Protein 1NG0 (pdb70)

InterPro domains:
  IPR000937 Icosahedral viral capsid protein, S domain [PF00729] (79-248)
  IPR029053 Viral coat protein subunit [G3DSA:2.60.120.20] (36-253)

Organism: NCBI:txid40979

Solvent-accessible surface area: 26127 Å² total; per-residue (Å²): 117,124,113,69,34,27,60,14,54,7,109,34,15,10,1,84,8,65,68,36,82,90,61,33,38,65,42,60,1,26,0,37,99,10,127,138,1,3,100,66,0,54,41,50,2,0,4,20,0,65,51,6,9,0,0,0,21,37,139,41,61,99,154,31,94,21,23,0,4,0,0,0,3,4,3,49,21,2,45,42,3,60,62,64,202,16,0,48,33,6,7,39,58,28,66,33,55,0,101,10,0,43,74,0,60,54,6,46,156,35,78,122,175,47,133,68,78,16,2,19,2,36,5,48,11,72,20,5,45,62,87,28,11,37,2,17,59,67,120,28,118,178,103,27,53,36,26,9,2,17,36,24,5,2,3,20,2,0,0,11,16,61,86,69,24,146,100,70,52,51,3,0,48,0,58,0,6,2,80,0,8,2,6,13,50,8,8,62,92,6,0,82,114,119,113,71,35,25,62,15,52,6,104,34,18,8,0,75,8,72,48,57,86,45,14,63,40,64,41,60,1,27,0,31,98,9,125,139,0,3,99,67,0,56,42,51,1,0,4,18,0,66,58,6,8,0,0,0,27,34,137,39,64,63,133,35,116,25,27,0,3,0,0,1,6,7,2,50,20,2,48,45,5,112,73,54,212,20,0,28,18,2,10,25,15,2,26,4,29,0,59,10,5,46,88,0,62,48,4,40,159,35,84,87,184,29,125,54,96,0,0,6,2,33,6,48,12,90,20,5,47,63,79,26,8,32,2,17,64,67,114,25,114,179,103,24,51,35,26,7,1,19,28,24,4,2,3,18,2,1,0,7,2,50,144,53,28,141,101,59,59,51,2,0,48,0,57,0,4,1,81,0,8,3,9,15,50,4,8,63,83,11,0,83,210,104,199,111,152,131,113,93,82,33,118,49,73,44,93,80,36,44,199,29,95,6,73,56,69,26,34,130,71,41,25,25,67,42,39,28,98,26,10,5,0,100,8,59,71,36,75,92,64,38,33,66,42,57,1,22,3,61,36,3,133,202,26,6,107,85,0,58,23,4,1,0,5,27,0,67,55,4,10,0,0,0,18,27,180,47,68,93,159,30,92,19,24,0,4,0,0,1,4,4,3,51,20,3,46,44,3,66,67,64,210,17,0,46,35,4,7,38,58,29,66,25,55,0,106,10,1,39,68,0,70,65,1,36,170,53,81,90,177,55,120,59,85,17,7,24,3,38,6,38,14,75,22,6,47,61,80,35,11,32,2,20,63,76,111,20,113,168,103,23,57,37,28,10,2,16,27,24,6,3,3,18,0,0,0,6,15,54,83,61,15,153,107,70,59,83,6,0,37,0,70,1,6,0,73,1,14,0,32,6,13,7,8,61,87,9,1,85

Foldseek 3Di:
DWDKPPKAKFFPWFQKAAQDQQDKDKAFPAQQPTPPSNVVQLFFFKKAFPKKKKWKAFDDDPVDFWKKKKAKFQALPDDDDRADVVSCPHHQIWMDTLHDQVVCPVVNVDVDDDDDSITMGMDPRVVGPPHIATHANDDDDPPDDSNVVSRRTRIMMMMHINDRDPDMDTGITMMIITMMMGHHGDRSVGRD/DWDKPAKAKFFPWFAKAAFPAKDKDKAFPAQCPTPPSNVVQLQFFWKAWPKKKKWKAFDDDPVDFFKKKKAKFQALPDDGDRADVRSVPGAQIWMDGLHWANVCVVVNVDVDDDDDRITMGIDPRVVGPPPIATHDNDDDDPPDDSNVVSRRTRIMMMMIINDGDRHMDGGITMMIITMMIGHHGDDSVVRD/DDDDDDDDPDDDDDDDDPPQDDPPGGQKDKPPKAKDFQWFQKAAFDLQDKDKDFPALCSPDVSNLVLLQFWWKAWPKKKKWKAFDDDPVDFWKKKKAKDQALPDDDDRADVVSCPHHQIWMDTRRWQNVQVVVHPHVDDDDDRITMGMDPRPVCPVPIATHDDDDDDPPDDSNVVSRRTRIMMMMGINDHDPDMDTRIGMMITTMMMGHGGDDSVVRD

Radius of gyration: 28.54 Å; Cα contacts (8 Å, |Δi|>4): 1494; chains: 3; bounding box: 87×43×96 Å

Secondary structure (DSSP, 8-state):
--EE---EEEEEEEEEE-S-SS-EEEEES-STT-TTHHHHHTTEEEEEEEEEEEEEEE-S-TT---EEEEEEES-TTSPPP-SHHHHTTSEEEEEEETT--GGGGGGGT------TT-EEEEE-GGGGTT--EEP--SPPPSSS-HHHHHTT---EEEEEESS--SS-EEEEEEEEEEEEEEEEE--TTT--/--EE---EEEEEEEEEE-BTS--EEEEES-STT-HHHHHHHTTEEEEEEEEEEEEEEE-S-TT---EEEEEEES-TTSPPP-SHHHHTTSEEEEEEETT--GGGGGGGT--PPP-TT-EEEEE-GGGGTT--EEP--SPPPSSS-HHHHTTT---EEEEEESS-BSS-EEEEEEEEEEEEEEEEE--GGG--/--------S----EEE--SSEETTEESEEE--SEEEEEEEEEE-S-SS-EEEEE-SGGG-HHHHHHHTTEEEEEEEEEEEEEEE-S-TT---EEEEEEES-TTSPPP-SHHHHTTSEEEEEEETT--GGGGGGTTS-----TT-EEEE--GGGGTT--EEP--SPP-SSS-HHHHTTT---EEEEEESS--SS-EEEEEEEEEEEEEEEEE--GGG--

Nearest PDB structures (foldseek):
  1ng0-assembly1_A  TM=1.005E+00  e=1.928E-41  Cocksfoot mottle virus
  1ng0-assembly1_C  TM=9.884E-01  e=7.523E-37  Cocksfoot mottle virus
  1f2n-assembly1_A  TM=9.625E-01  e=7.236E-22  Rice yellow mottle virus
  1f2n-assembly1_C  TM=9.599E-01  e=3.357E-21  Rice yellow mottle virus
  4y5z-assembly1_1  TM=8.921E-01  e=5.733E-14  Staphylococcus aureus subsp. aureus NCTC 8325

CATH classification: 2.60.120.20

B-factor: mean 30.49, std 14.04, range [2.25, 88.95]

Sequence (602 aa):
DWFDTGMITSYLGGFQRTAGTTDSQVFIVSPAALDRVGTIAKAYALWRPKHWEIVYLPRCSTQTDGSIEMGFLLDYADSVPTNTRTMASSTSFTTSNVWGGGDGSSLLHTSMKSMGNAVTSALPCDEFSNKWFKLSWSTPEESENAHLTDTYVPARFVVRSDFPVVTADQPGHLWLRSRILLKGSVSPSTNLDWFDTGMITSYLGGFQRTAGTTDSQVFIVSPAALDRVGTIAKAYALWRPKHWEIVYLPRCSTQTDGSIEMGFLLDYADSVPTNTRTMASSTSFTTSNVWGGGDGSSLLHTSMKSMGNAVTSALPCDEFSNKWFKLSWSTPEESENAHLTDTYVPARFVVRSDFPVVTADQPGHLWLRSRILLKGSVSPSTNLVSRPLNPPAAVGSTLKAGRGRTAGVSDWFDTGMITSYLGGFQRTAGTTDSQVFIVSPAALDRVGTIAKAYALWRPKHWEIVYLPRCSTQTDGSIEMGFLLDYADSVPTNTRTMASSTSFTTSNVWGGGDGSSLLHTSMKSMGNAVTSALPCDEFSNKWFKLSWSTPEESENAHLTDTYVPARFVVRSDFPVVTADQPGHLWLRSRILLKGSVSPSTNL

Structure (mmCIF, N/CA/C/O backbone):
data_1NG0
#
_entry.id   1NG0
#
_cell.length_a   291.069
_cell.length_b   537.250
_cell.length_c   555.158
_cell.angle_alpha   90.00
_cell.angle_beta   90.00
_cell.angle_gamma   90.00
#
_symmetry.space_group_name_H-M   'P 21 21 21'
#
loop_
_entity.id
_entity.type
_entity.pdbx_description
1 polymer 'coat protein'
2 non-polymer 'CALCIUM ION'
3 water water
#
loop_
_atom_site.group_PDB
_atom_site.id
_atom_site.type_symbol
_atom_site.label_atom_id
_atom_site.label_alt_id
_atom_site.label_comp_id
_atom_site.label_asym_id
_atom_site.label_entity_id
_atom_site.label_seq_id
_atom_site.pdbx_PDB_ins_code
_atom_site.Cartn_x
_atom_site.Cartn_y
_atom_site.Cartn_z
_atom_site.occupancy
_atom_site.B_iso_or_equiv
_atom_site.auth_seq_id
_atom_site.auth_comp_id
_atom_site.auth_asym_id
_atom_site.auth_atom_id
_atom_site.pdbx_PDB_model_num
ATOM 1 N N . ASP A 1 62 ? 33.527 246.933 192.746 1.00 68.68 62 ASP A N 1
ATOM 2 C CA . ASP A 1 62 ? 34.229 248.217 192.436 1.00 69.40 62 ASP A CA 1
ATOM 3 C C . ASP A 1 62 ? 33.315 249.433 192.599 1.00 67.45 62 ASP A C 1
ATOM 4 O O . ASP A 1 62 ? 33.691 250.437 193.217 1.00 68.28 62 ASP A O 1
ATOM 9 N N . TRP A 1 63 ? 32.125 249.343 192.015 1.00 63.20 63 TRP A N 1
ATOM 10 C CA . TRP A 1 63 ? 31.142 250.411 192.098 1.00 57.58 63 TRP A CA 1
ATOM 11 C C . TRP A 1 63 ? 29.940 249.876 192.860 1.00 53.01 63 TRP A C 1
ATOM 12 O O . TRP A 1 63 ? 29.872 248.682 193.140 1.00 52.71 63 TRP A O 1
ATOM 23 N N . PHE A 1 64 ? 28.981 250.740 193.176 1.00 47.89 64 PHE A N 1
ATOM 24 C CA . PHE A 1 64 ? 27.818 250.297 193.931 1.00 42.27 64 PHE A CA 1
ATOM 25 C C . PHE A 1 64 ? 26.477 250.642 193.314 1.00 37.53 64 PHE A C 1
ATOM 26 O O . PHE A 1 64 ? 26.242 251.759 192.868 1.00 37.44 64 PHE A O 1
ATOM 34 N N . ASP A 1 65 ? 25.609 249.641 193.286 1.00 32.43 65 ASP A N 1
ATOM 35 C CA . ASP A 1 65 ? 24.293 249.740 192.683 1.00 28.61 65 ASP A CA 1
ATOM 36 C C . ASP A 1 65 ? 23.193 249.945 193.714 1.00 26.12 65 ASP A C 1
ATOM 37 O O . ASP A 1 65 ? 23.032 249.131 194.623 1.00 26.25 65 ASP A O 1
ATOM 42 N N . THR A 1 66 ? 22.417 251.013 193.545 1.00 22.88 66 THR A N 1
ATOM 43 C CA . THR A 1 66 ? 21.331 251.347 194.466 1.00 21.24 66 THR A CA 1
ATOM 44 C C . THR A 1 66 ? 20.092 250.485 194.304 1.00 21.18 66 THR A C 1
ATOM 45 O O . THR A 1 66 ? 19.293 250.353 195.234 1.00 22.35 66 THR A O 1
ATOM 49 N N . GLY A 1 67 ? 19.924 249.913 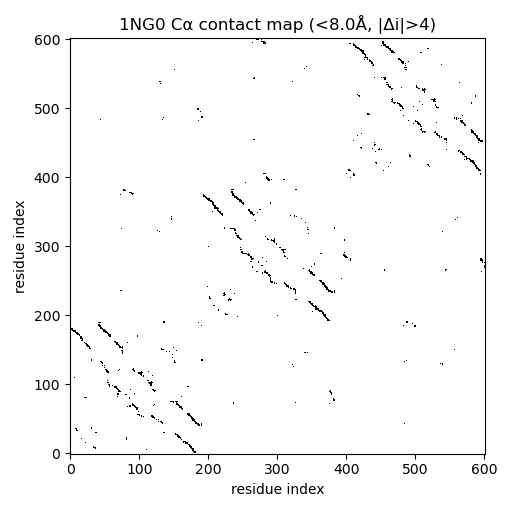193.120 1.00 21.05 67 GLY A N 1
ATOM 50 C CA . GLY A 1 67 ? 18.744 249.117 192.854 1.00 21.50 67 GLY A CA 1
ATOM 51 C C . GLY A 1 67 ? 17.664 250.125 192.526 1.00 23.35 67 GLY A C 1
ATOM 52 O O . GLY A 1 67 ? 17.955 251.323 192.444 1.00 23.14 67 GLY A O 1
ATOM 53 N N . MET A 1 68 ? 16.430 249.672 192.328 1.00 24.17 68 MET A N 1
ATOM 54 C CA . MET A 1 68 ? 15.345 250.598 192.023 1.00 24.64 68 MET A CA 1
ATOM 55 C C . MET A 1 68 ? 14.923 251.319 193.280 1.00 24.07 68 MET A C 1
ATOM 56 O O . MET A 1 68 ? 14.878 250.730 194.356 1.00 25.31 68 MET A O 1
ATOM 61 N N . ILE A 1 69 ? 14.627 252.603 193.141 1.00 23.13 69 ILE A N 1
ATOM 62 C CA . ILE A 1 69 ? 14.183 253.410 194.264 1.00 21.82 69 ILE A CA 1
ATOM 63 C C . ILE A 1 69 ? 13.113 254.378 193.790 1.00 22.33 69 ILE A C 1
ATOM 64 O O . ILE A 1 69 ? 13.222 254.968 192.711 1.00 21.55 69 ILE A O 1
ATOM 69 N N . THR A 1 70 ? 12.073 254.525 194.599 1.00 22.86 70 THR A N 1
ATOM 70 C CA . THR A 1 70 ? 10.980 255.425 194.276 1.00 23.54 70 THR A CA 1
ATOM 71 C C . THR A 1 70 ? 11.204 256.749 194.979 1.00 23.70 70 THR A C 1
ATOM 72 O O . THR A 1 70 ? 11.535 256.780 196.163 1.00 24.22 70 THR A O 1
ATOM 76 N N . SER A 1 71 ? 11.024 257.842 194.250 1.00 23.56 71 SER A N 1
ATOM 77 C CA . SER A 1 71 ? 11.209 259.166 194.819 1.00 23.72 71 SER A CA 1
ATOM 78 C C . SER A 1 71 ? 10.095 260.084 194.358 1.00 24.83 71 SER A C 1
ATOM 79 O O . SER A 1 71 ? 9.609 259.965 193.232 1.00 25.52 71 SER A O 1
ATOM 82 N N . TYR A 1 72 ? 9.683 260.996 195.231 1.00 25.84 72 TYR A N 1
ATOM 83 C CA . TYR A 1 72 ? 8.648 261.948 194.874 1.00 25.97 72 TYR A CA 1
ATOM 84 C C . TYR A 1 72 ? 9.350 263.058 194.126 1.00 26.23 72 TYR A C 1
ATOM 85 O O . TYR A 1 72 ? 10.208 263.752 194.679 1.00 27.30 72 TYR A O 1
ATOM 94 N N . LEU A 1 73 ? 8.988 263.224 192.865 1.00 26.12 73 LEU A N 1
ATOM 95 C CA . LEU A 1 73 ? 9.604 264.242 192.039 1.00 26.10 73 LEU A CA 1
ATOM 96 C C . LEU A 1 73 ? 8.942 265.602 192.242 1.00 26.53 73 LEU A C 1
ATOM 97 O O . LEU A 1 73 ? 9.600 266.641 192.188 1.00 27.50 73 LEU A O 1
ATOM 102 N N . GLY A 1 74 ? 7.639 265.586 192.491 1.00 25.95 74 GLY A N 1
ATOM 103 C CA . GLY A 1 74 ? 6.903 266.819 192.692 1.00 26.20 74 GLY A CA 1
ATOM 104 C C . GLY A 1 74 ? 5.519 266.690 192.087 1.00 26.95 74 GLY A C 1
ATOM 105 O O . GLY A 1 74 ? 5.171 265.637 191.549 1.00 28.94 74 GLY A O 1
ATOM 106 N N . GLY A 1 75 ? 4.719 267.744 192.164 1.00 26.06 75 GLY A N 1
ATOM 107 C CA . GLY A 1 75 ? 3.389 267.660 191.602 1.00 24.45 75 GLY A CA 1
ATOM 108 C C . GLY A 1 75 ? 3.343 268.192 190.187 1.00 24.78 75 GLY A C 1
ATOM 109 O O . GLY A 1 75 ? 4.272 268.859 189.730 1.00 24.32 75 GLY A O 1
ATOM 110 N N . PHE A 1 76 ? 2.268 267.874 189.480 1.00 24.89 76 PHE A N 1
ATOM 111 C CA . PHE A 1 76 ? 2.080 268.361 188.126 1.00 25.33 76 PHE A CA 1
ATOM 112 C C . PHE A 1 76 ? 1.313 269.662 188.319 1.00 28.00 76 PHE A C 1
ATOM 113 O O . PHE A 1 76 ? 0.133 269.646 188.673 1.00 28.41 76 PHE A O 1
ATOM 121 N N . GLN A 1 77 ? 1.987 270.787 188.104 1.00 30.26 77 GLN A N 1
ATOM 122 C CA . GLN A 1 77 ? 1.372 272.094 188.302 1.00 32.61 77 GLN A CA 1
ATOM 123 C C . GLN A 1 77 ? 0.860 272.757 187.043 1.00 33.77 77 GLN A C 1
ATOM 124 O O . GLN A 1 77 ? 1.631 273.034 186.126 1.00 33.95 77 GLN A O 1
ATOM 130 N N . ARG A 1 78 ? -0.438 273.028 187.000 1.00 35.29 78 ARG A N 1
ATOM 131 C CA . ARG A 1 78 ? -1.002 273.714 185.851 1.00 37.48 78 ARG A CA 1
ATOM 132 C C . ARG A 1 78 ? -1.192 275.179 186.221 1.00 41.57 78 ARG A C 1
ATOM 133 O O . ARG A 1 78 ? -1.614 275.499 187.334 1.00 40.16 78 ARG A O 1
ATOM 141 N N . THR A 1 79 ? -0.855 276.068 185.292 1.00 48.06 79 THR A N 1
ATOM 142 C CA . THR A 1 79 ? -0.991 277.497 185.528 1.00 54.26 79 THR A CA 1
ATOM 143 C C . THR A 1 79 ? -1.683 278.194 184.362 1.00 58.39 79 THR A C 1
ATOM 144 O O . THR A 1 79 ? -2.204 277.545 183.450 1.00 60.04 79 THR A O 1
ATOM 148 N N . ALA A 1 80 ? -1.663 279.521 184.390 1.00 62.81 80 ALA A N 1
ATOM 149 C CA . ALA A 1 80 ? -2.315 280.340 183.378 1.00 66.31 80 ALA A CA 1
ATOM 150 C C . ALA A 1 80 ? -1.509 280.644 182.108 1.00 69.22 80 ALA A C 1
ATOM 151 O O . ALA A 1 80 ? -2.084 280.762 181.023 1.00 68.98 80 ALA A O 1
ATOM 153 N N . GLY A 1 81 ? -0.190 280.780 182.238 1.00 72.23 81 GLY A N 1
ATOM 154 C CA . GLY A 1 81 ? 0.636 281.043 181.071 1.00 75.38 81 GLY A CA 1
ATOM 155 C C . GLY A 1 81 ? 0.636 279.828 180.156 1.00 78.62 81 GLY A C 1
ATOM 156 O O . GLY A 1 81 ? 0.353 278.711 180.607 1.00 78.28 81 GLY A O 1
ATOM 157 N N . THR A 1 82 ? 0.946 280.031 178.876 1.00 81.99 82 THR A N 1
ATOM 158 C CA . THR A 1 82 ? 0.970 278.929 177.900 1.00 85.37 82 THR A CA 1
ATOM 159 C C . THR A 1 82 ? 2.321 278.217 177.865 1.00 86.09 82 THR A C 1
ATOM 160 O O . THR A 1 82 ? 2.395 276.979 177.933 1.00 86.69 82 THR A O 1
ATOM 164 N N . THR A 1 83 ? 3.380 279.015 177.736 1.00 85.52 83 THR A N 1
ATOM 165 C CA . THR A 1 83 ? 4.749 278.510 177.698 1.00 83.93 83 THR A CA 1
ATOM 166 C C . THR A 1 83 ? 5.164 278.151 179.128 1.00 80.74 83 THR A C 1
ATOM 167 O O . THR A 1 83 ? 6.282 278.430 179.572 1.00 81.04 83 THR A O 1
ATOM 171 N N . ASP A 1 84 ? 4.232 277.539 179.847 1.00 75.97 84 ASP A N 1
ATOM 172 C CA . ASP A 1 84 ? 4.469 277.130 181.215 1.00 70.08 84 ASP A CA 1
ATOM 173 C C . ASP A 1 84 ? 4.723 275.635 181.228 1.00 63.67 84 ASP A C 1
ATOM 174 O O . ASP A 1 84 ? 3.830 274.827 180.952 1.00 62.84 84 ASP A O 1
ATOM 179 N N . SER A 1 85 ? 5.965 275.283 181.532 1.00 55.22 85 SER A N 1
ATOM 180 C CA . SER A 1 85 ? 6.382 273.899 181.597 1.00 47.66 85 SER A CA 1
ATOM 181 C C . SER A 1 85 ? 7.368 273.751 182.735 1.00 42.15 85 SER A C 1
ATOM 182 O O . SER A 1 85 ? 8.196 274.625 182.959 1.00 42.40 85 SER A O 1
ATOM 185 N N . GLN A 1 86 ? 7.264 272.650 183.464 1.00 36.01 86 GLN A N 1
ATOM 186 C CA . GLN A 1 86 ? 8.155 272.388 184.581 1.00 30.05 86 GLN A CA 1
ATOM 187 C C . GLN A 1 86 ? 9.356 271.626 184.061 1.00 28.21 86 GLN A C 1
ATOM 188 O O . GLN A 1 86 ? 9.218 270.719 183.244 1.00 27.77 86 GLN A O 1
ATOM 194 N N . VAL A 1 87 ? 10.538 271.995 184.533 1.00 26.11 87 VAL A N 1
ATOM 195 C CA . VAL A 1 87 ? 11.760 271.341 184.096 1.00 24.52 87 VAL A CA 1
ATOM 196 C C . VAL A 1 87 ? 12.529 270.782 185.273 1.00 24.66 87 VAL A C 1
ATOM 197 O O . VAL A 1 87 ? 12.776 271.489 186.244 1.00 26.14 87 VAL A O 1
ATOM 201 N N . PHE A 1 88 ? 12.905 269.511 185.189 1.00 24.68 88 PHE A N 1
ATOM 202 C CA . PHE A 1 88 ? 13.664 268.875 186.256 1.00 24.46 88 PHE A CA 1
ATOM 203 C C . PHE A 1 88 ? 14.992 268.404 185.709 1.00 25.38 88 PHE A C 1
ATOM 204 O O . PHE A 1 88 ? 15.053 267.813 184.635 1.00 26.77 88 PHE A O 1
ATOM 212 N N . ILE A 1 89 ? 16.059 268.664 186.447 1.00 25.66 89 ILE A N 1
ATOM 213 C CA . ILE A 1 89 ? 17.374 268.234 186.019 1.00 24.91 89 ILE A CA 1
ATOM 214 C C . ILE A 1 89 ? 17.566 266.799 186.483 1.00 25.55 89 ILE A C 1
ATOM 215 O O . ILE A 1 89 ? 17.241 266.463 187.621 1.00 26.65 89 ILE A O 1
ATOM 220 N N . VAL A 1 90 ? 18.072 265.946 185.600 1.00 24.72 90 VAL A N 1
ATOM 221 C CA . VAL A 1 90 ? 18.294 264.557 185.961 1.00 23.70 90 VAL A CA 1
ATOM 222 C C . VAL A 1 90 ? 19.507 264.472 186.876 1.00 24.26 90 VAL A C 1
ATOM 223 O O . VAL A 1 90 ? 20.647 264.536 186.422 1.00 24.50 90 VAL A O 1
ATOM 227 N N . SER A 1 91 ? 19.248 264.334 188.170 1.00 24.28 91 SER A N 1
ATOM 228 C CA . SER A 1 91 ? 20.301 264.253 189.168 1.00 24.80 91 SER A CA 1
ATOM 229 C C . SER A 1 91 ? 19.704 263.726 190.462 1.00 25.24 91 SER A C 1
ATOM 230 O O . SER A 1 91 ? 18.523 263.913 190.724 1.00 26.20 91 SER A O 1
ATOM 233 N N . PRO A 1 92 ? 20.515 263.059 191.291 1.00 25.50 92 PRO A N 1
ATOM 234 C CA . PRO A 1 92 ? 20.072 262.494 192.567 1.00 25.61 92 PRO A CA 1
ATOM 235 C C . PRO A 1 92 ? 19.928 263.556 193.640 1.00 26.34 92 PRO A C 1
ATOM 236 O O . PRO A 1 92 ? 19.206 263.371 194.620 1.00 27.04 92 PRO A O 1
ATOM 240 N N . ALA A 1 93 ? 20.642 264.658 193.446 1.00 26.73 93 ALA A N 1
ATOM 241 C CA . ALA A 1 93 ? 20.671 265.780 194.378 1.00 27.14 93 ALA A CA 1
ATOM 242 C C . ALA A 1 93 ? 19.428 266.017 195.239 1.00 28.01 93 ALA A C 1
ATOM 243 O O . ALA A 1 93 ? 19.486 265.931 196.470 1.00 28.41 93 ALA A O 1
ATOM 245 N N . ALA A 1 94 ? 18.304 266.311 194.597 1.00 27.67 94 ALA A N 1
ATOM 246 C CA . ALA A 1 94 ? 17.071 266.600 195.321 1.00 27.53 94 ALA A CA 1
ATOM 247 C C . ALA A 1 94 ? 16.296 265.414 195.879 1.00 27.98 94 ALA A C 1
ATOM 248 O O . ALA A 1 94 ? 15.425 265.596 196.727 1.00 29.79 94 ALA A O 1
ATOM 250 N N . LEU A 1 95 ? 16.591 264.208 195.412 1.00 26.90 95 LEU A N 1
ATOM 251 C CA . LEU A 1 95 ? 15.860 263.036 195.875 1.00 25.44 95 LEU A CA 1
ATOM 252 C C . LEU A 1 95 ? 16.062 262.759 197.363 1.00 25.06 95 LEU A C 1
ATOM 253 O O . LEU A 1 95 ? 17.184 262.795 197.874 1.00 24.92 95 LEU A O 1
ATOM 258 N N . ASP A 1 96 ? 14.954 262.490 198.050 1.00 24.09 96 ASP A N 1
ATOM 259 C CA . ASP A 1 96 ? 14.967 262.255 199.487 1.00 23.64 96 ASP A CA 1
ATOM 260 C C . ASP A 1 96 ? 15.979 261.226 199.972 1.00 23.69 96 ASP A C 1
ATOM 261 O O . ASP A 1 96 ? 16.781 261.516 200.861 1.00 24.47 96 ASP A O 1
ATOM 266 N N . ARG A 1 97 ? 15.940 260.027 199.397 1.00 22.72 97 ARG A N 1
ATOM 267 C CA . ARG A 1 97 ? 16.862 258.963 199.785 1.00 20.95 97 ARG A CA 1
ATOM 268 C C . ARG A 1 97 ? 18.087 258.901 198.886 1.00 20.63 97 ARG A C 1
ATOM 269 O O . ARG A 1 97 ? 19.224 258.953 199.359 1.00 22.13 97 ARG A O 1
ATOM 277 N N . VAL A 1 98 ? 17.856 258.782 197.586 1.00 19.54 98 VAL A N 1
ATOM 278 C CA . VAL A 1 98 ? 18.957 258.699 196.644 1.00 19.07 98 VAL A CA 1
ATOM 279 C C . VAL A 1 98 ? 19.935 259.838 196.875 1.00 19.87 98 VAL A C 1
ATOM 280 O O . VAL A 1 98 ? 21.148 259.643 196.837 1.00 19.58 98 VAL A O 1
ATOM 284 N N . GLY A 1 99 ? 19.402 261.029 197.122 1.00 20.67 99 GLY A N 1
ATOM 285 C CA . GLY A 1 99 ? 20.255 262.176 197.364 1.00 19.97 99 GLY A CA 1
ATOM 286 C C . GLY A 1 99 ? 21.177 261.943 198.546 1.00 20.73 99 GLY A C 1
ATOM 287 O O . GLY A 1 99 ? 22.372 262.207 198.470 1.00 21.29 99 GLY A O 1
ATOM 288 N N . THR A 1 100 ? 20.637 261.437 199.647 1.00 20.51 100 THR A N 1
ATOM 289 C CA . THR A 1 100 ? 21.460 261.192 200.824 1.00 20.83 100 THR A CA 1
ATOM 290 C C . THR A 1 100 ? 22.537 260.159 200.549 1.00 20.57 100 THR A C 1
ATOM 291 O O . THR A 1 100 ? 23.706 260.364 200.868 1.00 21.49 100 THR A O 1
ATOM 295 N N . ILE A 1 101 ? 22.140 259.042 199.960 1.00 19.17 101 ILE A N 1
ATOM 296 C CA . ILE A 1 101 ? 23.088 257.990 199.647 1.00 18.48 101 ILE A CA 1
ATOM 297 C C . ILE A 1 101 ? 24.198 258.487 198.725 1.00 19.27 101 ILE A C 1
ATOM 298 O O . ILE A 1 101 ? 25.380 258.296 199.001 1.00 20.08 101 ILE A O 1
ATOM 303 N N . ALA A 1 102 ? 23.813 259.126 197.627 1.00 18.86 102 ALA A N 1
ATOM 304 C CA . ALA A 1 102 ? 24.778 259.627 196.660 1.00 18.85 102 ALA A CA 1
ATOM 305 C C . ALA A 1 102 ? 25.824 260.566 197.250 1.00 19.58 102 ALA A C 1
ATOM 306 O O . ALA A 1 102 ? 26.959 260.601 196.783 1.00 20.19 102 ALA A O 1
ATOM 308 N N . LYS A 1 103 ? 25.450 261.324 198.272 1.00 19.77 103 LYS A N 1
ATOM 309 C CA . LYS A 1 103 ? 26.376 262.266 198.893 1.00 21.07 103 LYS A CA 1
ATOM 310 C C . LYS A 1 103 ? 27.721 261.658 199.268 1.00 21.41 103 LYS A C 1
ATOM 311 O O . LYS A 1 103 ? 28.736 262.348 199.256 1.00 22.59 103 LYS A O 1
ATOM 317 N N . ALA A 1 104 ? 27.731 260.370 199.597 1.00 20.57 104 ALA A N 1
ATOM 318 C CA . ALA A 1 104 ? 28.960 259.693 199.998 1.00 19.74 104 ALA A CA 1
ATOM 319 C C . ALA A 1 104 ? 29.837 259.203 198.843 1.00 19.89 104 ALA A C 1
ATOM 320 O O . ALA A 1 104 ? 30.893 258.610 199.075 1.00 19.74 104 ALA A O 1
ATOM 322 N N . TYR A 1 105 ? 29.407 259.448 197.608 1.00 18.73 105 TYR A N 1
ATOM 323 C CA . TYR A 1 105 ? 30.160 259.019 196.435 1.00 18.27 105 TYR A CA 1
ATOM 324 C C . TYR A 1 105 ? 30.497 260.192 195.540 1.00 19.47 105 TYR A C 1
ATOM 325 O O . TYR A 1 105 ? 29.818 261.212 195.566 1.00 20.64 105 TYR A O 1
ATOM 334 N N . ALA A 1 106 ? 31.537 260.041 194.731 1.00 19.34 106 ALA A N 1
ATOM 335 C CA . ALA A 1 106 ? 31.968 261.118 193.857 1.00 20.02 106 ALA A CA 1
ATOM 336 C C . ALA A 1 106 ? 31.395 261.060 192.453 1.00 20.41 106 ALA A C 1
ATOM 337 O O . ALA A 1 106 ? 31.168 262.100 191.838 1.00 22.00 106 ALA A O 1
ATOM 339 N N . LEU A 1 107 ? 31.159 259.853 191.948 1.00 19.77 107 LEU A N 1
ATOM 340 C CA . LEU A 1 107 ? 30.646 259.679 190.593 1.00 18.36 107 LEU A CA 1
ATOM 341 C C . LEU A 1 107 ? 29.358 258.888 190.557 1.00 18.66 107 LEU A C 1
ATOM 342 O O . LEU A 1 107 ? 29.037 258.159 191.491 1.00 19.71 107 LEU A O 1
ATOM 347 N N . TRP A 1 108 ? 28.629 259.006 189.457 1.00 17.74 108 TRP A N 1
ATOM 348 C CA . TRP A 1 108 ? 27.396 258.254 189.324 1.00 17.28 108 TRP A CA 1
ATOM 349 C C . TRP A 1 108 ? 27.070 258.026 187.865 1.00 17.46 108 TRP A C 1
ATOM 350 O O . TRP A 1 108 ? 27.610 258.698 186.984 1.00 17.31 108 TRP A O 1
ATOM 361 N N . ARG A 1 109 ? 26.194 257.061 187.619 1.00 17.99 109 ARG A N 1
ATOM 362 C CA . ARG A 1 109 ? 25.757 256.737 186.272 1.00 18.56 109 ARG A CA 1
ATOM 363 C C . ARG A 1 109 ? 24.313 256.272 186.345 1.00 18.91 109 ARG A C 1
ATOM 364 O O . ARG A 1 109 ? 23.967 255.422 187.161 1.00 19.56 109 ARG A O 1
ATOM 372 N N . PRO A 1 110 ? 23.446 256.833 185.496 1.00 19.23 110 PRO A N 1
ATOM 373 C CA . PRO A 1 110 ? 22.034 256.453 185.489 1.00 19.66 110 PRO A CA 1
ATOM 374 C C . PRO A 1 110 ? 21.856 255.125 184.773 1.00 20.82 110 PRO A C 1
ATOM 375 O O . PRO A 1 110 ? 22.283 254.983 183.630 1.00 21.09 110 PRO A O 1
ATOM 379 N N . LYS A 1 111 ? 21.239 254.154 185.435 1.00 22.11 111 LYS A N 1
ATOM 380 C CA . LYS A 1 111 ? 20.994 252.864 184.803 1.00 23.44 111 LYS A CA 1
ATOM 381 C C . LYS A 1 111 ? 19.529 252.813 184.394 1.00 23.39 111 LYS A C 1
ATOM 382 O O . LYS A 1 111 ? 19.167 252.195 183.397 1.00 24.93 111 LYS A O 1
ATOM 388 N N . HIS A 1 112 ? 18.683 253.468 185.177 1.00 23.13 112 HIS A N 1
ATOM 389 C CA . HIS A 1 112 ? 17.263 253.515 184.882 1.00 22.78 112 HIS A CA 1
ATOM 390 C C . HIS A 1 112 ? 16.727 254.781 185.523 1.00 22.35 112 HIS A C 1
ATOM 391 O O . HIS A 1 112 ? 16.960 255.034 186.703 1.00 22.88 112 HIS A O 1
ATOM 398 N N . TRP A 1 113 ? 16.021 255.581 184.737 1.00 21.02 113 TRP A N 1
ATOM 399 C CA . TRP A 1 113 ? 15.467 256.835 185.222 1.00 20.98 113 TRP A CA 1
ATOM 400 C C . TRP A 1 113 ? 14.142 257.030 184.517 1.00 21.66 113 TRP A C 1
ATOM 401 O O . TRP A 1 113 ? 14.086 257.553 183.403 1.00 22.03 113 TRP A O 1
ATOM 412 N N . GLU A 1 114 ? 13.073 256.605 185.171 1.00 21.59 114 GLU A N 1
ATOM 413 C CA . GLU A 1 114 ? 11.753 256.688 184.578 1.00 22.09 114 GLU A CA 1
ATOM 414 C C . GLU A 1 114 ? 10.761 257.401 185.474 1.00 21.95 114 GLU A C 1
ATOM 415 O O . GLU A 1 114 ? 10.696 257.135 186.678 1.00 22.35 114 GLU A O 1
ATOM 421 N N . ILE A 1 115 ? 9.997 258.316 184.883 1.00 20.46 115 ILE A N 1
ATOM 422 C CA . ILE A 1 115 ? 8.993 259.065 185.622 1.00 19.20 115 ILE A CA 1
ATOM 423 C C . ILE A 1 115 ? 7.609 258.512 185.334 1.00 19.23 115 ILE A C 1
ATOM 424 O O . ILE A 1 115 ? 7.248 258.279 184.179 1.00 19.89 115 ILE A O 1
ATOM 429 N N . VAL A 1 116 ? 6.836 258.313 186.393 1.00 18.72 116 VAL A N 1
ATOM 430 C CA . VAL A 1 116 ? 5.479 257.798 186.286 1.00 18.51 116 VAL A CA 1
ATOM 431 C C . VAL A 1 116 ? 4.522 258.880 186.768 1.00 19.82 116 VAL A C 1
ATOM 432 O O . VAL A 1 116 ? 4.726 259.462 187.834 1.00 20.85 116 VAL A O 1
ATOM 436 N N . TYR A 1 117 ? 3.482 259.153 185.990 1.00 19.95 117 TYR A N 1
ATOM 437 C CA . TYR A 1 117 ? 2.499 260.156 186.370 1.00 19.94 117 TYR A CA 1
ATOM 438 C C . TYR A 1 117 ? 1.298 259.465 186.991 1.00 20.08 117 TYR A C 1
ATOM 439 O O . TYR A 1 117 ? 0.797 258.487 186.445 1.00 20.78 117 TYR A O 1
ATOM 448 N N . LEU A 1 118 ? 0.837 259.966 188.131 1.00 20.09 118 LEU A N 1
ATOM 449 C CA . LEU A 1 118 ? -0.330 259.389 188.787 1.00 20.36 118 LEU A CA 1
ATOM 450 C C . LEU A 1 118 ? -1.330 260.492 189.111 1.00 21.78 118 LEU A C 1
ATOM 451 O O . LEU A 1 118 ? -0.971 261.513 189.695 1.00 22.15 118 LEU A O 1
ATOM 456 N N . PRO A 1 119 ? -2.603 260.289 188.741 1.00 22.68 119 PRO A N 1
ATOM 457 C CA . PRO A 1 119 ? -3.711 261.221 188.947 1.00 23.65 119 PRO A CA 1
ATOM 458 C C . PRO A 1 119 ? -4.114 261.377 190.396 1.00 25.23 119 PRO A C 1
ATOM 459 O O . PRO A 1 119 ? -3.774 260.552 191.247 1.00 25.44 119 PRO A O 1
ATOM 463 N N . ARG A 1 120 ? -4.865 262.442 190.656 1.00 26.25 120 ARG A N 1
ATOM 464 C CA . ARG A 1 120 ? -5.394 262.726 191.979 1.00 26.60 120 ARG A CA 1
ATOM 465 C C . ARG A 1 120 ? -6.614 263.608 191.780 1.00 26.01 120 ARG A C 1
ATOM 466 O O . ARG A 1 120 ? -7.084 264.246 192.716 1.00 26.90 120 ARG A O 1
ATOM 474 N N . CYS A 1 121 ? -7.138 263.621 190.559 1.00 24.34 121 CYS A N 1
ATOM 475 C CA . CYS A 1 121 ? -8.281 264.459 190.245 1.00 23.95 121 CYS A CA 1
ATOM 476 C C . CYS A 1 121 ? -9.525 263.748 189.736 1.00 24.46 121 CYS A C 1
ATOM 477 O O . CYS A 1 121 ? -9.523 262.543 189.485 1.00 26.17 121 CYS A O 1
ATOM 480 N N . SER A 1 122 ? -10.583 264.535 189.580 1.00 24.18 122 SER A N 1
ATOM 481 C CA . SER A 1 122 ? -11.875 264.066 189.114 1.00 24.04 122 SER A CA 1
ATOM 482 C C . SER A 1 122 ? -11.862 263.753 187.634 1.00 24.05 122 SER A C 1
ATOM 483 O O . SER A 1 122 ? -11.174 264.410 186.857 1.00 24.71 122 SER A O 1
ATOM 486 N N . THR A 1 123 ? -12.650 262.757 187.248 1.00 23.13 123 THR A N 1
ATOM 487 C CA . THR A 1 123 ? -12.741 262.349 185.856 1.00 23.40 123 THR A CA 1
ATOM 488 C C . THR A 1 123 ? -13.411 263.411 185.001 1.00 24.90 123 THR A C 1
ATOM 489 O O . THR A 1 123 ? -13.688 263.182 183.825 1.00 25.25 123 THR A O 1
ATOM 493 N N . GLN A 1 124 ? -13.695 264.565 185.588 1.00 26.17 124 GLN A N 1
ATOM 494 C CA . GLN A 1 124 ? -14.316 265.636 184.826 1.00 27.10 124 GLN A CA 1
ATOM 495 C C . GLN A 1 124 ? -13.247 266.610 184.384 1.00 26.34 124 GLN A C 1
ATOM 496 O O . GLN A 1 124 ? -13.500 267.493 183.567 1.00 27.35 124 GLN A O 1
ATOM 502 N N . THR A 1 125 ? -12.048 266.448 184.927 1.00 24.79 125 THR A N 1
ATOM 503 C CA . THR A 1 125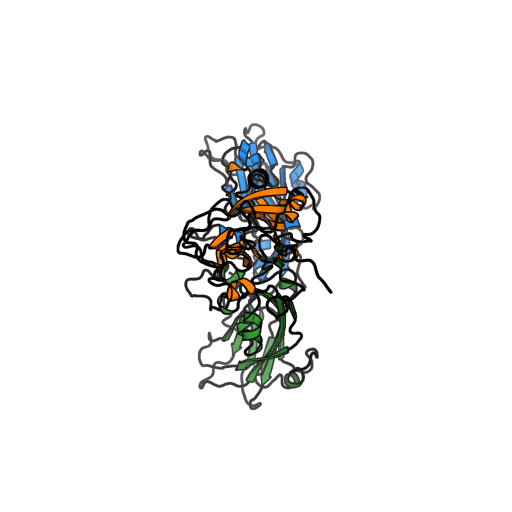 ? -10.950 267.336 184.593 1.00 24.59 125 THR A CA 1
ATOM 504 C C . THR A 1 125 ? -10.558 267.224 183.132 1.00 26.61 125 THR A C 1
ATOM 505 O O . THR A 1 125 ? -10.318 266.130 182.639 1.00 28.15 125 THR A O 1
ATOM 509 N N . ASP A 1 126 ? -10.494 268.356 182.439 1.00 28.28 126 ASP A N 1
ATOM 510 C CA . ASP A 1 126 ? -10.110 268.359 181.032 1.00 29.47 126 ASP A CA 1
ATOM 511 C C . ASP A 1 126 ? -8.627 268.636 180.901 1.00 29.20 126 ASP A C 1
ATOM 512 O O . ASP A 1 126 ? -7.979 269.075 181.852 1.00 29.55 126 ASP A O 1
ATOM 517 N N . GLY A 1 127 ? -8.097 268.385 179.710 1.00 28.87 127 GLY A N 1
ATOM 518 C CA . GLY A 1 127 ? -6.692 268.635 179.454 1.00 28.95 127 GLY A CA 1
ATOM 519 C C . GLY A 1 127 ? -5.855 267.378 179.473 1.00 29.13 127 GLY A C 1
ATOM 520 O O . GLY A 1 127 ? -6.333 266.306 179.844 1.00 30.05 127 GLY A O 1
ATOM 521 N N . SER A 1 128 ? -4.602 267.503 179.060 1.00 28.09 128 SER A N 1
ATOM 522 C CA . SER A 1 128 ? -3.702 266.365 179.058 1.00 27.03 128 SER A CA 1
ATOM 523 C C . SER A 1 128 ? -2.326 266.783 179.542 1.00 25.33 128 SER A C 1
ATOM 524 O O . SER A 1 128 ? -2.037 267.972 179.679 1.00 25.49 128 SER A O 1
ATOM 527 N N . ILE A 1 129 ? -1.489 265.795 179.829 1.00 23.63 129 ILE A N 1
ATOM 528 C CA . ILE A 1 129 ? -0.137 266.046 180.297 1.00 21.20 129 ILE A CA 1
ATOM 529 C C . ILE A 1 129 ? 0.835 265.542 179.238 1.00 21.43 129 ILE A C 1
ATOM 530 O O . ILE A 1 129 ? 0.535 264.584 178.519 1.00 21.40 129 ILE A O 1
ATOM 535 N N . GLU A 1 130 ? 1.989 266.190 179.135 1.00 20.58 130 GLU A N 1
ATOM 536 C CA . GLU A 1 130 ? 2.996 265.794 178.162 1.00 20.75 130 GLU A CA 1
ATOM 537 C C . GLU A 1 130 ? 4.337 265.765 178.872 1.00 21.29 130 GLU A C 1
ATOM 538 O O . GLU A 1 130 ? 4.660 266.689 179.616 1.00 22.63 130 GLU A O 1
ATOM 544 N N . MET A 1 131 ? 5.104 264.695 178.670 1.00 21.45 131 MET A N 1
ATOM 545 C CA . MET A 1 131 ? 6.407 264.562 179.316 1.00 21.24 131 MET A CA 1
ATOM 546 C C . MET A 1 131 ? 7.440 264.078 178.317 1.00 21.06 131 MET A C 1
ATOM 547 O O . MET A 1 131 ? 7.105 263.386 177.353 1.00 21.74 131 MET A O 1
ATOM 552 N N . GLY A 1 132 ? 8.699 264.418 178.562 1.00 19.30 132 GLY A N 1
ATOM 553 C CA . GLY A 1 132 ? 9.753 264.000 177.663 1.00 18.77 132 GLY A CA 1
ATOM 554 C C . GLY A 1 132 ? 11.093 264.452 178.186 1.00 18.64 132 GLY A C 1
ATOM 555 O O . GLY A 1 132 ? 11.150 265.159 179.188 1.00 19.52 132 GLY A O 1
ATOM 556 N N . PHE A 1 133 ? 12.169 264.058 177.513 1.00 18.05 133 PHE A N 1
ATOM 557 C CA . PHE A 1 133 ? 13.509 264.432 177.940 1.00 17.37 133 PHE A CA 1
ATOM 558 C C . PHE A 1 133 ? 14.241 265.262 176.897 1.00 18.89 133 PHE A C 1
ATOM 559 O O . PHE A 1 133 ? 13.991 265.143 175.690 1.00 19.69 133 PHE A O 1
ATOM 567 N N . LEU A 1 134 ? 15.153 266.100 177.379 1.00 19.07 134 LEU A N 1
ATOM 568 C CA . LEU A 1 134 ? 15.986 266.927 176.522 1.00 20.20 134 LEU A CA 1
ATOM 569 C C . LEU A 1 134 ? 17.406 266.475 176.840 1.00 21.44 134 LEU A C 1
ATOM 570 O O . LEU A 1 134 ? 17.872 266.623 177.974 1.00 22.30 134 LEU A O 1
ATOM 575 N N . LEU A 1 135 ? 18.084 265.921 175.839 1.00 21.91 135 LEU A N 1
ATOM 576 C CA . LEU A 1 135 ? 19.429 265.385 176.005 1.00 22.09 135 LEU A CA 1
ATOM 577 C C . LEU A 1 135 ? 20.583 266.363 175.836 1.00 23.18 135 LEU A C 1
ATOM 578 O O . LEU A 1 135 ? 21.735 266.013 176.124 1.00 24.57 135 LEU A O 1
ATOM 583 N N . ASP A 1 136 ? 20.286 267.570 175.361 1.00 22.91 136 ASP A N 1
ATOM 584 C CA . ASP A 1 136 ? 21.307 268.602 175.170 1.00 23.16 136 ASP A CA 1
ATOM 585 C C . ASP A 1 136 ? 20.861 269.827 175.957 1.00 22.98 136 ASP A C 1
ATOM 586 O O . ASP A 1 136 ? 19.798 270.384 175.696 1.00 23.67 136 ASP A O 1
ATOM 591 N N . TYR A 1 137 ? 21.665 270.248 176.924 1.00 22.68 137 TYR A N 1
ATOM 592 C CA . TYR A 1 137 ? 21.297 271.398 177.736 1.00 23.27 137 TYR A CA 1
ATOM 593 C C . TYR A 1 137 ? 21.092 272.663 176.911 1.00 23.66 137 TYR A C 1
ATOM 594 O O . TYR A 1 137 ? 20.405 273.585 177.343 1.00 24.48 137 TYR A O 1
ATOM 603 N N . ALA A 1 138 ? 21.689 272.708 175.726 1.00 23.20 138 ALA A N 1
ATOM 604 C CA . ALA A 1 138 ? 21.567 273.870 174.858 1.00 23.29 138 ALA A CA 1
ATOM 605 C C . ALA A 1 138 ? 20.265 273.886 174.057 1.00 25.02 138 ALA A C 1
ATOM 606 O O . ALA A 1 138 ? 19.852 274.934 173.564 1.00 26.57 138 ALA A O 1
ATOM 608 N N . ASP A 1 139 ? 19.623 272.732 173.907 1.00 26.08 139 ASP A N 1
ATOM 609 C CA . ASP A 1 139 ? 18.374 272.683 173.157 1.00 26.76 139 ASP A CA 1
ATOM 610 C C . ASP A 1 139 ? 17.339 273.479 173.940 1.00 26.20 139 ASP A C 1
ATOM 611 O O . ASP A 1 139 ? 17.392 273.532 175.168 1.00 26.60 139 ASP A O 1
ATOM 616 N N . SER A 1 140 ? 16.406 274.108 173.238 1.00 25.16 140 SER A N 1
ATOM 617 C CA . SER A 1 140 ? 15.384 274.897 173.909 1.00 24.68 140 SER A CA 1
ATOM 618 C C . SER A 1 140 ? 14.218 274.029 174.349 1.00 24.18 140 SER A C 1
ATOM 619 O O . SER A 1 140 ? 13.984 272.953 173.798 1.00 25.69 140 SER A O 1
ATOM 622 N N . VAL A 1 141 ? 13.488 274.504 175.348 1.00 23.43 1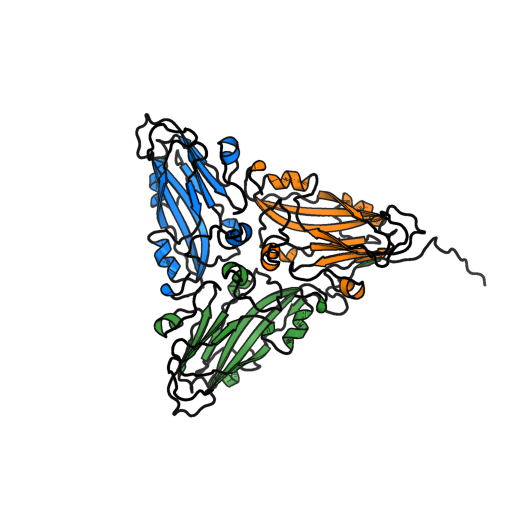41 VAL A N 1
ATOM 623 C CA . VAL A 1 141 ? 12.344 273.777 175.881 1.00 22.92 141 VAL A CA 1
ATOM 624 C C . VAL A 1 141 ? 11.116 273.951 174.993 1.00 24.67 141 VAL A C 1
ATOM 625 O O . VAL A 1 141 ? 10.743 275.075 174.665 1.00 26.46 141 VAL A O 1
ATOM 629 N N . PRO A 1 142 ? 10.470 272.842 174.597 1.00 25.46 142 PRO A N 1
ATOM 630 C CA . PRO A 1 142 ? 9.280 272.887 173.743 1.00 26.44 142 PRO A CA 1
ATOM 631 C C . PRO A 1 142 ? 8.209 273.790 174.338 1.00 27.33 142 PRO A C 1
ATOM 632 O O . PRO A 1 142 ? 8.017 273.827 175.556 1.00 28.18 142 PRO A O 1
ATOM 636 N N . THR A 1 143 ? 7.504 274.510 173.473 1.00 28.18 143 THR A N 1
ATOM 637 C CA . THR A 1 143 ? 6.471 275.430 173.927 1.00 28.99 143 THR A CA 1
ATOM 638 C C . THR A 1 143 ? 5.089 275.060 173.421 1.00 29.06 143 THR A C 1
ATOM 639 O O . THR A 1 143 ? 4.105 275.714 173.763 1.00 31.53 143 THR A O 1
ATOM 643 N N . ASN A 1 144 ? 5.012 274.025 172.596 1.00 27.56 144 ASN A N 1
ATOM 644 C CA . ASN A 1 144 ? 3.728 273.590 172.079 1.00 27.09 144 ASN A CA 1
ATOM 645 C C . ASN A 1 144 ? 3.735 272.080 171.914 1.00 26.47 144 ASN A C 1
ATOM 646 O O . ASN A 1 144 ? 4.791 271.450 171.922 1.00 25.74 144 ASN A O 1
ATOM 651 N N . THR A 1 145 ? 2.551 271.502 171.761 1.00 25.82 145 THR A N 1
ATOM 652 C CA . THR A 1 145 ? 2.420 270.060 171.619 1.00 24.95 145 THR A CA 1
ATOM 653 C C . THR A 1 145 ? 3.211 269.477 170.449 1.00 25.50 145 THR A C 1
ATOM 654 O O . THR A 1 145 ? 3.922 268.488 170.607 1.00 25.82 145 THR A O 1
ATOM 658 N N . ARG A 1 146 ? 3.088 270.086 169.278 1.00 25.18 146 ARG A N 1
ATOM 659 C CA . ARG A 1 146 ? 3.794 269.601 168.101 1.00 24.61 146 ARG A CA 1
ATOM 660 C C . ARG A 1 146 ? 5.283 269.359 168.335 1.00 24.42 146 ARG A C 1
ATOM 661 O O . ARG A 1 146 ? 5.822 268.346 167.896 1.00 25.00 146 ARG A O 1
ATOM 669 N N . THR A 1 147 ? 5.957 270.280 169.016 1.00 23.03 147 THR A N 1
ATOM 670 C CA . THR A 1 147 ? 7.385 270.102 169.256 1.00 21.95 147 THR A CA 1
ATOM 671 C C . THR A 1 147 ? 7.692 269.283 170.515 1.00 22.23 147 THR A C 1
ATOM 672 O O . THR A 1 147 ? 8.775 268.712 170.622 1.00 23.45 147 THR A O 1
ATOM 676 N N . MET A 1 148 ? 6.761 269.223 171.466 1.00 22.42 148 MET A N 1
ATOM 677 C CA . MET A 1 148 ? 6.975 268.424 172.677 1.00 23.23 148 MET A CA 1
ATOM 678 C C . MET A 1 148 ? 6.997 266.964 172.252 1.00 23.06 148 MET A C 1
ATOM 679 O O . MET A 1 148 ? 7.756 266.154 172.780 1.00 22.93 148 MET A O 1
ATOM 684 N N . ALA A 1 149 ? 6.137 266.640 171.294 1.00 22.12 149 ALA A N 1
ATOM 685 C CA . ALA A 1 149 ? 6.012 265.285 170.788 1.00 21.36 149 ALA A CA 1
ATOM 686 C C . ALA A 1 149 ? 7.324 264.743 170.243 1.00 21.75 149 ALA A C 1
ATOM 687 O O . ALA A 1 149 ? 7.495 263.535 170.112 1.00 23.28 149 ALA A O 1
ATOM 689 N N . SER A 1 150 ? 8.261 265.626 169.931 1.00 20.95 150 SER A N 1
ATOM 690 C CA . SER A 1 150 ? 9.531 265.175 169.390 1.00 20.46 150 SER A CA 1
ATOM 691 C C . SER A 1 150 ? 10.610 264.974 170.442 1.00 21.16 150 SER A C 1
ATOM 692 O O . SER A 1 150 ? 11.733 264.602 170.111 1.00 22.29 150 SER A O 1
ATOM 695 N N . SER A 1 151 ? 10.288 265.215 171.707 1.00 20.92 151 SER A N 1
ATOM 696 C CA . SER A 1 151 ? 11.289 265.039 172.750 1.00 21.18 151 SER A CA 1
ATOM 697 C C . SER A 1 151 ? 11.564 263.550 172.938 1.00 21.75 151 SER A C 1
ATOM 698 O O . SER A 1 151 ? 10.840 262.706 172.410 1.00 22.24 151 SER A O 1
ATOM 701 N N . THR A 1 152 ? 12.614 263.226 173.683 1.00 21.14 152 THR A N 1
ATOM 702 C CA . THR A 1 152 ? 12.973 261.834 173.910 1.00 19.61 152 THR A CA 1
ATOM 703 C C . THR A 1 152 ? 12.042 261.150 174.901 1.00 19.53 152 THR A C 1
ATOM 704 O O . THR A 1 152 ? 11.734 261.699 175.956 1.00 20.14 152 THR A O 1
ATOM 708 N N . SER A 1 153 ? 11.608 259.943 174.559 1.00 19.60 153 SER A N 1
ATOM 709 C CA . SER A 1 153 ? 10.704 259.172 175.408 1.00 20.05 153 SER A CA 1
ATOM 710 C C . SER A 1 153 ? 9.426 259.930 175.692 1.00 20.36 153 SER A C 1
ATOM 711 O O . SER A 1 153 ? 8.846 259.819 176.774 1.00 19.69 153 SER A O 1
ATOM 714 N N . PHE A 1 154 ? 8.992 260.705 174.706 1.00 20.51 154 PHE A N 1
ATOM 715 C CA . PHE A 1 154 ? 7.775 261.482 174.836 1.00 20.49 154 PHE A CA 1
ATOM 716 C C . PHE A 1 154 ? 6.589 260.593 175.137 1.00 21.43 154 PHE A C 1
ATOM 717 O O . PHE A 1 154 ? 6.481 259.486 174.614 1.00 23.19 154 PHE A O 1
ATOM 725 N N . THR A 1 155 ? 5.702 261.083 175.991 1.00 22.28 155 THR A N 1
ATOM 726 C CA . THR A 1 155 ? 4.486 260.364 176.331 1.00 23.87 155 THR A CA 1
ATOM 727 C C . THR A 1 155 ? 3.453 261.410 176.719 1.00 24.45 155 THR A C 1
ATOM 728 O O . THR A 1 155 ? 3.805 262.517 177.136 1.00 23.30 155 THR A O 1
ATOM 732 N N . THR A 1 156 ? 2.183 261.061 176.577 1.00 24.74 156 THR A N 1
ATOM 733 C CA . THR A 1 156 ? 1.111 261.981 176.898 1.00 25.17 156 THR A CA 1
ATOM 734 C C . THR A 1 156 ? -0.138 261.198 177.250 1.00 26.63 156 THR A C 1
ATOM 735 O O . THR A 1 156 ? -0.246 260.016 176.930 1.00 27.32 156 THR A O 1
ATOM 739 N N . SER A 1 157 ? -1.082 261.855 177.911 1.00 28.99 157 SER A N 1
ATOM 740 C CA . SER A 1 157 ? -2.331 261.204 178.293 1.00 30.84 157 SER A CA 1
ATOM 741 C C . SER A 1 157 ? -3.242 262.201 178.978 1.00 29.95 157 SER A C 1
ATOM 742 O O . SER A 1 157 ? -2.789 263.254 179.422 1.00 29.32 157 SER A O 1
ATOM 745 N N . ASN A 1 158 ? -4.528 261.880 179.067 1.00 29.62 158 ASN A N 1
ATOM 746 C CA . ASN A 1 158 ? -5.437 262.788 179.738 1.00 28.99 158 ASN A CA 1
ATOM 747 C C . ASN A 1 158 ? -4.963 262.916 181.181 1.00 28.42 158 ASN A C 1
ATOM 748 O O . ASN A 1 158 ? -4.222 262.075 181.689 1.00 29.04 158 ASN A O 1
ATOM 753 N N . VAL A 1 159 ? -5.400 263.977 181.833 1.00 27.49 159 VAL A N 1
ATOM 754 C CA . VAL A 1 159 ? -4.991 264.287 183.188 1.00 24.98 159 VAL A CA 1
ATOM 755 C C . VAL A 1 159 ? -5.509 263.436 184.358 1.00 24.29 159 VAL A C 1
ATOM 756 O O . VAL A 1 159 ? -4.875 263.385 185.413 1.00 22.65 159 VAL A O 1
ATOM 760 N N . TRP A 1 160 ? -6.641 262.761 184.190 1.00 24.36 160 TRP A N 1
ATOM 761 C CA . TRP A 1 160 ? -7.182 261.958 185.285 1.00 25.17 160 TRP A CA 1
ATOM 762 C C . TRP A 1 160 ? -6.913 260.465 185.200 1.00 27.02 160 TRP A C 1
ATOM 763 O O . TRP A 1 160 ? -7.292 259.718 186.105 1.00 28.14 160 TRP A O 1
ATOM 774 N N . GLY A 1 161 ? -6.270 260.023 184.124 1.00 27.23 161 GLY A N 1
ATOM 775 C CA . GLY A 1 161 ? -5.988 258.605 183.986 1.00 28.10 161 GLY A CA 1
ATOM 776 C C . GLY A 1 161 ? -4.543 258.250 184.279 1.00 28.69 161 GLY A C 1
ATOM 777 O O . GLY A 1 161 ? -3.726 259.131 184.550 1.00 28.78 161 GLY A O 1
ATOM 778 N N . GLY A 1 162 ? -4.226 256.958 184.226 1.00 28.23 162 GLY A N 1
ATOM 779 C CA . GLY A 1 162 ? -2.865 256.517 184.477 1.00 26.54 162 GLY A CA 1
ATOM 780 C C . GLY A 1 162 ? -2.771 255.641 185.704 1.00 26.09 162 GLY A C 1
ATOM 781 O O . GLY A 1 162 ? -1.681 255.360 186.195 1.00 26.25 162 GLY A O 1
ATOM 782 N N . GLY A 1 163 ? -3.923 255.200 186.192 1.00 25.78 163 GLY A N 1
ATOM 783 C CA . GLY A 1 163 ? -3.960 254.369 187.377 1.00 25.69 163 GLY A CA 1
ATOM 784 C C . GLY A 1 163 ? -3.181 253.075 187.284 1.00 26.96 163 GLY A C 1
ATOM 785 O O . GLY A 1 163 ? -2.643 252.607 188.289 1.00 26.82 163 GLY A O 1
ATOM 786 N N . ASP A 1 164 ? -3.115 252.487 186.093 1.00 27.70 164 ASP A N 1
ATOM 787 C CA . ASP A 1 164 ? -2.390 251.236 185.932 1.00 29.35 164 ASP A CA 1
ATOM 788 C C . ASP A 1 164 ? -0.919 251.397 186.274 1.00 29.60 164 ASP A C 1
ATOM 789 O O . ASP A 1 164 ? -0.188 250.416 186.360 1.00 31.39 164 ASP A O 1
ATOM 794 N N . GLY A 1 165 ? -0.480 252.630 186.478 1.00 28.47 165 GLY A N 1
ATOM 795 C CA . GLY A 1 165 ? 0.915 252.845 186.789 1.00 27.53 165 GLY A CA 1
ATOM 796 C C . GLY A 1 165 ? 1.285 252.756 188.255 1.00 28.48 165 GLY A C 1
ATOM 797 O O . GLY A 1 165 ? 2.460 252.668 188.576 1.00 28.74 165 GLY A O 1
ATOM 798 N N . SER A 1 166 ? 0.308 252.756 189.152 1.00 30.24 166 SER A N 1
ATOM 799 C CA . SER A 1 166 ? 0.619 252.722 190.581 1.00 33.46 166 SER A CA 1
ATOM 800 C C . SER A 1 166 ? 1.461 251.537 191.020 1.00 34.04 166 SER A C 1
ATOM 801 O O . SER A 1 166 ? 2.302 251.666 191.913 1.00 34.98 166 SER A O 1
ATOM 804 N N . SER A 1 167 ? 1.237 250.378 190.413 1.00 34.35 167 SER A N 1
ATOM 805 C CA . SER A 1 167 ? 2.008 249.205 190.796 1.00 34.24 167 SER A CA 1
ATOM 806 C C . SER A 1 167 ? 3.484 249.342 190.420 1.00 33.29 167 SER A C 1
ATOM 807 O O . SER A 1 167 ? 4.337 248.706 191.030 1.00 33.97 167 SER A O 1
ATOM 810 N N . LEU A 1 168 ? 3.795 250.189 189.443 1.00 31.21 168 LEU A N 1
ATOM 811 C CA . LEU A 1 168 ? 5.184 250.384 189.034 1.00 29.30 168 LEU A CA 1
ATOM 812 C C . LEU A 1 168 ? 6.037 250.988 190.138 1.00 30.46 168 LEU A C 1
ATOM 813 O O . LEU A 1 168 ? 7.256 251.050 190.023 1.00 31.04 168 LEU A O 1
ATOM 818 N N . LEU A 1 169 ? 5.405 251.435 191.211 1.00 33.03 169 LEU A N 1
ATOM 819 C CA . LEU A 1 169 ? 6.148 252.066 192.287 1.00 36.17 169 LEU A CA 1
ATOM 820 C C . LEU A 1 169 ? 6.814 251.115 193.258 1.00 39.38 169 LEU A C 1
ATOM 821 O O . LEU A 1 169 ? 7.664 251.524 194.044 1.00 39.53 169 LEU A O 1
ATOM 826 N N . HIS A 1 170 ? 6.417 249.853 193.235 1.00 43.23 170 HIS A N 1
ATOM 827 C CA . HIS A 1 170 ? 7.034 248.892 194.131 1.00 48.26 170 HIS A CA 1
ATOM 828 C C . HIS A 1 170 ? 7.446 247.687 193.311 1.00 49.88 170 HIS A C 1
ATOM 829 O O . HIS A 1 170 ? 8.071 246.761 193.814 1.00 51.60 170 HIS A O 1
ATOM 836 N N . THR A 1 171 ? 7.084 247.703 192.037 1.00 51.40 171 THR A N 1
ATOM 837 C CA . THR A 1 171 ? 7.452 246.621 191.149 1.00 53.31 171 THR A CA 1
ATOM 838 C C . THR A 1 171 ? 8.669 247.106 190.389 1.00 54.92 171 THR A C 1
ATOM 839 O O . THR A 1 171 ? 9.248 248.150 190.703 1.00 55.72 171 THR A O 1
ATOM 843 N N . SER A 1 172 ? 9.052 246.343 189.380 1.00 57.05 172 SER A N 1
ATOM 844 C CA . SER A 1 172 ? 10.191 246.693 188.559 1.00 58.73 172 SER A CA 1
ATOM 845 C C . SER A 1 172 ? 9.818 246.268 187.149 1.00 59.79 172 SER A C 1
ATOM 846 O O . SER A 1 172 ? 10.657 246.234 186.249 1.00 59.26 172 SER A O 1
ATOM 849 N N . MET A 1 173 ? 8.536 245.949 186.980 1.00 60.98 173 MET A N 1
ATOM 850 C CA . MET A 1 173 ? 7.995 245.528 185.699 1.00 62.63 173 MET A CA 1
ATOM 851 C C . MET A 1 173 ? 7.989 246.677 184.722 1.00 62.15 173 MET A C 1
ATOM 852 O O . MET A 1 173 ? 8.512 247.744 185.011 1.00 62.67 173 MET A O 1
ATOM 857 N N . LYS A 1 174 ? 7.381 246.468 183.565 1.00 61.99 174 LYS A N 1
ATOM 858 C CA . LYS A 1 174 ? 7.338 247.523 182.574 1.00 62.32 174 LYS A CA 1
ATOM 859 C C . LYS A 1 174 ? 5.975 248.175 182.423 1.00 61.58 174 LYS A C 1
ATOM 860 O O . LYS A 1 174 ? 4.932 247.556 182.652 1.00 61.33 174 LYS A O 1
ATOM 866 N N . SER A 1 175 ? 6.015 249.449 182.049 1.00 60.58 175 SER A N 1
ATOM 867 C CA . SER A 1 175 ? 4.828 250.255 181.831 1.00 58.74 175 SER A CA 1
ATOM 868 C C . SER A 1 175 ? 3.832 249.559 180.913 1.00 57.15 175 SER A C 1
ATOM 869 O O . SER A 1 175 ? 4.150 249.243 179.769 1.00 57.47 175 SER A O 1
ATOM 872 N N . MET A 1 176 ? 2.632 249.304 181.417 1.00 55.28 176 MET A N 1
ATOM 873 C CA . MET A 1 176 ? 1.602 248.690 180.596 1.00 53.58 176 MET A CA 1
ATOM 874 C C . MET A 1 176 ? 0.223 249.141 181.043 1.00 49.84 176 MET A C 1
ATOM 875 O O . MET A 1 176 ? 0.051 249.636 182.152 1.00 49.34 176 MET A O 1
ATOM 880 N N . GLY A 1 177 ? -0.759 248.982 180.167 1.00 46.52 177 GLY A N 1
ATOM 881 C CA . GLY A 1 177 ? -2.098 249.424 180.490 1.00 41.33 177 GLY A CA 1
ATOM 882 C C . GLY A 1 177 ? -2.151 250.900 180.161 1.00 39.07 177 GLY A C 1
ATOM 883 O O . GLY A 1 177 ? -1.510 251.359 179.204 1.00 39.46 177 GLY A O 1
ATOM 884 N N . ASN A 1 178 ? -2.894 251.661 180.954 1.00 35.70 178 ASN A N 1
ATOM 885 C CA . ASN A 1 178 ? -2.998 253.089 180.712 1.00 32.52 178 ASN A CA 1
ATOM 886 C C . ASN A 1 178 ? -1.894 253.854 181.432 1.00 30.11 178 ASN A C 1
ATOM 887 O O . ASN A 1 178 ? -1.934 255.080 181.500 1.00 30.54 178 ASN A O 1
ATOM 892 N N . ALA A 1 179 ? -0.915 253.137 181.975 1.00 26.77 179 ALA A N 1
ATOM 893 C CA . ALA A 1 179 ? 0.175 253.784 182.693 1.00 24.25 179 ALA A CA 1
ATOM 894 C C . ALA A 1 179 ? 0.821 254.855 181.831 1.00 23.99 179 ALA A C 1
ATOM 895 O O . ALA A 1 179 ? 1.056 254.653 180.637 1.00 24.80 179 ALA A O 1
ATOM 897 N N . VAL A 1 180 ? 1.100 255.996 182.451 1.00 22.89 180 VAL A N 1
ATOM 898 C CA . VAL A 1 180 ? 1.712 257.134 181.778 1.00 21.68 180 VAL A CA 1
ATOM 899 C C . VAL A 1 180 ? 3.135 257.276 182.297 1.00 22.05 180 VAL A C 1
ATOM 900 O O . VAL A 1 180 ? 3.346 257.753 183.415 1.00 22.18 180 VAL A O 1
ATOM 904 N N . THR A 1 181 ? 4.109 256.872 181.487 1.00 21.81 181 THR A N 1
ATOM 905 C CA . THR A 1 181 ? 5.503 256.930 181.905 1.00 21.62 181 THR A CA 1
ATOM 906 C C . THR A 1 181 ? 6.442 257.404 180.816 1.00 20.88 181 THR A C 1
ATOM 907 O O . THR A 1 181 ? 6.131 257.337 179.627 1.00 21.53 181 THR A O 1
ATOM 911 N N . SER A 1 182 ? 7.610 257.861 181.242 1.00 19.52 182 SER A N 1
ATOM 912 C CA . SER A 1 182 ? 8.630 258.336 180.328 1.00 19.81 182 SER A CA 1
ATOM 913 C C . SER A 1 182 ? 9.964 257.893 180.909 1.00 20.65 182 SER A C 1
ATOM 914 O O . SER A 1 182 ? 10.366 258.353 181.978 1.00 20.90 182 SER A O 1
ATOM 917 N N . ALA A 1 183 ? 10.646 256.993 180.206 1.00 21.02 183 ALA A N 1
ATOM 918 C CA . ALA A 1 183 ? 11.914 256.468 180.686 1.00 20.59 183 ALA A CA 1
ATOM 919 C C . ALA A 1 183 ? 13.114 256.943 179.888 1.00 20.53 183 ALA A C 1
ATOM 920 O O . ALA A 1 183 ? 13.183 256.759 178.677 1.00 22.15 183 ALA A O 1
ATOM 922 N N . LEU A 1 184 ? 14.070 257.546 180.576 1.00 19.99 184 LEU A N 1
ATOM 923 C CA . LEU A 1 184 ? 15.267 258.034 179.912 1.00 20.19 184 LEU A CA 1
ATOM 924 C C . LEU A 1 184 ? 16.083 256.856 179.395 1.00 21.40 184 LEU A C 1
ATOM 925 O O . LEU A 1 184 ? 16.387 255.931 180.150 1.00 22.34 184 LEU A O 1
ATOM 930 N N . PRO A 1 185 ? 16.441 256.865 178.098 1.00 21.95 185 PRO A N 1
ATOM 931 C CA . PRO A 1 185 ? 17.234 255.790 177.480 1.00 22.04 185 PRO A CA 1
ATOM 932 C C . PRO A 1 185 ? 18.648 255.869 178.046 1.00 23.07 185 PRO A C 1
ATOM 933 O O . PRO A 1 185 ? 19.470 256.650 177.564 1.00 23.24 185 PRO A O 1
ATOM 937 N N . CYS A 1 186 ? 18.940 255.062 179.059 1.00 23.65 186 CYS A N 1
ATOM 938 C CA . CYS A 1 186 ? 20.247 255.127 179.690 1.00 25.30 186 CYS A CA 1
ATOM 939 C C . CYS A 1 186 ? 21.416 254.450 178.991 1.00 26.16 186 CYS A C 1
ATOM 940 O O . CYS A 1 186 ? 22.562 254.587 179.423 1.00 26.10 186 CYS A O 1
ATOM 943 N N . ASP A 1 187 ? 21.149 253.731 177.910 1.00 26.90 187 ASP A N 1
ATOM 944 C CA . ASP A 1 187 ? 22.235 253.082 177.191 1.00 28.21 187 ASP A CA 1
ATOM 945 C C . ASP A 1 187 ? 23.220 254.143 176.696 1.00 27.45 187 ASP A C 1
ATOM 946 O O . ASP A 1 187 ? 24.334 253.841 176.290 1.00 28.00 187 ASP A O 1
ATOM 951 N N . GLU A 1 188 ? 22.798 255.397 176.737 1.00 27.00 188 GLU A N 1
ATOM 952 C CA . GLU A 1 188 ? 23.633 256.490 176.288 1.00 26.62 188 GLU A CA 1
ATOM 953 C C . GLU A 1 188 ? 24.800 256.719 177.234 1.00 26.86 188 GLU A C 1
ATOM 954 O O . GLU A 1 188 ? 25.877 257.123 176.807 1.00 26.80 188 GLU A O 1
ATOM 960 N N . PHE A 1 189 ? 24.595 256.441 178.516 1.00 27.29 189 PHE A N 1
ATOM 961 C CA . PHE A 1 189 ? 25.632 256.682 179.512 1.00 28.43 189 PHE A CA 1
ATOM 962 C C . PHE A 1 189 ? 26.346 255.447 180.004 1.00 30.61 189 PHE A C 1
ATOM 963 O O . PHE A 1 189 ? 27.122 255.522 180.957 1.00 31.67 189 PHE A O 1
ATOM 971 N N . SER A 1 190 ? 26.099 254.313 179.368 1.00 32.89 190 SER A N 1
ATOM 972 C CA . SER A 1 190 ? 26.712 253.074 179.820 1.00 35.22 190 SER A CA 1
ATOM 973 C C . SER A 1 190 ? 28.233 253.101 179.879 1.00 35.87 190 SER A C 1
ATOM 974 O O . SER A 1 190 ? 28.839 252.252 180.526 1.00 36.18 190 SER A O 1
ATOM 977 N N . ASN A 1 191 ? 28.859 254.071 179.226 1.00 37.19 191 ASN A N 1
ATOM 978 C CA . ASN A 1 191 ? 30.315 254.132 179.252 1.00 39.13 191 ASN A CA 1
ATOM 979 C C . ASN A 1 191 ? 30.903 255.317 179.974 1.00 37.75 191 ASN A C 1
ATOM 980 O O . ASN A 1 191 ? 32.114 255.536 179.911 1.00 38.54 191 ASN A O 1
ATOM 985 N N . LYS A 1 192 ? 30.078 256.099 180.654 1.00 35.36 192 LYS A N 1
ATOM 986 C CA . LYS A 1 192 ? 30.651 257.237 181.337 1.00 33.00 192 LYS A CA 1
ATOM 987 C C . LYS A 1 192 ? 30.213 257.419 182.769 1.00 30.20 192 LYS A C 1
ATOM 988 O O . LYS A 1 192 ? 29.286 256.765 183.238 1.00 29.53 192 LYS A O 1
ATOM 994 N N . TRP A 1 193 ? 30.924 258.302 183.459 1.00 26.93 193 TRP A N 1
ATOM 995 C CA . TRP A 1 193 ? 30.658 258.612 184.849 1.00 24.91 193 TRP A CA 1
ATOM 996 C C . TRP A 1 193 ? 30.459 260.104 185.000 1.00 24.80 193 TRP A C 1
ATOM 997 O O . TRP A 1 193 ? 31.245 260.892 184.480 1.00 26.67 193 TRP A O 1
ATOM 1008 N N . PHE A 1 194 ? 29.410 260.501 185.705 1.00 23.39 194 PHE A N 1
ATOM 1009 C CA . PHE A 1 194 ? 29.179 261.915 185.919 1.00 22.09 194 PHE A CA 1
ATOM 1010 C C . PHE A 1 194 ? 29.646 262.247 187.319 1.00 23.19 194 PHE A C 1
ATOM 1011 O O . PHE A 1 194 ? 29.588 261.393 188.213 1.00 24.63 194 PHE A O 1
ATOM 1019 N N . LYS A 1 195 ? 30.128 263.471 187.516 1.00 22.71 195 LYS A N 1
ATOM 1020 C CA . LYS A 1 195 ? 30.568 263.878 188.842 1.00 22.93 195 LYS A CA 1
ATOM 1021 C C . LYS A 1 195 ? 29.330 264.432 189.544 1.00 23.18 195 LYS A C 1
ATOM 1022 O O . LYS A 1 195 ? 28.681 265.349 189.038 1.00 24.08 195 LYS A O 1
ATOM 1028 N N . LEU A 1 196 ? 28.995 263.870 190.699 1.00 22.85 196 LEU A N 1
ATOM 1029 C CA . LEU A 1 196 ? 27.834 264.324 191.447 1.00 23.47 196 LEU A CA 1
ATOM 1030 C C . LEU A 1 196 ? 27.967 265.787 191.857 1.00 25.60 196 LEU A C 1
ATOM 1031 O O . LEU A 1 196 ? 28.944 266.178 192.504 1.00 24.88 196 LEU A O 1
ATOM 1036 N N . SER A 1 197 ? 26.983 266.592 191.461 1.00 28.03 197 SER A N 1
ATOM 1037 C CA . SER A 1 197 ? 26.966 268.014 191.789 1.00 30.87 197 SER A CA 1
ATOM 1038 C C . SER A 1 197 ? 25.753 268.328 192.646 1.00 32.15 197 SER A C 1
ATOM 1039 O O . SER A 1 197 ? 24.679 267.760 192.446 1.00 31.75 197 SER A O 1
ATOM 1042 N N . TRP A 1 198 ? 25.920 269.247 193.590 1.00 34.86 198 TRP A N 1
ATOM 1043 C CA . TRP A 1 198 ? 24.834 269.600 194.488 1.00 38.03 198 TRP A CA 1
ATOM 1044 C C . TRP A 1 198 ? 24.427 271.057 194.429 1.00 40.22 198 TRP A C 1
ATOM 1045 O O . TRP A 1 198 ? 23.538 271.488 195.154 1.00 41.07 198 TRP A O 1
ATOM 1056 N N . SER A 1 199 ? 25.073 271.815 193.557 1.00 42.99 199 SER A N 1
ATOM 1057 C CA . SER A 1 199 ? 24.748 273.223 193.412 1.00 45.08 199 SER A CA 1
ATOM 1058 C C . SER A 1 199 ? 23.864 273.384 192.187 1.00 45.00 199 SER A C 1
ATOM 1059 O O . SER A 1 199 ? 23.880 272.545 191.288 1.00 44.61 199 SER A O 1
ATOM 1062 N N . THR A 1 200 ? 23.092 274.462 192.157 1.00 45.83 200 THR A N 1
ATOM 1063 C CA . THR A 1 200 ? 22.217 274.731 191.028 1.00 46.00 200 THR A CA 1
ATOM 1064 C C . THR A 1 200 ? 23.018 275.431 189.949 1.00 46.23 200 THR A C 1
ATOM 1065 O O . THR A 1 200 ? 23.837 276.305 190.238 1.00 44.87 200 THR A O 1
ATOM 1069 N N . PRO A 1 201 ? 22.801 275.045 188.687 1.00 47.53 201 PRO A N 1
ATOM 1070 C CA . PRO A 1 201 ? 23.531 275.673 187.592 1.00 49.41 201 PRO A CA 1
ATOM 1071 C C . PRO A 1 201 ? 23.406 277.180 187.684 1.00 52.51 201 PRO A C 1
ATOM 1072 O O . PRO A 1 201 ? 22.315 277.708 187.882 1.00 52.55 201 PRO A O 1
ATOM 1076 N N . GLU A 1 202 ? 24.535 277.863 187.561 1.00 56.44 202 GLU A N 1
ATOM 1077 C CA . GLU A 1 202 ? 24.566 279.314 187.603 1.00 60.44 202 GLU A CA 1
ATOM 1078 C C . GLU A 1 202 ? 23.656 279.842 186.498 1.00 61.29 202 GLU A C 1
ATOM 1079 O O . GLU A 1 202 ? 23.326 279.122 185.561 1.00 61.68 202 GLU A O 1
ATOM 1085 N N . GLU A 1 203 ? 23.255 281.099 186.600 1.00 62.74 203 GLU A N 1
ATOM 1086 C CA . GLU A 1 203 ? 22.407 281.700 185.577 1.00 63.66 203 GLU A CA 1
ATOM 1087 C C . GLU A 1 203 ? 23.281 282.021 184.379 1.00 60.64 203 GLU A C 1
ATOM 1088 O O . GLU A 1 203 ? 22.918 281.788 183.225 1.00 59.09 203 GLU A O 1
ATOM 1094 N N . SER A 1 204 ? 24.451 282.555 184.698 1.00 57.56 204 SER A N 1
ATOM 1095 C CA . SER A 1 204 ? 25.452 282.962 183.731 1.00 54.80 204 SER A CA 1
ATOM 1096 C C . SER A 1 204 ? 26.256 281.810 183.131 1.00 52.73 204 SER A C 1
ATOM 1097 O O . SER A 1 204 ? 27.053 282.023 182.216 1.00 53.59 204 SER A O 1
ATOM 1100 N N . GLU A 1 205 ? 26.063 280.599 183.642 1.00 48.31 205 GLU A N 1
ATOM 1101 C CA . GLU A 1 205 ? 26.813 279.455 183.141 1.00 42.25 205 GLU A CA 1
ATOM 1102 C C . GLU A 1 205 ? 26.459 279.117 181.701 1.00 39.02 205 GLU A C 1
ATOM 1103 O O . GLU A 1 205 ? 25.290 279.092 181.322 1.00 38.24 205 GLU A O 1
ATOM 1109 N N . ASN A 1 206 ? 27.490 278.866 180.903 1.00 35.41 206 ASN A N 1
ATOM 1110 C CA . ASN A 1 206 ? 27.328 278.524 179.499 1.00 31.84 206 ASN A CA 1
ATOM 1111 C C . ASN A 1 206 ? 26.613 277.179 179.403 1.00 30.38 206 ASN A C 1
ATOM 1112 O O . ASN A 1 206 ? 27.030 276.208 180.032 1.00 30.80 206 ASN A O 1
ATOM 1117 N N . ALA A 1 207 ? 25.544 277.119 178.617 1.00 28.17 207 ALA A N 1
ATOM 1118 C CA . ALA A 1 207 ? 24.779 275.882 178.462 1.00 26.65 207 ALA A CA 1
ATOM 1119 C C . ALA A 1 207 ? 25.660 274.682 178.147 1.00 26.16 207 ALA A C 1
ATOM 1120 O O . ALA A 1 207 ? 25.458 273.597 178.687 1.00 25.69 207 ALA A O 1
ATOM 1122 N N . HIS A 1 208 ? 26.634 274.873 177.265 1.00 24.73 208 HIS A N 1
ATOM 1123 C CA . HIS A 1 208 ? 27.530 273.790 176.903 1.00 23.66 208 HIS A CA 1
ATOM 1124 C C . HIS A 1 208 ? 28.233 273.249 178.136 1.00 23.41 208 HIS A C 1
ATOM 1125 O O . HIS A 1 208 ? 28.396 272.044 178.282 1.00 25.09 208 HIS A O 1
ATOM 1132 N N . LEU A 1 209 ? 28.647 274.133 179.031 1.00 22.04 209 LEU A N 1
ATOM 1133 C CA . LEU A 1 209 ? 29.323 273.685 180.237 1.00 21.54 209 LEU A CA 1
ATOM 1134 C C . LEU A 1 209 ? 28.386 272.896 181.140 1.00 21.53 209 LEU A C 1
ATOM 1135 O O . LEU A 1 209 ? 28.743 271.831 181.639 1.00 21.76 209 LEU A O 1
ATOM 1140 N N . THR A 1 210 ? 27.185 273.416 181.352 1.00 21.57 210 THR A N 1
ATOM 1141 C CA . THR A 1 210 ? 26.225 272.736 182.210 1.00 22.00 210 THR A CA 1
ATOM 1142 C C . THR A 1 210 ? 25.947 271.351 181.660 1.00 22.62 210 THR A C 1
ATOM 1143 O O . THR A 1 210 ? 25.775 270.388 182.404 1.00 23.03 210 THR A O 1
ATOM 1147 N N . ASP A 1 211 ? 25.910 271.260 180.340 1.00 23.42 211 ASP A N 1
ATOM 1148 C CA . ASP A 1 211 ? 25.636 270.002 179.676 1.00 23.42 211 ASP A CA 1
ATOM 1149 C C . ASP A 1 211 ? 26.611 268.896 180.062 1.00 23.01 211 ASP A C 1
ATOM 1150 O O . ASP A 1 211 ? 26.247 267.720 180.071 1.00 23.89 211 ASP A O 1
ATOM 1155 N N . THR A 1 212 ? 27.842 269.264 180.396 1.00 21.77 212 THR A N 1
ATOM 1156 C CA . THR A 1 212 ? 28.846 268.267 180.744 1.00 20.85 212 THR A CA 1
ATOM 1157 C C . THR A 1 212 ? 28.578 267.483 182.017 1.00 21.89 212 THR A C 1
ATOM 1158 O O . THR A 1 212 ? 29.118 266.388 182.188 1.00 23.65 212 THR A O 1
ATOM 1162 N N . TYR A 1 213 ? 27.771 268.022 182.923 1.00 21.87 213 TYR A N 1
ATOM 1163 C CA . TYR A 1 213 ? 27.503 267.286 184.150 1.00 21.85 213 TYR A CA 1
ATOM 1164 C C . TYR A 1 213 ? 26.022 267.033 184.390 1.00 21.26 213 TYR A C 1
ATOM 1165 O O . TYR A 1 213 ? 25.624 266.582 185.463 1.00 21.73 213 TYR A O 1
ATOM 1174 N N . VAL A 1 214 ? 25.210 267.314 183.377 1.00 19.72 214 VAL A N 1
ATOM 1175 C CA . VAL A 1 214 ? 23.779 267.072 183.464 1.00 19.23 214 VAL A CA 1
ATOM 1176 C C . VAL A 1 214 ? 23.396 266.081 182.368 1.00 19.74 214 VAL A C 1
ATOM 1177 O O . VAL A 1 214 ? 23.338 266.428 181.188 1.00 20.55 214 VAL A O 1
ATOM 1181 N N . PRO A 1 215 ? 23.139 264.824 182.748 1.00 18.91 215 PRO A N 1
ATOM 1182 C CA . PRO A 1 215 ? 22.764 263.774 181.799 1.00 18.69 215 PRO A CA 1
ATOM 1183 C C . PRO A 1 215 ? 21.662 264.223 180.849 1.00 19.59 215 PRO A C 1
ATOM 1184 O O . PRO A 1 215 ? 21.759 264.038 179.626 1.00 21.02 215 PRO A O 1
ATOM 1188 N N . ALA A 1 216 ? 20.618 264.819 181.421 1.00 18.82 216 ALA A N 1
ATOM 1189 C CA . ALA A 1 216 ? 19.479 265.291 180.645 1.00 18.31 216 ALA A CA 1
ATOM 1190 C C . ALA A 1 216 ? 18.515 266.089 181.507 1.00 18.19 216 ALA A C 1
ATOM 1191 O O . ALA A 1 216 ? 18.666 266.153 182.728 1.00 19.17 216 ALA A O 1
ATOM 1193 N N . ARG A 1 217 ? 17.528 266.702 180.860 1.00 17.22 217 ARG A N 1
ATOM 1194 C CA . ARG A 1 217 ? 16.501 267.472 181.556 1.00 16.44 217 ARG A CA 1
ATOM 1195 C C . ARG A 1 217 ? 15.161 266.813 181.260 1.00 16.83 217 ARG A C 1
ATOM 1196 O O . ARG A 1 217 ? 14.911 266.384 180.132 1.00 18.21 217 ARG A O 1
ATOM 1204 N N . PHE A 1 218 ? 14.307 266.722 182.270 1.00 16.63 218 PHE A N 1
ATOM 1205 C CA . PHE A 1 218 ? 12.988 266.133 182.095 1.00 16.99 218 PHE A CA 1
ATOM 1206 C C . PHE A 1 218 ? 11.994 267.278 182.052 1.00 18.43 218 PHE A C 1
ATOM 1207 O O . PHE A 1 218 ? 12.010 268.151 182.918 1.00 19.29 218 PHE A O 1
ATOM 1215 N N . VAL A 1 219 ? 11.119 267.270 181.055 1.00 18.66 219 VAL A N 1
ATOM 1216 C CA . VAL A 1 219 ? 10.149 268.339 180.891 1.00 18.74 219 VAL A CA 1
ATOM 1217 C C . VAL A 1 219 ? 8.705 267.877 180.963 1.00 20.27 219 VAL A C 1
ATOM 1218 O O . VAL A 1 219 ? 8.333 266.866 180.366 1.00 21.97 219 VAL A O 1
ATOM 1222 N N . VAL A 1 220 ? 7.889 268.634 181.686 1.00 20.76 220 VAL A N 1
ATOM 1223 C CA . VAL A 1 220 ? 6.476 268.321 181.826 1.00 21.46 220 VAL A CA 1
ATOM 1224 C C . VAL A 1 220 ? 5.663 269.565 181.518 1.00 23.10 220 VAL A C 1
ATOM 1225 O O . VAL A 1 220 ? 5.916 270.627 182.084 1.00 24.73 220 VAL A O 1
ATOM 1229 N N . ARG A 1 221 ? 4.691 269.450 180.623 1.00 23.76 221 ARG A N 1
ATOM 1230 C CA . ARG A 1 221 ? 3.876 270.604 180.301 1.00 24.97 221 ARG A CA 1
ATOM 1231 C C . ARG A 1 221 ? 2.434 270.213 180.074 1.00 26.88 221 ARG A C 1
ATOM 1232 O O . ARG A 1 221 ? 2.121 269.050 179.831 1.00 26.60 221 ARG A O 1
ATOM 1240 N N . SER A 1 222 ? 1.560 271.205 180.173 1.00 29.83 222 SER A N 1
ATOM 1241 C CA . SER A 1 222 ? 0.136 271.022 179.966 1.00 31.83 222 SER A CA 1
ATOM 1242 C C . SER A 1 222 ? -0.167 271.518 178.557 1.00 34.27 222 SER A C 1
ATOM 1243 O O . SER A 1 222 ? 0.604 272.286 177.995 1.00 35.68 222 SER A O 1
ATOM 1246 N N . ASP A 1 223 ? -1.273 271.087 177.975 1.00 37.75 223 ASP A N 1
ATOM 1247 C CA . ASP A 1 223 ? -1.628 271.533 176.629 1.00 43.16 223 ASP A CA 1
ATOM 1248 C C . ASP A 1 223 ? -2.824 272.469 176.756 1.00 47.70 223 ASP A C 1
ATOM 1249 O O . ASP A 1 223 ? -3.126 273.270 175.871 1.00 49.31 223 ASP A O 1
ATOM 1254 N N . PHE A 1 224 ? -3.477 272.347 177.904 1.00 52.43 224 PHE A N 1
ATOM 1255 C CA . PHE A 1 224 ? -4.690 273.069 178.269 1.00 55.86 224 PHE A CA 1
ATOM 1256 C C . PHE A 1 224 ? -4.415 274.216 179.253 1.00 57.23 224 PHE A C 1
ATOM 1257 O O . PHE A 1 224 ? -4.371 273.985 180.460 1.00 59.20 224 PHE A O 1
ATOM 1265 N N . PRO A 1 225 ? -4.196 275.455 178.764 1.00 57.59 225 PRO A N 1
ATOM 1266 C CA . PRO A 1 225 ? -3.952 276.513 179.759 1.00 56.26 225 PRO A CA 1
ATOM 1267 C C . PRO A 1 225 ? -5.193 276.648 180.644 1.00 54.57 225 PRO A C 1
ATOM 1268 O O . PRO A 1 225 ? -6.317 276.717 180.141 1.00 53.20 225 PRO A O 1
ATOM 1272 N N . VAL A 1 226 ? -4.986 276.666 181.958 1.00 53.33 226 VAL A N 1
ATOM 1273 C CA . VAL A 1 226 ? -6.094 276.740 182.901 1.00 52.60 226 VAL A CA 1
ATOM 1274 C C . VAL A 1 226 ? -6.389 278.139 183.402 1.00 52.24 226 VAL A C 1
ATOM 1275 O O . VAL A 1 226 ? -5.548 279.038 183.331 1.00 51.94 226 VAL A O 1
ATOM 1279 N N . VAL A 1 227 ? -7.600 278.299 183.923 1.00 51.89 227 VAL A N 1
ATOM 1280 C CA . VAL A 1 227 ? -8.057 279.564 184.476 1.00 51.06 227 VAL A CA 1
ATOM 1281 C C . VAL A 1 227 ? -7.538 279.677 185.899 1.00 49.77 227 VAL A C 1
ATOM 1282 O O . VAL A 1 227 ? -6.994 280.703 186.297 1.00 49.39 227 VAL A O 1
ATOM 1286 N N . THR A 1 228 ? -7.724 278.604 186.659 1.00 48.74 228 THR A N 1
ATOM 1287 C CA . THR A 1 228 ? -7.280 278.549 188.044 1.00 47.74 228 THR A CA 1
ATOM 1288 C C . THR A 1 228 ? -6.187 277.501 188.195 1.00 46.23 228 THR A C 1
ATOM 1289 O O . THR A 1 228 ? -6.354 276.354 187.768 1.00 46.86 228 THR A O 1
ATOM 1293 N N . ALA A 1 229 ? -5.077 277.891 188.811 1.00 43.47 229 ALA A N 1
ATOM 1294 C CA . ALA A 1 229 ? -3.966 276.973 189.007 1.00 40.95 229 ALA A CA 1
ATOM 1295 C C . ALA A 1 229 ? -4.428 275.768 189.802 1.00 39.93 229 ALA A C 1
ATOM 1296 O O . ALA A 1 229 ? -5.230 275.899 190.725 1.00 39.73 229 ALA A O 1
ATOM 1298 N N . ASP A 1 230 ? -3.933 274.592 189.426 1.00 38.31 230 ASP A N 1
ATOM 1299 C CA . ASP A 1 230 ? -4.281 273.360 190.122 1.00 36.41 230 ASP A CA 1
ATOM 1300 C C . ASP A 1 230 ? -3.183 272.318 189.980 1.00 34.49 230 ASP A C 1
ATOM 1301 O O . ASP A 1 230 ? -2.169 272.553 189.319 1.00 33.88 230 ASP A O 1
ATOM 1306 N N . GLN A 1 231 ? -3.390 271.167 190.609 1.00 31.99 231 GLN A N 1
ATOM 1307 C CA . GLN A 1 231 ? -2.414 270.089 190.585 1.00 29.88 231 GLN A CA 1
ATOM 1308 C C . GLN A 1 231 ? -3.158 268.778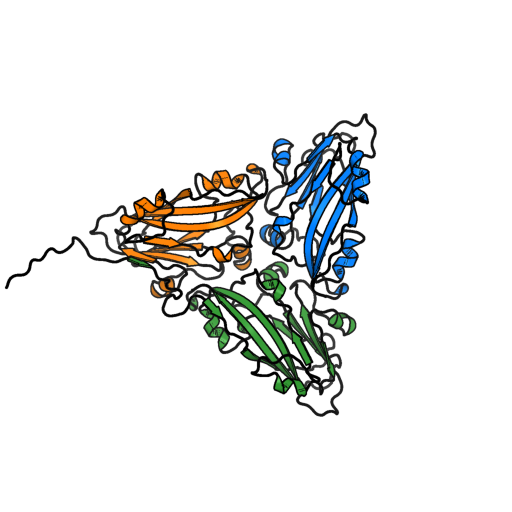 190.365 1.00 27.30 231 GLN A C 1
ATOM 1309 O O . GLN A 1 231 ? -3.481 268.074 191.315 1.00 27.70 231 GLN A O 1
ATOM 1315 N N . PRO A 1 232 ? -3.419 268.427 189.099 1.00 24.61 232 PRO A N 1
ATOM 1316 C CA . PRO A 1 232 ? -4.131 267.221 188.673 1.00 23.54 232 PRO A CA 1
ATOM 1317 C C . PRO A 1 232 ? -3.490 265.891 189.051 1.00 24.54 232 PRO A C 1
ATOM 1318 O O . PRO A 1 232 ? -4.179 264.870 189.138 1.00 24.32 232 PRO A O 1
ATOM 1322 N N . GLY A 1 233 ? -2.176 265.894 189.257 1.00 24.31 233 GLY A N 1
ATOM 1323 C CA . GLY A 1 233 ? -1.500 264.660 189.604 1.00 24.14 233 GLY A CA 1
ATOM 1324 C C . GLY A 1 233 ? -0.109 264.824 190.180 1.00 25.05 233 GLY A C 1
ATOM 1325 O O . GLY A 1 233 ? 0.376 265.938 190.377 1.00 25.31 233 GLY A O 1
ATOM 1326 N N . HIS A 1 234 ? 0.534 263.693 190.447 1.00 25.90 234 HIS A N 1
ATOM 1327 C CA . HIS A 1 234 ? 1.876 263.677 191.005 1.00 26.12 234 HIS A CA 1
ATOM 1328 C C . HIS A 1 234 ? 2.887 263.068 190.042 1.00 24.44 234 HIS A C 1
ATOM 1329 O O . HIS A 1 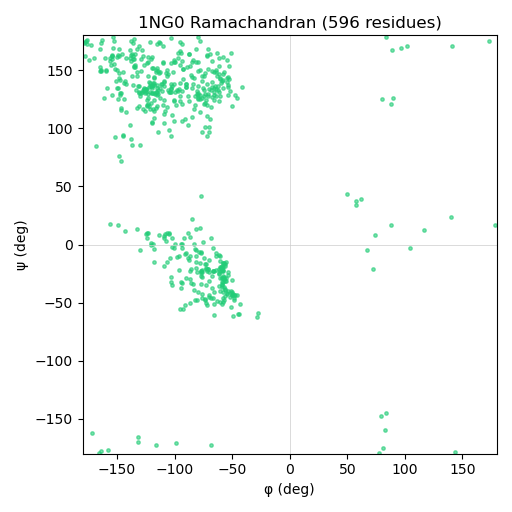234 ? 2.545 262.219 189.218 1.00 24.03 234 HIS A O 1
ATOM 1336 N N . LEU A 1 235 ? 4.136 263.502 190.159 1.00 22.03 235 LEU A N 1
ATOM 1337 C CA . LEU A 1 235 ? 5.206 262.985 189.321 1.00 21.02 235 LEU A CA 1
ATOM 1338 C C . LEU A 1 235 ? 6.118 262.115 190.170 1.00 21.56 235 LEU A C 1
ATOM 1339 O O . LEU A 1 235 ? 6.782 262.601 191.086 1.00 21.20 235 LEU A O 1
ATOM 1344 N N . TRP A 1 236 ? 6.149 260.825 189.860 1.00 21.48 236 TRP A N 1
ATOM 1345 C CA . TRP A 1 236 ? 6.969 259.889 190.605 1.00 20.52 236 TRP A CA 1
ATOM 1346 C C . TRP A 1 236 ? 8.143 259.394 189.799 1.00 20.63 236 TRP A C 1
ATOM 1347 O O . TRP A 1 236 ? 8.030 259.138 188.599 1.00 21.35 236 TRP A O 1
ATOM 1358 N N . LEU A 1 237 ? 9.277 259.251 190.468 1.00 19.38 237 LEU A N 1
ATOM 1359 C CA . LEU A 1 237 ? 10.475 258.792 189.800 1.00 19.09 237 LEU A CA 1
ATOM 1360 C C . LEU A 1 237 ? 10.944 257.482 190.364 1.00 20.16 237 LEU A C 1
ATOM 1361 O O . LEU A 1 237 ? 11.066 257.329 191.582 1.00 21.33 237 LEU A O 1
ATOM 1366 N N . ARG A 1 238 ? 11.187 256.519 189.490 1.00 20.27 238 ARG A N 1
ATOM 1367 C CA . ARG A 1 238 ? 11.742 255.279 189.970 1.00 21.36 238 ARG A CA 1
ATOM 1368 C C . ARG A 1 238 ? 13.031 255.173 189.174 1.00 20.01 238 ARG A C 1
ATOM 1369 O O . ARG A 1 238 ? 13.034 255.128 187.943 1.00 19.03 238 ARG A O 1
ATOM 1377 N N . SER A 1 239 ? 14.135 255.204 189.907 1.00 19.19 239 SER A N 1
ATOM 1378 C CA . SER A 1 239 ? 15.448 255.182 189.305 1.00 18.50 239 SER A CA 1
ATOM 1379 C C . SER A 1 239 ? 16.346 254.119 189.893 1.00 19.29 239 SER A C 1
ATOM 1380 O O . SER A 1 239 ? 16.058 253.543 190.942 1.00 19.89 239 SER A O 1
ATOM 1383 N N . ARG A 1 240 ? 17.454 253.893 189.200 1.00 19.71 240 ARG A N 1
ATOM 1384 C CA . ARG A 1 240 ? 18.473 252.938 189.596 1.00 20.23 240 ARG A CA 1
ATOM 1385 C C . ARG A 1 240 ? 19.758 253.542 189.067 1.00 19.10 240 ARG A C 1
ATOM 1386 O O . ARG A 1 240 ? 19.857 253.857 187.881 1.00 18.74 240 ARG A O 1
ATOM 1394 N N . ILE A 1 241 ? 20.733 253.730 189.944 1.00 17.52 241 ILE A N 1
ATOM 1395 C CA . ILE A 1 241 ? 21.988 254.325 189.523 1.00 17.27 241 ILE A CA 1
ATOM 1396 C C . ILE A 1 241 ? 23.181 253.613 190.127 1.00 17.57 241 ILE A C 1
ATOM 1397 O O . ILE A 1 241 ? 23.041 252.855 191.087 1.00 17.83 241 ILE A O 1
ATOM 1402 N N . LEU A 1 242 ? 24.355 253.867 189.557 1.00 17.24 242 LEU A N 1
ATOM 1403 C CA . LEU A 1 242 ? 25.592 253.286 190.054 1.00 17.66 242 LEU A CA 1
ATOM 1404 C C . LEU A 1 242 ? 26.385 254.424 190.657 1.00 18.35 242 LEU A C 1
ATOM 1405 O O . LEU A 1 242 ? 26.432 255.519 190.091 1.00 19.75 242 LEU A O 1
ATOM 1410 N N . LEU A 1 243 ? 27.002 254.169 191.803 1.00 17.71 243 LEU A N 1
ATOM 1411 C CA . LEU A 1 243 ? 27.800 255.179 192.478 1.00 18.05 243 LEU A CA 1
ATOM 1412 C C . LEU A 1 243 ? 29.226 254.659 192.546 1.00 19.27 243 LEU A C 1
ATOM 1413 O O . LEU A 1 243 ? 29.443 253.467 192.741 1.00 20.21 243 LEU A O 1
ATOM 1418 N N . LYS A 1 244 ? 30.200 255.545 192.393 1.00 19.91 244 LYS A N 1
ATOM 1419 C CA . LYS A 1 244 ? 31.587 255.118 192.413 1.00 21.29 244 LYS A CA 1
ATOM 1420 C C . LYS A 1 244 ? 32.483 256.195 192.991 1.00 22.30 244 LYS A C 1
ATOM 1421 O O . LYS A 1 244 ? 32.213 257.386 192.820 1.00 22.77 244 LYS A O 1
ATOM 1427 N N . GLY A 1 245 ? 33.549 255.771 193.666 1.00 22.46 245 GLY A N 1
ATOM 1428 C CA . GLY A 1 245 ? 34.497 256.710 194.242 1.00 22.85 245 GLY A CA 1
ATOM 1429 C C . GLY A 1 245 ? 34.025 257.291 195.551 1.00 24.19 245 GLY A C 1
ATOM 1430 O O . GLY A 1 245 ? 32.935 257.854 195.621 1.00 26.56 245 GLY A O 1
ATOM 1431 N N . SER A 1 246 ? 34.833 257.172 196.595 1.00 23.83 246 SER A N 1
ATOM 1432 C CA . SER A 1 246 ? 34.421 257.701 197.881 1.00 24.47 246 SER A CA 1
ATOM 1433 C C . SER A 1 246 ? 34.832 259.154 198.049 1.00 23.73 246 SER A C 1
ATOM 1434 O O . SER A 1 246 ? 35.812 259.608 197.458 1.00 23.31 246 SER A O 1
ATOM 1437 N N . VAL A 1 247 ? 34.061 259.873 198.860 1.00 23.13 247 VAL A N 1
ATOM 1438 C CA . VAL A 1 247 ? 34.298 261.282 199.146 1.00 22.27 247 VAL A CA 1
ATOM 1439 C C . VAL A 1 247 ? 33.482 261.624 200.387 1.00 22.87 247 VAL A C 1
ATOM 1440 O O . VAL A 1 247 ? 32.446 261.010 200.633 1.00 23.14 247 VAL A O 1
ATOM 1444 N N . SER A 1 248 ? 33.946 262.583 201.181 1.00 23.80 248 SER A N 1
ATOM 1445 C CA . SER A 1 248 ? 33.203 262.969 202.376 1.00 23.87 248 SER A CA 1
ATOM 1446 C C . SER A 1 248 ? 31.978 263.759 201.955 1.00 23.41 248 SER A C 1
ATOM 1447 O O . SER A 1 248 ? 32.088 264.710 201.186 1.00 24.28 248 SER A O 1
ATOM 1450 N N . PRO A 1 249 ? 30.796 263.389 202.464 1.00 22.30 249 PRO A N 1
ATOM 1451 C CA . PRO A 1 249 ? 29.552 264.081 202.120 1.00 22.08 249 PRO A CA 1
ATOM 1452 C C . PRO A 1 249 ? 29.655 265.601 202.229 1.00 23.27 249 PRO A C 1
ATOM 1453 O O . PRO A 1 249 ? 29.181 266.329 201.352 1.00 23.79 249 PRO A O 1
ATOM 1457 N N . SER A 1 250 ? 30.276 266.081 203.301 1.00 23.56 250 SER A N 1
ATOM 1458 C CA . SER A 1 250 ? 30.425 267.520 203.507 1.00 24.83 250 SER A CA 1
ATOM 1459 C C . SER A 1 250 ? 31.403 268.163 202.529 1.00 25.45 250 SER A C 1
ATOM 1460 O O . SER A 1 250 ? 31.460 269.382 202.397 1.00 27.67 250 SER A O 1
ATOM 1463 N N . THR A 1 251 ? 32.163 267.332 201.837 1.00 25.85 251 THR A N 1
ATOM 1464 C CA . THR A 1 251 ? 33.141 267.788 200.864 1.00 25.04 251 THR A CA 1
ATOM 1465 C C . THR A 1 251 ? 32.555 267.745 199.462 1.00 24.71 251 THR A C 1
ATOM 1466 O O . THR A 1 251 ? 33.006 268.443 198.560 1.00 24.14 251 THR A O 1
ATOM 1470 N N . ASN A 1 252 ? 31.530 266.925 199.297 1.00 24.83 252 ASN A N 1
ATOM 1471 C CA . ASN A 1 252 ? 30.889 266.733 198.012 1.00 25.77 252 ASN A CA 1
ATOM 1472 C C . ASN A 1 252 ? 30.056 267.916 197.546 1.00 28.29 252 ASN A C 1
ATOM 1473 O O . ASN A 1 252 ? 28.991 268.189 198.100 1.00 29.09 252 ASN A O 1
ATOM 1478 N N . LEU A 1 253 ? 30.528 268.603 196.512 1.00 30.64 253 LEU A N 1
ATOM 1479 C CA . LEU A 1 253 ? 29.804 269.749 195.966 1.00 32.97 253 LEU A CA 1
ATOM 1480 C C . LEU A 1 253 ? 29.475 269.516 194.483 1.00 36.11 253 LEU A C 1
ATOM 1481 O O . LEU A 1 253 ? 30.044 268.554 193.896 1.00 37.37 253 LEU A O 1
ATOM 1487 N N . ASP B 1 62 ? 18.226 250.982 167.939 1.00 68.63 62 ASP B N 1
ATOM 1488 C CA . ASP B 1 62 ? 18.462 251.946 169.057 1.00 69.00 62 ASP B CA 1
ATOM 1489 C C . ASP B 1 62 ? 18.919 253.326 168.576 1.00 66.66 62 ASP B C 1
ATOM 1490 O O . ASP B 1 62 ? 18.284 254.345 168.876 1.00 67.58 62 ASP B O 1
ATOM 1495 N N . TRP B 1 63 ? 20.048 253.352 167.871 1.00 61.53 63 TRP B N 1
ATOM 1496 C CA . TRP B 1 63 ? 20.584 254.582 167.307 1.00 55.81 63 TRP B CA 1
ATOM 1497 C C . TRP B 1 63 ? 20.453 254.414 165.802 1.00 51.63 63 TRP B C 1
ATOM 1498 O O . TRP B 1 63 ? 20.095 253.336 165.339 1.00 51.24 63 TRP B O 1
ATOM 1509 N N . PHE B 1 64 ? 20.752 255.449 165.026 1.00 47.45 64 PHE B N 1
ATOM 1510 C CA . PHE B 1 64 ? 20.608 255.319 163.586 1.00 43.70 64 PHE B CA 1
ATOM 1511 C C . PHE B 1 64 ? 21.840 255.676 162.791 1.00 39.79 64 PHE B C 1
ATOM 1512 O O . PHE B 1 64 ? 22.497 256.678 163.046 1.00 39.60 64 PHE B O 1
ATOM 1520 N N . ASP B 1 65 ? 22.144 254.816 161.825 1.00 35.44 65 ASP B N 1
ATOM 1521 C CA . ASP B 1 65 ? 23.324 254.938 160.984 1.00 31.46 65 ASP B CA 1
ATOM 1522 C C . ASP B 1 65 ? 23.028 255.524 159.618 1.00 28.47 65 ASP B C 1
ATOM 1523 O O . ASP B 1 65 ? 22.230 254.970 158.864 1.00 28.70 65 ASP B O 1
ATOM 1528 N N . THR B 1 66 ? 23.702 256.618 159.283 1.00 24.71 66 THR B N 1
ATOM 1529 C CA . THR B 1 66 ? 23.493 257.278 158.001 1.00 22.99 66 THR B CA 1
ATOM 1530 C C . THR B 1 66 ? 24.148 256.568 156.825 1.00 23.15 66 THR B C 1
ATOM 1531 O O . THR B 1 66 ? 23.680 256.674 155.695 1.00 23.40 66 THR B O 1
ATOM 1535 N N . GLY B 1 67 ? 25.231 255.846 157.086 1.00 22.52 67 GLY B N 1
ATOM 1536 C CA . GLY B 1 67 ? 25.942 255.188 156.007 1.00 22.14 67 GLY B CA 1
ATOM 1537 C C . GLY B 1 67 ? 26.865 256.241 155.420 1.00 22.99 67 GLY B C 1
ATOM 1538 O O . GLY B 1 67 ? 26.864 257.381 155.888 1.00 22.19 67 GLY B O 1
ATOM 1539 N N . MET B 1 68 ? 27.662 255.889 154.417 1.00 23.71 68 MET B N 1
ATOM 1540 C CA . MET B 1 68 ? 28.553 256.877 153.822 1.00 25.66 68 MET B CA 1
ATOM 1541 C C . MET B 1 68 ? 27.738 257.880 153.039 1.00 25.90 68 MET B C 1
ATOM 1542 O O . MET B 1 68 ? 26.844 257.508 152.280 1.00 27.36 68 MET B O 1
ATOM 1547 N N . ILE B 1 69 ? 28.040 259.155 153.233 1.00 24.90 69 ILE B N 1
ATOM 1548 C CA . ILE B 1 69 ? 27.347 260.205 152.515 1.00 23.58 69 ILE B CA 1
ATOM 1549 C C . ILE B 1 69 ? 28.381 261.205 152.057 1.00 23.94 69 ILE B C 1
ATOM 1550 O O . ILE B 1 69 ? 29.296 261.545 152.804 1.00 23.15 69 ILE B O 1
ATOM 1555 N N . THR B 1 70 ? 28.237 261.666 150.823 1.00 24.13 70 THR B N 1
ATOM 1556 C CA . THR B 1 70 ? 29.164 262.634 150.266 1.00 24.91 70 THR B CA 1
ATOM 1557 C C . THR B 1 70 ? 28.601 264.037 150.402 1.00 24.90 70 THR B C 1
ATOM 1558 O O . THR B 1 70 ? 27.442 264.281 150.067 1.00 25.97 70 THR B O 1
ATOM 1562 N N . SER B 1 71 ? 29.420 264.959 150.893 1.00 24.43 71 SER B N 1
ATOM 1563 C CA . SER B 1 71 ? 28.986 266.335 151.076 1.00 23.79 71 SER B CA 1
ATOM 1564 C C . SER B 1 71 ? 30.010 267.302 150.525 1.00 24.82 71 SER B C 1
ATOM 1565 O O . SER B 1 71 ? 31.210 267.040 150.587 1.00 25.82 71 SER B O 1
ATOM 1568 N N . TYR B 1 72 ? 29.540 268.416 149.977 1.00 25.40 72 TYR B N 1
ATOM 1569 C CA . TYR B 1 72 ? 30.460 269.417 149.472 1.00 24.92 72 TYR B CA 1
ATOM 1570 C C . TYR B 1 72 ? 30.855 270.208 150.693 1.00 25.57 72 TYR B C 1
ATOM 1571 O O . TYR B 1 72 ? 30.004 270.794 151.366 1.00 26.95 72 TYR B O 1
ATOM 1580 N N . LEU B 1 73 ? 32.145 270.221 150.986 1.00 25.18 73 LEU B N 1
ATOM 1581 C CA . LEU B 1 73 ? 32.636 270.923 152.152 1.00 25.36 73 LEU B CA 1
ATOM 1582 C C . LEU B 1 73 ? 32.924 272.386 151.851 1.00 26.45 73 LEU B C 1
ATOM 1583 O O . LEU B 1 73 ? 32.806 273.244 152.723 1.00 28.28 73 LEU B O 1
ATOM 1588 N N . GLY B 1 74 ? 33.294 272.667 150.609 1.00 26.44 74 GLY B N 1
ATOM 1589 C CA . GLY B 1 74 ? 33.598 274.029 150.214 1.00 26.05 74 GLY B CA 1
ATOM 1590 C C . GLY B 1 74 ? 34.779 274.025 149.270 1.00 26.41 74 GLY B C 1
ATOM 1591 O O . GLY B 1 74 ? 35.419 272.994 149.083 1.00 28.11 74 GLY B O 1
ATOM 1592 N N . GLY B 1 75 ? 35.080 275.166 148.668 1.00 26.19 75 GLY B N 1
ATOM 1593 C CA . GLY B 1 75 ? 36.201 275.212 147.755 1.00 25.80 75 GLY B CA 1
ATOM 1594 C C . GLY B 1 75 ? 37.502 275.511 148.469 1.00 26.31 75 GLY B C 1
ATOM 1595 O O . GLY B 1 75 ? 37.507 275.956 149.617 1.00 26.05 75 GLY B O 1
ATOM 1596 N N . PHE B 1 76 ? 38.610 275.245 147.790 1.00 26.83 76 PHE B N 1
ATOM 1597 C CA . PHE B 1 76 ? 39.928 275.515 148.336 1.00 27.51 76 PHE B CA 1
ATOM 1598 C C . PHE B 1 76 ? 40.286 276.900 147.815 1.00 30.17 76 PHE B C 1
ATOM 1599 O O . PHE B 1 76 ? 40.579 277.073 146.632 1.00 29.68 76 PHE B O 1
ATOM 1607 N N . GLN B 1 77 ? 40.237 277.888 148.703 1.00 33.32 77 GLN B N 1
ATOM 1608 C CA . GLN B 1 77 ? 40.518 279.274 148.341 1.00 35.91 77 GLN B CA 1
ATOM 1609 C C . GLN B 1 77 ? 41.952 279.673 148.604 1.00 35.98 77 GLN B C 1
ATOM 1610 O O . GLN B 1 77 ? 42.521 279.314 149.623 1.00 36.60 77 GLN B O 1
ATOM 1616 N N . ARG B 1 78 ? 42.538 280.426 147.688 1.00 36.76 78 ARG B N 1
ATOM 1617 C CA . ARG B 1 78 ? 43.884 280.915 147.907 1.00 38.18 78 ARG B CA 1
ATOM 1618 C C . ARG B 1 78 ? 43.828 282.415 147.735 1.00 42.28 78 ARG B C 1
ATOM 1619 O O . ARG B 1 78 ? 43.514 282.922 146.660 1.00 42.51 78 ARG B O 1
ATOM 1627 N N . THR B 1 79 ? 44.093 283.125 148.820 1.00 47.67 79 THR B N 1
ATOM 1628 C CA . THR B 1 79 ? 44.078 284.574 148.795 1.00 52.03 79 THR B CA 1
ATOM 1629 C C . THR B 1 79 ? 45.474 285.062 148.510 1.00 54.19 79 THR B C 1
ATOM 1630 O O . THR B 1 79 ? 46.462 284.491 148.985 1.00 55.67 79 THR B O 1
ATOM 1634 N N . ALA B 1 80 ? 45.549 286.129 147.732 1.00 55.79 80 ALA B N 1
ATOM 1635 C CA . ALA B 1 80 ? 46.826 286.704 147.356 1.00 57.73 80 ALA B CA 1
ATOM 1636 C C . ALA B 1 80 ? 47.612 287.260 148.530 1.00 57.62 80 ALA B C 1
ATOM 1637 O O . ALA B 1 80 ? 47.041 287.699 149.529 1.00 56.74 80 ALA B O 1
ATOM 1639 N N . GLY B 1 81 ? 48.932 287.212 148.398 1.00 58.52 81 GLY B N 1
ATOM 1640 C CA . GLY B 1 81 ? 49.810 287.734 149.425 1.00 60.83 81 GLY B CA 1
ATOM 1641 C C . GLY B 1 81 ? 49.935 286.962 150.722 1.00 62.34 81 GLY B C 1
ATOM 1642 O O . GLY B 1 81 ? 50.918 287.136 151.440 1.00 63.61 81 GLY B O 1
ATOM 1643 N N . THR B 1 82 ? 48.965 286.119 151.050 1.00 63.51 82 THR B N 1
ATOM 1644 C CA . THR B 1 82 ? 49.055 285.366 152.295 1.00 65.29 82 THR B CA 1
ATOM 1645 C C . THR B 1 82 ? 48.743 283.896 152.115 1.00 66.46 82 THR B C 1
ATOM 1646 O O . THR B 1 82 ? 47.936 283.522 151.258 1.00 67.64 82 THR B O 1
ATOM 1650 N N . THR B 1 83 ? 49.389 283.059 152.922 1.00 66.86 83 THR B N 1
ATOM 1651 C CA . THR B 1 83 ? 49.143 281.631 152.842 1.00 67.17 83 THR B CA 1
ATOM 1652 C C . THR B 1 83 ? 47.792 281.342 153.476 1.00 67.46 83 THR B C 1
ATOM 1653 O O . THR B 1 83 ? 47.542 281.654 154.651 1.00 66.98 83 THR B O 1
ATOM 1657 N N . ASP B 1 84 ? 46.920 280.764 152.660 1.00 67.21 84 ASP B N 1
ATOM 1658 C CA . ASP B 1 84 ? 45.574 280.394 153.065 1.00 65.95 84 ASP B CA 1
ATOM 1659 C C . ASP B 1 84 ? 45.617 279.503 154.314 1.00 62.56 84 ASP B C 1
ATOM 1660 O O . ASP B 1 84 ? 46.646 278.894 154.617 1.00 63.74 84 ASP B O 1
ATOM 1665 N N . SER B 1 85 ? 44.502 279.447 155.039 1.00 56.69 85 SER B N 1
ATOM 1666 C CA . SER B 1 85 ? 44.376 278.610 156.230 1.00 50.85 85 SER B CA 1
ATOM 1667 C C . SER B 1 85 ? 42.919 278.555 156.632 1.00 46.02 85 SER B C 1
ATOM 1668 O O . SER B 1 85 ? 42.467 279.330 157.464 1.00 46.55 85 SER B O 1
ATOM 1671 N N . GLN B 1 86 ? 42.188 277.642 156.003 1.00 40.26 86 GLN B N 1
ATOM 1672 C CA . GLN B 1 86 ? 40.776 277.440 156.267 1.00 35.36 86 GLN B CA 1
ATOM 1673 C C . GLN B 1 86 ? 40.625 276.404 157.363 1.00 32.79 86 GLN B C 1
ATOM 1674 O O . GLN B 1 86 ? 41.331 275.401 157.371 1.00 32.68 86 GLN B O 1
ATOM 1680 N N . VAL B 1 87 ? 39.706 276.643 158.287 1.00 29.97 87 VAL B N 1
ATOM 1681 C CA . VAL B 1 87 ? 39.480 275.711 159.379 1.00 27.20 87 VAL B CA 1
ATOM 1682 C C . VAL B 1 87 ? 38.031 275.266 159.411 1.00 27.44 87 VAL B C 1
ATOM 1683 O O . VAL B 1 87 ? 37.122 276.093 159.448 1.00 28.96 87 VAL B O 1
ATOM 1687 N N . PHE B 1 88 ? 37.814 273.957 159.399 1.00 26.83 88 PHE B N 1
ATOM 1688 C CA . PHE B 1 88 ? 36.462 273.431 159.435 1.00 26.46 88 PHE B CA 1
ATOM 1689 C C . PHE B 1 88 ? 36.232 272.659 160.711 1.00 26.69 88 PHE B C 1
ATOM 1690 O O . PHE B 1 88 ? 37.014 271.784 161.064 1.00 28.81 88 PHE B O 1
ATOM 1698 N N . ILE B 1 89 ? 35.158 272.982 161.412 1.00 25.95 89 ILE B N 1
ATOM 1699 C CA . ILE B 1 89 ? 34.850 272.266 162.628 1.00 24.45 89 ILE B CA 1
ATOM 1700 C C . ILE B 1 89 ? 34.201 270.957 162.209 1.00 24.19 89 ILE B C 1
ATOM 1701 O O . ILE B 1 89 ? 33.374 270.935 161.302 1.00 25.29 89 ILE B O 1
ATOM 1706 N N . VAL B 1 90 ? 34.591 269.863 162.848 1.00 22.84 90 VAL B N 1
ATOM 1707 C CA . VAL B 1 90 ? 34.023 268.570 162.513 1.00 21.94 90 VAL B CA 1
ATOM 1708 C C . VAL B 1 90 ? 32.623 268.455 163.098 1.00 22.60 90 VAL B C 1
ATOM 1709 O O . VAL B 1 90 ? 32.450 268.116 164.268 1.00 23.07 90 VAL B O 1
ATOM 1713 N N . SER B 1 91 ? 31.627 268.741 162.266 1.00 22.27 91 SER B N 1
ATOM 1714 C CA . SER B 1 91 ? 30.229 268.691 162.670 1.00 22.35 91 SER B CA 1
ATOM 1715 C C . SER B 1 91 ? 29.373 268.576 161.416 1.00 22.31 91 SER B C 1
ATOM 1716 O O . SER B 1 91 ? 29.753 269.066 160.363 1.00 23.61 91 SER B O 1
ATOM 1719 N N . PRO B 1 92 ? 28.205 267.925 161.513 1.00 22.01 92 PRO B N 1
ATOM 1720 C CA . PRO B 1 92 ? 27.288 267.742 160.382 1.00 21.97 92 PRO B CA 1
ATOM 1721 C C . PRO B 1 92 ? 26.503 269.008 160.080 1.00 23.20 92 PRO B C 1
ATOM 1722 O O . PRO B 1 92 ? 25.995 269.190 158.976 1.00 24.32 92 PRO B O 1
ATOM 1726 N N . ALA B 1 93 ? 26.396 269.865 161.086 1.00 24.02 93 ALA B N 1
ATOM 1727 C CA . ALA B 1 93 ? 25.644 271.112 161.004 1.00 24.40 93 ALA B CA 1
ATOM 1728 C C . ALA B 1 93 ? 25.504 271.759 159.629 1.00 24.90 93 ALA B C 1
ATOM 1729 O O . ALA B 1 93 ? 24.387 271.953 159.142 1.00 26.33 93 ALA B O 1
ATOM 1731 N N . ALA B 1 94 ? 26.625 272.086 158.998 1.00 23.49 94 ALA B N 1
ATOM 1732 C CA . ALA B 1 94 ? 26.595 272.756 157.704 1.00 23.39 94 ALA B CA 1
ATOM 1733 C C . ALA B 1 94 ? 26.406 271.900 156.456 1.00 24.55 94 ALA B C 1
ATOM 1734 O O . ALA B 1 94 ? 26.303 272.438 155.353 1.00 26.67 94 ALA B O 1
ATOM 1736 N N . LEU B 1 95 ? 26.364 270.581 156.603 1.00 24.14 95 LEU B N 1
ATOM 1737 C CA . LEU B 1 95 ? 26.231 269.715 155.438 1.00 22.94 95 LEU B CA 1
ATOM 1738 C C . LEU B 1 95 ? 24.824 269.717 154.859 1.00 23.33 95 LEU B C 1
ATOM 1739 O O . LEU B 1 95 ? 23.840 269.595 155.588 1.00 24.40 95 LEU B O 1
ATOM 1744 N N . ASP B 1 96 ? 24.744 269.855 153.538 1.00 22.61 96 ASP B N 1
ATOM 1745 C CA . ASP B 1 96 ? 23.469 269.914 152.834 1.00 22.96 96 ASP B CA 1
ATOM 1746 C C . ASP B 1 96 ? 22.448 268.864 153.272 1.00 23.06 96 ASP B C 1
ATOM 1747 O O . ASP B 1 96 ? 21.356 269.207 153.728 1.00 24.39 96 ASP B O 1
ATOM 1752 N N . ARG B 1 97 ? 22.792 267.588 153.132 1.00 22.11 97 ARG B N 1
ATOM 1753 C CA . ARG B 1 97 ? 21.875 266.519 153.510 1.00 20.99 97 ARG B CA 1
ATOM 1754 C C . ARG B 1 97 ? 22.060 266.065 154.947 1.00 21.14 97 ARG B C 1
ATOM 1755 O O . ARG B 1 97 ? 21.097 266.007 155.719 1.00 22.14 97 ARG B O 1
ATOM 1763 N N . VAL B 1 98 ? 23.292 265.737 155.315 1.00 20.03 98 VAL B N 1
ATOM 1764 C CA . VAL B 1 98 ? 23.540 265.271 156.668 1.00 19.84 98 VAL B CA 1
ATOM 1765 C C . VAL B 1 98 ? 23.061 266.292 157.684 1.00 20.68 98 VAL B C 1
ATOM 1766 O O . VAL B 1 98 ? 22.426 265.940 158.675 1.00 20.38 98 VAL B O 1
ATOM 1770 N N . GLY B 1 99 ? 23.362 267.561 157.432 1.00 21.14 99 GLY B N 1
ATOM 1771 C CA . GLY B 1 99 ? 22.948 268.609 158.347 1.00 21.09 99 GLY B CA 1
ATOM 1772 C C . GLY B 1 99 ? 21.452 268.584 158.601 1.00 22.00 99 GLY B C 1
ATOM 1773 O O . GLY B 1 99 ? 21.001 268.735 159.738 1.00 23.19 99 GLY B O 1
ATOM 1774 N N . THR B 1 100 ? 20.677 268.389 157.540 1.00 20.63 100 THR B N 1
ATOM 1775 C CA . THR B 1 100 ? 19.227 268.345 157.652 1.00 19.64 100 THR B CA 1
ATOM 1776 C C . THR B 1 100 ? 18.760 267.144 158.452 1.00 19.78 100 THR B C 1
ATOM 1777 O O . THR B 1 100 ? 17.963 267.268 159.380 1.00 20.50 100 THR B O 1
ATOM 1781 N N . ILE B 1 101 ? 19.250 265.973 158.076 1.00 18.63 101 ILE B N 1
ATOM 1782 C CA . ILE B 1 101 ? 18.880 264.751 158.763 1.00 17.47 101 ILE B CA 1
ATOM 1783 C C . ILE B 1 101 ? 19.233 264.854 160.238 1.00 18.54 101 ILE B C 1
ATOM 1784 O O . ILE B 1 101 ? 18.418 264.567 161.110 1.00 20.35 101 ILE B O 1
ATOM 1789 N N . ALA B 1 102 ? 20.463 265.270 160.505 1.00 17.81 102 ALA B N 1
ATOM 1790 C CA . ALA B 1 102 ? 20.950 265.382 161.868 1.00 18.38 102 ALA B CA 1
ATOM 1791 C C . ALA B 1 102 ? 20.106 266.278 162.747 1.00 19.45 102 ALA B C 1
ATOM 1792 O O . ALA B 1 102 ? 20.039 266.079 163.961 1.00 20.09 102 ALA B O 1
ATOM 1794 N N . LYS B 1 103 ? 19.447 267.260 162.150 1.00 19.93 103 LYS B N 1
ATOM 1795 C CA . LYS B 1 103 ? 18.673 268.178 162.960 1.00 20.41 103 LYS B CA 1
ATOM 1796 C C . LYS B 1 103 ? 17.559 267.526 163.761 1.00 19.92 103 LYS B C 1
ATOM 1797 O O . LYS B 1 103 ? 17.138 268.065 164.780 1.00 20.43 103 LYS B O 1
ATOM 1803 N N . ALA B 1 104 ? 17.099 266.358 163.330 1.00 18.68 104 ALA B N 1
ATOM 1804 C CA . ALA B 1 104 ? 16.032 265.673 164.050 1.00 17.79 104 ALA B CA 1
ATOM 1805 C C . ALA B 1 104 ? 16.556 264.792 165.181 1.00 18.08 104 ALA B C 1
ATOM 1806 O O . ALA B 1 104 ? 15.786 264.063 165.809 1.00 18.43 104 ALA B O 1
ATOM 1808 N N . TYR B 1 105 ? 17.859 264.859 165.442 1.00 17.44 105 TYR B N 1
ATOM 1809 C CA . TYR B 1 105 ? 18.469 264.049 166.492 1.00 17.52 105 TYR B CA 1
ATOM 1810 C C . TYR B 1 105 ? 19.267 264.894 167.468 1.00 18.33 105 TYR B C 1
ATOM 1811 O O . TYR B 1 105 ? 19.755 265.961 167.111 1.00 20.30 105 TYR B O 1
ATOM 1820 N N . ALA B 1 106 ? 19.418 264.408 168.695 1.00 17.39 106 ALA B N 1
ATOM 1821 C CA . ALA B 1 106 ? 20.137 265.159 169.712 1.00 18.50 106 ALA B CA 1
ATOM 1822 C C . ALA B 1 106 ? 21.612 264.828 169.832 1.00 19.55 106 ALA B C 1
ATOM 1823 O O . ALA B 1 106 ? 22.418 265.706 170.150 1.00 21.57 106 ALA B O 1
ATOM 1825 N N . LEU B 1 107 ? 21.968 263.569 169.583 1.00 18.55 107 LEU B N 1
ATOM 1826 C CA . LEU B 1 107 ? 23.355 263.123 169.705 1.00 17.07 107 LEU B CA 1
ATOM 1827 C C . LEU B 1 107 ? 23.914 262.572 168.410 1.00 17.74 107 LEU B C 1
ATOM 1828 O O . LEU B 1 107 ? 23.167 262.158 167.529 1.00 18.94 107 LEU B O 1
ATOM 1833 N N . TRP B 1 108 ? 25.236 262.544 168.303 1.00 17.42 108 TRP B N 1
ATOM 1834 C CA . TRP B 1 108 ? 25.868 261.998 167.114 1.00 17.37 108 TRP B CA 1
ATOM 1835 C C . TRP B 1 108 ? 27.256 261.498 167.449 1.00 18.03 108 TRP B C 1
ATOM 1836 O O . TRP B 1 108 ? 27.833 261.887 168.464 1.00 17.83 108 TRP B O 1
ATOM 1847 N N . ARG B 1 109 ? 27.777 260.625 166.595 1.00 18.63 109 ARG B N 1
ATOM 1848 C CA . ARG B 1 109 ? 29.114 260.069 166.759 1.00 18.71 109 ARG B CA 1
ATOM 1849 C C . ARG B 1 109 ? 29.687 259.836 165.374 1.00 19.04 109 ARG B C 1
ATOM 1850 O O . ARG B 1 109 ? 29.033 259.247 164.518 1.00 20.43 109 ARG B O 1
ATOM 1858 N N . PRO B 1 110 ? 30.916 260.301 165.131 1.00 19.16 110 PRO B N 1
ATOM 1859 C CA . PRO B 1 110 ? 31.561 260.130 163.829 1.00 19.09 110 PRO B CA 1
ATOM 1860 C C . PRO B 1 110 ? 32.134 258.729 163.701 1.00 20.59 110 PRO B C 1
ATOM 1861 O O . PRO B 1 110 ? 32.896 258.297 164.565 1.00 21.65 110 PRO B O 1
ATOM 1865 N N . LYS B 1 111 ? 31.772 258.008 162.646 1.00 21.35 111 LYS B N 1
ATOM 1866 C CA . LYS B 1 111 ? 32.338 256.681 162.446 1.00 21.80 111 LYS B CA 1
ATOM 1867 C C . LYS B 1 111 ? 33.403 256.806 161.365 1.00 22.18 111 LYS B C 1
ATOM 1868 O O . LYS B 1 111 ? 34.433 256.139 161.409 1.00 23.83 111 LYS B O 1
ATOM 1874 N N . HIS B 1 112 ? 33.152 257.678 160.396 1.00 22.23 112 HIS B N 1
ATOM 1875 C CA . HIS B 1 112 ? 34.104 257.910 159.322 1.00 22.09 112 HIS B CA 1
ATOM 1876 C C . HIS B 1 112 ? 33.977 259.365 158.920 1.00 21.66 112 HIS B C 1
ATOM 1877 O O . HIS B 1 112 ? 32.878 259.853 158.664 1.00 22.30 112 HIS B O 1
ATOM 1884 N N . TRP B 1 113 ? 35.102 260.060 158.870 1.00 20.67 113 TRP B N 1
ATOM 1885 C CA . TRP B 1 113 ? 35.104 261.468 158.509 1.00 20.32 113 TRP B CA 1
ATOM 1886 C C . TRP B 1 113 ? 36.375 261.716 157.727 1.00 20.65 113 TRP B C 1
ATOM 1887 O O . TRP B 1 113 ? 37.429 261.988 158.298 1.00 21.06 113 TRP B O 1
ATOM 1898 N N . GLU B 1 114 ? 36.269 261.623 156.412 1.00 20.14 114 GLU B N 1
ATOM 1899 C CA . GLU B 1 114 ? 37.426 261.781 155.557 1.00 20.08 114 GLU B CA 1
ATOM 1900 C C . GLU B 1 114 ? 37.193 262.792 154.457 1.00 19.33 114 GLU B C 1
ATOM 1901 O O . GLU B 1 114 ? 36.174 262.752 153.766 1.00 19.43 114 GLU B O 1
ATOM 1907 N N . ILE B 1 115 ? 38.144 263.703 154.302 1.00 17.38 115 ILE B N 1
ATOM 1908 C CA . ILE B 1 115 ? 38.050 264.726 153.279 1.00 17.11 115 ILE B CA 1
ATOM 1909 C C . ILE B 1 115 ? 38.896 264.340 152.083 1.00 18.21 115 ILE B C 1
ATOM 1910 O O . ILE B 1 115 ? 40.060 263.970 152.239 1.00 19.42 115 ILE B O 1
ATOM 1915 N N . VAL B 1 116 ? 38.319 264.415 150.891 1.00 17.59 116 VAL B N 1
ATOM 1916 C CA . VAL B 1 116 ? 39.085 264.116 149.694 1.00 18.24 116 VAL B CA 1
ATOM 1917 C C . VAL B 1 116 ? 39.074 265.369 148.832 1.00 18.60 116 VAL B C 1
ATOM 1918 O O . VAL B 1 116 ? 38.027 265.971 148.599 1.00 19.51 116 VAL B O 1
ATOM 1922 N N . TYR B 1 117 ? 40.261 265.763 148.390 1.00 18.23 117 TYR B N 1
ATOM 1923 C CA . TYR B 1 117 ? 40.452 266.949 147.577 1.00 17.96 117 TYR B CA 1
ATOM 1924 C C . TYR B 1 117 ? 40.434 266.605 146.100 1.00 18.73 117 TYR B C 1
ATOM 1925 O O . TYR B 1 117 ? 41.095 265.662 145.676 1.00 19.83 117 TYR B O 1
ATOM 1934 N N . LEU B 1 118 ? 39.681 267.365 145.316 1.00 18.74 118 LEU B N 1
ATOM 1935 C CA . LEU B 1 118 ? 39.635 267.141 143.879 1.00 19.27 118 LEU B CA 1
ATOM 1936 C C . LEU B 1 118 ? 40.023 268.445 143.213 1.00 19.89 118 LEU B C 1
ATOM 1937 O O . LEU B 1 118 ? 39.418 269.483 143.470 1.00 21.31 118 LEU B O 1
ATOM 1942 N N . PRO B 1 119 ? 41.043 268.412 142.350 1.00 19.90 119 PRO B N 1
ATOM 1943 C CA . PRO B 1 119 ? 41.515 269.606 141.652 1.00 20.21 119 PRO B CA 1
ATOM 1944 C C . PRO B 1 119 ? 40.556 270.082 140.576 1.00 20.74 119 PRO B C 1
ATOM 1945 O O . PRO B 1 119 ? 39.682 269.339 140.142 1.00 20.34 119 PRO B O 1
ATOM 1949 N N . ARG B 1 120 ? 40.728 271.329 140.152 1.00 21.02 120 ARG B N 1
ATOM 1950 C CA . ARG B 1 120 ? 39.905 271.904 139.099 1.00 21.86 120 ARG B CA 1
ATOM 1951 C C . ARG B 1 120 ? 40.758 272.916 138.350 1.00 21.11 120 ARG B C 1
ATOM 1952 O O . ARG B 1 120 ? 40.247 273.748 137.607 1.00 21.19 120 ARG B O 1
ATOM 1960 N N . CYS B 1 121 ? 42.069 272.825 138.541 1.00 20.29 121 CYS B N 1
ATOM 1961 C CA . CYS B 1 121 ? 42.994 273.747 137.906 1.00 20.35 121 CYS B CA 1
ATOM 1962 C C . CYS B 1 121 ? 43.905 273.092 136.879 1.00 21.40 121 CYS B C 1
ATOM 1963 O O . CYS B 1 121 ? 43.913 271.871 136.717 1.00 22.24 121 CYS B O 1
ATOM 1966 N N . SER B 1 122 ? 44.681 273.936 136.204 1.00 21.33 122 SER B N 1
ATOM 1967 C CA . SER B 1 122 ? 45.612 273.523 135.167 1.00 20.83 122 SER B CA 1
ATOM 1968 C C . SER B 1 122 ? 46.896 272.970 135.747 1.00 21.83 122 SER B C 1
ATOM 1969 O O . SER B 1 122 ? 47.336 273.402 136.810 1.00 21.72 122 SER B O 1
ATOM 1972 N N . THR B 1 123 ? 47.506 272.028 135.032 1.00 21.67 123 THR B N 1
ATOM 1973 C CA . THR B 1 123 ? 48.753 271.421 135.478 1.00 21.62 123 THR B CA 1
ATOM 1974 C C . THR B 1 123 ? 49.885 272.442 135.544 1.00 22.87 123 THR B C 1
ATOM 1975 O O . THR B 1 123 ? 50.975 272.136 136.021 1.00 23.43 123 THR B O 1
ATOM 1979 N N . GLN B 1 124 ? 49.634 273.656 135.068 1.00 23.77 124 GLN B N 1
ATOM 1980 C CA . GLN B 1 124 ? 50.657 274.691 135.110 1.00 24.63 124 GLN B CA 1
ATOM 1981 C C . GLN B 1 124 ? 50.638 275.417 136.450 1.00 25.21 124 GLN B C 1
ATOM 1982 O O . GLN B 1 124 ? 51.633 276.024 136.846 1.00 26.95 124 GLN B O 1
ATOM 1988 N N . THR B 1 125 ? 49.506 275.341 137.145 1.00 24.35 125 THR B N 1
ATOM 1989 C CA . THR B 1 125 ? 49.334 275.992 138.439 1.00 23.98 125 THR B CA 1
ATOM 1990 C C . THR B 1 125 ? 50.416 275.606 139.437 1.00 26.44 125 THR B C 1
ATOM 1991 O O . THR B 1 125 ? 50.808 274.444 139.521 1.00 27.08 125 THR B O 1
ATOM 1995 N N . ASP B 1 126 ? 50.889 276.579 140.208 1.00 28.90 126 ASP B N 1
ATOM 1996 C CA . ASP B 1 126 ? 51.935 276.312 141.187 1.00 31.63 126 ASP B CA 1
ATOM 1997 C C . ASP B 1 126 ? 51.381 276.080 142.569 1.00 29.82 126 ASP B C 1
ATOM 1998 O O . ASP B 1 126 ? 50.224 276.392 142.847 1.00 29.57 126 ASP B O 1
ATOM 2003 N N . GLY B 1 127 ? 52.223 275.533 143.436 1.00 27.83 127 GLY B N 1
ATOM 2004 C CA . GLY B 1 127 ? 51.819 275.311 144.808 1.00 26.10 127 GLY B CA 1
ATOM 2005 C C . GLY B 1 127 ? 51.157 273.993 145.122 1.00 24.60 127 GLY B C 1
ATOM 2006 O O . GLY B 1 127 ? 50.759 273.242 144.230 1.00 24.30 127 GLY B O 1
ATOM 2007 N N . SER B 1 128 ? 51.038 273.728 146.418 1.00 23.88 128 SER B N 1
ATOM 2008 C CA . SER B 1 128 ? 50.429 272.507 146.909 1.00 23.62 128 SER B CA 1
ATOM 2009 C C . SER B 1 128 ? 49.399 272.865 147.965 1.00 22.79 128 SER B C 1
ATOM 2010 O O . SER B 1 128 ? 49.310 274.012 148.399 1.00 22.73 128 SER B O 1
ATOM 2013 N N . ILE B 1 129 ? 48.626 271.868 148.371 1.00 21.61 129 ILE B N 1
ATOM 2014 C CA . ILE B 1 129 ? 47.625 272.036 149.407 1.00 20.04 129 ILE B CA 1
ATOM 2015 C C . ILE B 1 129 ? 48.089 271.143 150.551 1.00 21.09 129 ILE B C 1
ATOM 2016 O O . ILE B 1 129 ? 48.750 270.129 150.314 1.00 20.70 129 ILE B O 1
ATOM 2021 N N . GLU B 1 130 ? 47.769 271.520 151.783 1.00 20.60 130 GLU B N 1
ATOM 2022 C CA . GLU B 1 130 ? 48.161 270.723 152.933 1.00 21.52 130 GLU B CA 1
ATOM 2023 C C . GLU B 1 130 ? 46.919 270.541 153.780 1.00 21.75 130 GLU B C 1
ATOM 2024 O O . GLU B 1 130 ? 46.160 271.486 153.972 1.00 23.49 130 GLU B O 1
ATOM 2030 N N . MET B 1 131 ? 46.698 269.330 154.276 1.00 20.88 131 MET B N 1
ATOM 2031 C CA . MET B 1 131 ? 45.520 269.060 155.081 1.00 20.93 131 MET B CA 1
ATOM 2032 C C . MET B 1 131 ? 45.892 268.260 156.311 1.00 20.80 131 MET B C 1
ATOM 2033 O O . MET B 1 131 ? 46.869 267.512 156.302 1.00 21.64 131 MET B O 1
ATOM 2038 N N . GLY B 1 132 ? 45.099 268.406 157.365 1.00 19.75 132 GLY B N 1
ATOM 2039 C CA . GLY B 1 132 ? 45.370 267.685 158.593 1.00 19.24 132 GLY B CA 1
ATOM 2040 C C . GLY B 1 132 ? 44.310 267.984 159.629 1.00 19.44 132 GLY B C 1
ATOM 2041 O O . GLY B 1 132 ? 43.458 268.845 159.415 1.00 20.74 132 GLY B O 1
ATOM 2042 N N . PHE B 1 133 ? 44.361 267.284 160.754 1.00 18.32 133 PHE B N 1
ATOM 2043 C CA . PHE B 1 133 ? 43.389 267.477 161.814 1.00 18.02 133 PHE B CA 1
ATOM 2044 C C . PHE B 1 133 ? 44.039 267.921 163.115 1.00 18.82 133 PHE B C 1
ATOM 2045 O O . PHE B 1 133 ? 45.203 267.610 163.376 1.00 19.48 133 PHE B O 1
ATOM 2053 N N . LEU B 1 134 ? 43.276 268.649 163.925 1.00 18.83 134 LEU B N 1
ATOM 2054 C CA . LEU B 1 134 ? 43.727 269.113 165.232 1.00 18.81 134 LEU B CA 1
ATOM 2055 C C . LEU B 1 134 ? 42.734 268.493 166.202 1.00 19.89 134 LEU B C 1
ATOM 2056 O O . LEU B 1 134 ? 41.527 268.722 166.093 1.00 20.10 134 LEU B O 1
ATOM 2061 N N . LEU B 1 135 ? 43.239 267.706 167.146 1.00 20.67 135 LEU B N 1
ATOM 2062 C CA . LEU B 1 135 ? 42.378 267.009 168.090 1.00 21.23 135 LEU B CA 1
ATOM 2063 C C . LEU B 1 135 ? 42.063 267.726 169.398 1.00 23.11 135 LEU B C 1
ATOM 2064 O O . LEU B 1 135 ? 41.235 267.255 170.177 1.00 23.40 135 LEU B O 1
ATOM 2069 N N . ASP B 1 136 ? 42.724 268.849 169.657 1.00 24.34 136 ASP B N 1
ATOM 2070 C CA . ASP B 1 136 ? 42.459 269.615 170.875 1.00 25.37 136 ASP B CA 1
ATOM 2071 C C . ASP B 1 136 ? 42.104 271.025 170.432 1.00 24.73 136 ASP B C 1
ATOM 2072 O O . ASP B 1 136 ? 42.904 271.698 169.783 1.00 25.19 136 ASP B O 1
ATOM 2077 N N . TYR B 1 137 ? 40.905 271.477 170.771 1.00 23.94 137 TYR B N 1
ATOM 2078 C CA . TYR B 1 137 ? 40.490 272.811 170.362 1.00 24.07 137 TYR B CA 1
ATOM 2079 C C . TYR B 1 137 ? 41.426 273.906 170.866 1.00 24.56 137 TYR B C 1
ATOM 2080 O O . TYR B 1 137 ? 41.467 274.999 170.303 1.00 24.35 137 TYR B O 1
ATOM 2089 N N . ALA B 1 138 ? 42.171 273.617 171.929 1.00 24.43 138 ALA B N 1
ATOM 2090 C CA . ALA B 1 138 ? 43.098 274.590 172.490 1.00 24.29 138 ALA B CA 1
ATOM 2091 C C . ALA B 1 138 ? 44.377 274.704 171.671 1.00 25.93 138 ALA B C 1
ATOM 2092 O O . ALA B 1 138 ? 45.024 275.748 171.675 1.00 27.66 138 ALA B O 1
ATOM 2094 N N . ASP B 1 139 ? 44.755 273.637 170.972 1.00 27.08 139 ASP B N 1
ATOM 2095 C CA . ASP B 1 139 ? 45.974 273.679 170.172 1.00 28.13 139 ASP B CA 1
ATOM 2096 C C . ASP B 1 139 ? 45.849 274.764 169.113 1.00 27.40 139 ASP B C 1
ATOM 2097 O O . ASP B 1 139 ? 44.770 274.987 168.566 1.00 27.60 139 ASP B O 1
ATOM 2102 N N . SER B 1 140 ? 46.947 275.451 168.831 1.00 26.34 140 SER B N 1
ATOM 2103 C CA . SER B 1 140 ? 46.920 276.513 167.838 1.00 26.63 140 SER B CA 1
ATOM 2104 C C . SER B 1 140 ? 47.020 275.950 166.430 1.00 26.28 140 SER B C 1
ATOM 2105 O O . SER B 1 140 ? 47.510 274.842 166.226 1.00 27.99 140 SER B O 1
ATOM 2108 N N . VAL B 1 141 ? 46.548 276.721 165.461 1.00 25.40 141 VAL B N 1
ATOM 2109 C CA . VAL B 1 141 ? 46.567 276.305 164.070 1.00 24.12 141 VAL B CA 1
ATOM 2110 C C . VAL B 1 141 ? 47.945 276.521 163.462 1.00 25.50 141 VAL B C 1
ATOM 2111 O O . VAL B 1 141 ? 48.528 277.591 163.608 1.00 26.93 141 VAL B O 1
ATOM 2115 N N . PRO B 1 142 ? 48.482 275.503 162.769 1.00 25.95 142 PRO B N 1
ATOM 2116 C CA . PRO B 1 142 ? 49.797 275.551 162.123 1.00 25.86 142 PRO B CA 1
ATOM 2117 C C . PRO B 1 142 ? 49.944 276.738 161.189 1.00 26.88 142 PRO B C 1
ATOM 2118 O O . PRO B 1 142 ? 49.050 277.032 160.400 1.00 27.77 142 PRO B O 1
ATOM 2122 N N . THR B 1 143 ? 51.085 277.412 161.277 1.00 28.48 143 THR B N 1
ATOM 2123 C CA . THR B 1 143 ? 51.345 278.584 160.455 1.00 29.71 143 THR B CA 1
ATOM 2124 C C . THR B 1 143 ? 52.346 278.321 159.336 1.00 30.04 143 THR B C 1
ATOM 2125 O O . THR B 1 143 ? 52.479 279.131 158.424 1.00 32.35 143 THR B O 1
ATOM 2129 N N . ASN B 1 144 ? 53.071 277.212 159.415 1.00 28.91 144 ASN B N 1
ATOM 2130 C CA . ASN B 1 144 ? 54.026 276.875 158.368 1.00 28.04 144 ASN B CA 1
ATOM 2131 C C . ASN B 1 144 ? 53.902 275.402 158.026 1.00 27.27 144 ASN B C 1
ATOM 2132 O O . ASN B 1 144 ? 53.186 274.657 158.696 1.00 26.87 144 ASN B O 1
ATOM 2137 N N . THR B 1 145 ? 54.613 274.973 156.994 1.00 25.81 145 THR B N 1
ATOM 2138 C CA . THR B 1 145 ? 54.528 273.587 156.582 1.00 24.46 145 THR B CA 1
ATOM 2139 C C . THR B 1 145 ? 55.136 272.595 157.560 1.00 24.78 145 THR B C 1
ATOM 2140 O O . THR B 1 145 ? 54.516 271.581 157.862 1.00 25.22 145 THR B O 1
ATOM 2144 N N . ARG B 1 146 ? 56.336 272.865 158.064 1.00 25.08 146 ARG B N 1
ATOM 2145 C CA . ARG B 1 146 ? 56.949 271.915 158.989 1.00 24.43 146 ARG B CA 1
ATOM 2146 C C . ARG B 1 146 ? 56.021 271.593 160.151 1.00 24.19 146 ARG B C 1
ATOM 2147 O O . ARG B 1 146 ? 55.922 270.454 160.589 1.00 25.20 146 ARG B O 1
ATOM 2155 N N . THR B 1 147 ? 55.340 272.612 160.645 1.00 24.35 147 THR B N 1
ATOM 2156 C CA . THR B 1 147 ? 54.414 272.463 161.752 1.00 23.59 147 THR B CA 1
ATOM 2157 C C . THR B 1 147 ? 53.179 271.686 161.325 1.00 23.44 147 THR B C 1
ATOM 2158 O O . THR B 1 147 ? 52.691 270.813 162.045 1.00 23.19 147 THR B O 1
ATOM 2162 N N . MET B 1 148 ? 52.678 272.019 160.146 1.00 23.53 148 MET B N 1
ATOM 2163 C CA . MET B 1 148 ? 51.504 271.372 159.589 1.00 23.14 148 MET B CA 1
ATOM 2164 C C . MET B 1 148 ? 51.781 269.889 159.382 1.00 22.70 148 MET B C 1
ATOM 2165 O O . MET B 1 148 ? 50.905 269.054 159.573 1.00 23.47 148 MET B O 1
ATOM 2170 N N . ALA B 1 149 ? 53.014 269.572 159.003 1.00 22.27 149 ALA B N 1
ATOM 2171 C CA . ALA B 1 149 ? 53.422 268.198 158.737 1.00 21.88 149 ALA B CA 1
ATOM 2172 C C . ALA B 1 149 ? 53.442 267.285 159.959 1.00 22.16 149 ALA B C 1
ATOM 2173 O O . ALA B 1 149 ? 53.722 266.086 159.832 1.00 23.48 149 ALA B O 1
ATOM 2175 N N . SER B 1 150 ? 53.156 267.845 161.131 1.00 20.52 150 SER B N 1
ATOM 2176 C CA . SER B 1 150 ? 53.132 267.072 162.367 1.00 20.33 150 SER B CA 1
ATOM 2177 C C . SER B 1 150 ? 51.708 266.867 162.853 1.00 21.67 150 SER B C 1
ATOM 2178 O O . SER B 1 150 ? 51.487 266.294 163.922 1.00 22.23 150 SER B O 1
ATOM 2181 N N . SER B 1 151 ? 50.737 267.346 162.088 1.00 21.82 151 SER B N 1
ATOM 2182 C CA . SER B 1 151 ? 49.353 267.190 162.499 1.00 23.03 151 SER B CA 1
ATOM 2183 C C . SER B 1 151 ? 48.825 265.803 162.148 1.00 22.99 151 SER B C 1
ATOM 2184 O O . SER B 1 151 ? 49.452 265.050 161.402 1.00 23.93 151 SER B O 1
ATOM 2187 N N . THR B 1 152 ? 47.663 265.469 162.689 1.00 21.94 152 THR B N 1
ATOM 2188 C CA . THR B 1 152 ? 47.067 264.170 162.446 1.00 21.12 152 THR B CA 1
ATOM 2189 C C . THR B 1 152 ? 46.542 264.006 161.026 1.00 21.11 152 THR B C 1
ATOM 2190 O O . THR B 1 152 ? 45.799 264.846 160.529 1.00 21.76 152 THR B O 1
ATOM 2194 N N . SER B 1 153 ? 46.934 262.911 160.381 1.00 20.98 153 SER B N 1
ATOM 2195 C CA . SER B 1 153 ? 46.510 262.607 159.016 1.00 20.26 153 SER B CA 1
ATOM 2196 C C . SER B 1 153 ? 46.963 263.650 158.019 1.00 20.68 153 SER B C 1
ATOM 2197 O O . SER B 1 153 ? 46.222 264.007 157.102 1.00 20.66 153 SER B O 1
ATOM 2200 N N . PHE B 1 154 ? 48.184 264.140 158.198 1.00 19.76 154 PHE B N 1
ATOM 2201 C CA . PHE B 1 154 ? 48.732 265.135 157.297 1.00 19.06 154 PHE B CA 1
ATOM 2202 C C . PHE B 1 154 ? 48.788 264.593 155.871 1.00 19.57 154 PHE B C 1
ATOM 2203 O O . PHE B 1 154 ? 49.143 263.433 155.656 1.00 18.83 154 PHE B O 1
ATOM 2211 N N . THR B 1 155 ? 48.439 265.438 154.904 1.00 19.69 155 THR B N 1
ATOM 2212 C CA . THR B 1 155 ? 48.454 265.072 153.489 1.00 20.22 155 THR B CA 1
ATOM 2213 C C . THR B 1 155 ? 48.800 266.317 152.706 1.00 20.74 155 THR B C 1
ATOM 2214 O O . THR B 1 155 ? 48.346 267.402 153.054 1.00 22.26 155 THR B O 1
ATOM 2218 N N . THR B 1 156 ? 49.600 266.180 151.658 1.00 19.99 156 THR B N 1
ATOM 2219 C CA . THR B 1 156 ? 49.954 267.338 150.852 1.00 20.61 156 THR B CA 1
ATOM 2220 C C . THR B 1 156 ? 50.170 266.921 149.416 1.00 20.95 156 THR B C 1
ATOM 2221 O O . THR B 1 156 ? 50.712 265.853 149.145 1.00 20.70 156 THR B O 1
ATOM 2225 N N . SER B 1 157 ? 49.757 267.771 148.487 1.00 21.29 157 SER B N 1
ATOM 2226 C CA . SER B 1 157 ? 49.893 267.437 147.085 1.00 20.88 157 SER B CA 1
ATOM 2227 C C . SER B 1 157 ? 49.830 268.655 146.184 1.00 20.49 157 SER B C 1
ATOM 2228 O O . SER B 1 157 ? 49.342 269.706 146.592 1.00 20.30 157 SER B O 1
ATOM 2231 N N . ASN B 1 158 ? 50.333 268.518 144.960 1.00 20.54 158 ASN B N 1
ATOM 2232 C CA . ASN B 1 158 ? 50.269 269.625 144.022 1.00 20.08 158 ASN B CA 1
ATOM 2233 C C . ASN B 1 158 ? 48.819 270.031 143.973 1.00 19.73 158 ASN B C 1
ATOM 2234 O O . ASN B 1 158 ? 47.916 269.202 144.044 1.00 18.87 158 ASN B O 1
ATOM 2239 N N . VAL B 1 159 ? 48.603 271.322 143.840 1.00 20.38 159 VAL B N 1
ATOM 2240 C CA . VAL B 1 159 ? 47.269 271.860 143.807 1.00 19.05 159 VAL B CA 1
ATOM 2241 C C . VAL B 1 159 ? 46.422 271.286 142.655 1.00 18.76 159 VAL B C 1
ATOM 2242 O O . VAL B 1 159 ? 45.196 271.357 142.689 1.00 17.73 159 VAL B O 1
ATOM 2246 N N . TRP B 1 160 ? 47.072 270.698 141.649 1.00 18.91 160 TRP B N 1
ATOM 2247 C CA . TRP B 1 160 ? 46.360 270.109 140.514 1.00 18.79 160 TRP B CA 1
ATOM 2248 C C . TRP B 1 160 ? 46.252 268.586 140.582 1.00 20.13 160 TRP B C 1
ATOM 2249 O O . TRP B 1 160 ? 45.767 267.956 139.642 1.00 20.22 160 TRP B O 1
ATOM 2260 N N . GLY B 1 161 ? 46.703 267.989 141.681 1.00 20.03 161 GLY B N 1
ATOM 2261 C CA . GLY B 1 161 ? 46.630 266.545 141.797 1.00 21.27 161 GLY B CA 1
ATOM 2262 C C . GLY B 1 161 ? 45.399 266.063 142.541 1.00 23.37 161 GLY B C 1
ATOM 2263 O O . GLY B 1 161 ? 44.628 266.872 143.048 1.00 23.81 161 GLY B O 1
ATOM 2264 N N . GLY B 1 162 ? 45.201 264.746 142.592 1.00 25.08 162 GLY B N 1
ATOM 2265 C CA . GLY B 1 162 ? 44.066 264.191 143.308 1.00 26.00 162 GLY B CA 1
ATOM 2266 C C . GLY B 1 162 ? 42.922 263.701 142.448 1.00 28.02 162 GLY B C 1
ATOM 2267 O O . GLY B 1 162 ? 41.948 263.156 142.962 1.00 28.27 162 GLY B O 1
ATOM 2268 N N . GLY B 1 163 ? 43.033 263.882 141.140 1.00 29.68 163 GLY B N 1
ATOM 2269 C CA . GLY B 1 163 ? 41.970 263.456 140.249 1.00 32.17 163 GLY B CA 1
ATOM 2270 C C . GLY B 1 163 ? 41.527 262.009 140.378 1.00 34.49 163 GLY B C 1
ATOM 2271 O O . GLY B 1 163 ? 40.395 261.678 140.015 1.00 36.20 163 GLY B O 1
ATOM 2272 N N . ASP B 1 164 ? 42.400 261.145 140.887 1.00 35.51 164 ASP B N 1
ATOM 2273 C CA . ASP B 1 164 ? 42.064 259.732 141.031 1.00 36.66 164 ASP B CA 1
ATOM 2274 C C . ASP B 1 164 ? 41.161 259.445 142.217 1.00 35.42 164 ASP B C 1
ATOM 2275 O O . ASP B 1 164 ? 40.697 258.317 142.396 1.00 36.11 164 ASP B O 1
ATOM 2280 N N . GLY B 1 165 ? 40.917 260.462 143.033 1.00 33.24 165 GLY B N 1
ATOM 2281 C CA . GLY B 1 165 ? 40.071 260.275 144.193 1.00 30.85 165 GLY B CA 1
ATOM 2282 C C . GLY B 1 165 ? 38.606 260.339 143.828 1.00 30.05 165 GLY B C 1
ATOM 2283 O O . GLY B 1 165 ? 37.740 260.019 144.634 1.00 30.94 165 GLY B O 1
ATOM 2284 N N . SER B 1 166 ? 38.325 260.741 142.599 1.00 29.50 166 SER B N 1
ATOM 2285 C CA . SER B 1 166 ? 36.956 260.866 142.136 1.00 29.53 166 SER B CA 1
ATOM 2286 C C . SER B 1 166 ? 36.031 259.724 142.537 1.00 29.72 166 SER B C 1
ATOM 2287 O O . SER B 1 166 ? 34.949 259.953 143.077 1.00 29.94 166 SER B O 1
ATOM 2290 N N . SER B 1 167 ? 36.448 258.494 142.267 1.00 30.36 167 SER B N 1
ATOM 2291 C CA . SER B 1 167 ? 35.622 257.336 142.587 1.00 29.84 167 SER B CA 1
ATOM 2292 C C . SER B 1 167 ? 35.265 257.208 144.066 1.00 29.01 167 SER B C 1
ATOM 2293 O O . SER B 1 167 ? 34.219 256.669 144.399 1.00 29.72 167 SER B O 1
ATOM 2296 N N . LEU B 1 168 ? 36.115 257.703 144.955 1.00 27.71 168 LEU B N 1
ATOM 2297 C CA . LEU B 1 168 ? 35.835 257.603 146.384 1.00 26.93 168 LEU B CA 1
ATOM 2298 C C . LEU B 1 168 ? 34.523 258.259 146.804 1.00 29.30 168 LEU B C 1
ATOM 2299 O O . LEU B 1 168 ? 33.978 257.949 147.863 1.00 29.93 168 LEU B O 1
ATOM 2304 N N . LEU B 1 169 ? 34.007 259.161 145.980 1.00 31.51 169 LEU B N 1
ATOM 2305 C CA . LEU B 1 169 ? 32.782 259.857 146.330 1.00 34.02 169 LEU B CA 1
ATOM 2306 C C . LEU B 1 169 ? 31.508 259.041 146.257 1.00 37.44 169 LEU B C 1
ATOM 2307 O O . LEU B 1 169 ? 30.503 259.418 146.851 1.00 38.45 169 LEU B O 1
ATOM 2312 N N . HIS B 1 170 ? 31.521 257.937 145.523 1.00 41.48 170 HIS B N 1
ATOM 2313 C CA . HIS B 1 170 ? 30.319 257.120 145.443 1.00 46.25 170 HIS B CA 1
ATOM 2314 C C . HIS B 1 170 ? 30.614 255.700 145.878 1.00 47.75 170 HIS B C 1
ATOM 2315 O O . HIS B 1 170 ? 29.765 254.821 145.789 1.00 49.37 170 HIS B O 1
ATOM 2322 N N . THR B 1 171 ? 31.828 255.481 146.356 1.00 49.69 171 THR B N 1
ATOM 2323 C CA . THR B 1 171 ? 32.223 254.165 146.814 1.00 52.17 171 THR B CA 1
ATOM 2324 C C . THR B 1 171 ? 32.518 254.214 148.305 1.00 53.48 171 THR B C 1
ATOM 2325 O O . THR B 1 171 ? 32.271 255.225 148.968 1.00 54.28 171 THR B O 1
ATOM 2329 N N . SER B 1 172 ? 33.033 253.109 148.828 1.00 55.41 172 SER B N 1
ATOM 2330 C CA . SER B 1 172 ? 33.384 253.013 150.237 1.00 57.36 172 SER B CA 1
ATOM 2331 C C . SER B 1 172 ? 34.775 252.405 150.367 1.00 58.50 172 SER B C 1
ATOM 2332 O O . SER B 1 172 ? 35.184 252.002 151.452 1.00 57.80 172 SER B O 1
ATOM 2335 N N . MET B 1 173 ? 35.491 252.347 149.245 1.00 60.49 173 MET B N 1
ATOM 2336 C CA . MET B 1 173 ? 36.852 251.817 149.203 1.00 62.68 173 MET B CA 1
ATOM 2337 C C . MET B 1 173 ? 37.751 252.684 150.058 1.00 62.63 173 MET B C 1
ATOM 2338 O O . MET B 1 173 ? 37.399 253.810 150.396 1.00 62.41 173 MET B O 1
ATOM 2343 N N . LYS B 1 174 ? 38.929 252.172 150.383 1.00 63.01 174 LYS B N 1
ATOM 2344 C CA . LYS B 1 174 ? 39.865 252.955 151.160 1.00 64.29 174 LYS B CA 1
ATOM 2345 C C . LYS B 1 174 ? 40.648 253.806 150.179 1.00 63.94 174 LYS B C 1
ATOM 2346 O O . LYS B 1 174 ? 40.893 253.394 149.043 1.00 63.07 174 LYS B O 1
ATOM 2352 N N . SER B 1 175 ? 41.005 255.011 150.609 1.00 64.32 175 SER B N 1
ATOM 2353 C CA . SER B 1 175 ? 41.769 255.914 149.768 1.00 64.79 175 SER B CA 1
ATOM 2354 C C . SER B 1 175 ? 43.005 255.191 149.280 1.00 65.41 175 SER B C 1
ATOM 2355 O O . SER B 1 175 ? 43.746 254.613 150.071 1.00 66.00 175 SER B O 1
ATOM 2358 N N . MET B 1 176 ? 43.229 255.215 147.976 1.00 65.89 176 MET B N 1
ATOM 2359 C CA . MET B 1 176 ? 44.397 254.555 147.427 1.00 66.82 176 MET B CA 1
ATOM 2360 C C . MET B 1 176 ? 44.781 255.198 146.114 1.00 64.84 176 MET B C 1
ATOM 2361 O O . MET B 1 176 ? 43.986 255.909 145.495 1.00 65.51 176 MET B O 1
ATOM 2366 N N . GLY B 1 177 ? 46.008 254.935 145.688 1.00 61.86 177 GLY B N 1
ATOM 2367 C CA . GLY B 1 177 ? 46.480 255.508 144.450 1.00 57.30 177 GLY B CA 1
ATOM 2368 C C . GLY B 1 177 ? 46.906 256.942 144.668 1.00 54.49 177 GLY B C 1
ATOM 2369 O O . GLY B 1 177 ? 47.369 257.321 145.751 1.00 52.96 177 GLY B O 1
ATOM 2370 N N . ASN B 1 178 ? 46.722 257.748 143.634 1.00 52.24 178 ASN B N 1
ATOM 2371 C CA . ASN B 1 178 ? 47.110 259.144 143.681 1.00 50.59 178 ASN B CA 1
ATOM 2372 C C . ASN B 1 178 ? 46.044 260.029 144.303 1.00 46.40 178 ASN B C 1
ATOM 2373 O O . ASN B 1 178 ? 46.027 261.238 144.076 1.00 46.87 178 ASN B O 1
ATOM 2378 N N . ALA B 1 179 ? 45.165 259.422 145.096 1.00 40.42 179 ALA B N 1
ATOM 2379 C CA . ALA B 1 179 ? 44.092 260.150 145.757 1.00 34.71 179 ALA B CA 1
ATOM 2380 C C . ALA B 1 179 ? 44.639 261.010 146.884 1.00 31.69 179 ALA B C 1
ATOM 2381 O O . ALA B 1 179 ? 45.517 260.584 147.631 1.00 32.17 179 ALA B O 1
ATOM 2383 N N . VAL B 1 180 ? 44.123 262.229 146.996 1.00 27.75 180 VAL B N 1
ATOM 2384 C CA . VAL B 1 180 ? 44.554 263.154 148.035 1.00 24.34 180 VAL B CA 1
ATOM 2385 C C . VAL B 1 180 ? 43.463 263.208 149.088 1.00 23.89 180 VAL B C 1
ATOM 2386 O O . VAL B 1 180 ? 42.468 263.909 148.927 1.00 23.58 180 VAL B O 1
ATOM 2390 N N . THR B 1 181 ? 43.655 262.462 150.167 1.00 22.29 181 THR B N 1
ATOM 2391 C CA . THR B 1 181 ? 42.661 262.419 151.222 1.00 22.29 181 THR B CA 1
ATOM 2392 C C . THR B 1 181 ? 43.282 262.552 152.592 1.00 22.13 181 THR B C 1
ATOM 2393 O O . THR B 1 181 ? 44.484 262.361 152.769 1.00 23.33 181 THR B O 1
ATOM 2397 N N . SER B 1 182 ? 42.436 262.853 153.565 1.00 20.44 182 SER B N 1
ATOM 2398 C CA . SER B 1 182 ? 42.863 262.990 154.940 1.00 19.82 182 SER B CA 1
ATOM 2399 C C . SER B 1 182 ? 41.694 262.510 155.787 1.00 20.10 182 SER B C 1
ATOM 2400 O O . SER B 1 182 ? 40.624 263.111 155.765 1.00 20.98 182 SER B O 1
ATOM 2403 N N . ALA B 1 183 ? 41.887 261.421 156.524 1.00 19.99 183 ALA B N 1
ATOM 2404 C CA . ALA B 1 183 ? 40.807 260.869 157.327 1.00 19.43 183 ALA B CA 1
ATOM 2405 C C . ALA B 1 183 ? 41.021 260.971 158.820 1.00 20.21 183 ALA B C 1
ATOM 2406 O O . ALA B 1 183 ? 42.089 260.656 159.332 1.00 21.25 183 ALA B O 1
ATOM 2408 N N . LEU B 1 184 ? 39.980 261.396 159.519 1.00 20.63 184 LEU B N 1
ATOM 2409 C CA . LEU B 1 184 ? 40.043 261.533 160.960 1.00 20.76 184 LEU B CA 1
ATOM 2410 C C . LEU B 1 184 ? 39.952 260.156 161.596 1.00 22.31 184 LEU B C 1
ATOM 2411 O O . LEU B 1 184 ? 39.030 259.396 161.313 1.00 22.74 184 LEU B O 1
ATOM 2416 N N . PRO B 1 185 ? 40.917 259.805 162.453 1.00 23.49 185 PRO B N 1
ATOM 2417 C CA . PRO B 1 185 ? 40.905 258.498 163.121 1.00 24.47 185 PRO B CA 1
ATOM 2418 C C . PRO B 1 185 ? 39.748 258.524 164.115 1.00 25.58 185 PRO B C 1
ATOM 2419 O O . PRO B 1 185 ? 39.877 259.095 165.199 1.00 26.74 185 PRO B O 1
ATOM 2423 N N . CYS B 1 186 ? 38.629 257.905 163.755 1.00 25.41 186 CYS B N 1
ATOM 2424 C CA . CYS B 1 186 ? 37.452 257.929 164.613 1.00 26.92 186 CYS B CA 1
ATOM 2425 C C . CYS B 1 186 ? 37.371 256.956 165.771 1.00 28.58 186 CYS B C 1
ATOM 2426 O O . CYS B 1 186 ? 36.421 257.002 166.549 1.00 28.59 186 CYS B O 1
ATOM 2429 N N . ASP B 1 187 ? 38.347 256.070 165.887 1.00 32.40 187 ASP B N 1
ATOM 2430 C CA . ASP B 1 187 ? 38.362 255.110 166.984 1.00 35.21 187 ASP B CA 1
ATOM 2431 C C . ASP B 1 187 ? 38.308 255.883 168.298 1.00 34.29 187 ASP B C 1
ATOM 2432 O O . ASP B 1 187 ? 37.759 255.420 169.292 1.00 34.35 187 ASP B O 1
ATOM 2437 N N . GLU B 1 188 ? 38.879 257.076 168.283 1.00 33.39 188 GLU B N 1
ATOM 2438 C CA . GLU B 1 188 ? 38.916 257.934 169.452 1.00 32.64 188 GLU B CA 1
ATOM 2439 C C . GLU B 1 188 ? 37.538 258.229 170.045 1.00 31.53 188 GLU B C 1
ATOM 2440 O O . GLU B 1 188 ? 37.407 258.461 171.247 1.00 31.47 188 GLU B O 1
ATOM 2446 N N . PHE B 1 189 ? 36.510 258.215 169.204 1.00 30.47 189 PHE B N 1
ATOM 2447 C CA . PHE B 1 189 ? 35.164 258.542 169.657 1.00 30.61 189 PHE B CA 1
ATOM 2448 C C . PHE B 1 189 ? 34.205 257.378 169.732 1.00 32.76 189 PHE B C 1
ATOM 2449 O O . PHE B 1 189 ? 33.013 257.580 169.936 1.00 33.98 189 PHE B O 1
ATOM 2457 N N . SER B 1 190 ? 34.704 256.165 169.569 1.00 35.61 190 SER B N 1
ATOM 2458 C CA . SER B 1 190 ? 33.830 255.001 169.571 1.00 38.65 190 SER B CA 1
ATOM 2459 C C . SER B 1 190 ? 32.938 254.813 170.795 1.00 39.22 190 SER B C 1
ATOM 2460 O O . SER B 1 190 ? 31.982 254.041 170.746 1.00 39.21 190 SER B O 1
ATOM 2463 N N . ASN B 1 191 ? 33.224 255.512 171.886 1.00 40.42 191 ASN B N 1
ATOM 2464 C CA . ASN B 1 191 ? 32.394 255.363 173.079 1.00 42.81 191 ASN B CA 1
ATOM 2465 C C . ASN B 1 191 ? 31.707 256.638 173.510 1.00 41.52 191 ASN B C 1
ATOM 2466 O O . ASN B 1 191 ? 30.987 256.654 174.510 1.00 42.77 191 ASN B O 1
ATOM 2471 N N . LYS B 1 192 ? 31.928 257.706 172.759 1.00 38.76 192 LYS B N 1
ATOM 2472 C CA . LYS B 1 192 ? 31.344 258.984 173.100 1.00 35.01 192 LYS B CA 1
ATOM 2473 C C . LYS B 1 192 ? 30.144 259.341 172.234 1.00 31.56 192 LYS B C 1
ATOM 2474 O O . LYS B 1 192 ? 29.979 258.822 171.133 1.00 30.02 192 LYS B O 1
ATOM 2480 N N . TRP B 1 193 ? 29.292 260.209 172.773 1.00 27.97 193 TRP B N 1
ATOM 2481 C CA . TRP B 1 193 ? 28.114 260.718 172.083 1.00 24.69 193 TRP B CA 1
ATOM 2482 C C . TRP B 1 193 ? 28.218 262.235 172.183 1.00 24.45 193 TRP B C 1
ATOM 2483 O O . TRP B 1 193 ? 28.212 262.783 173.283 1.00 25.80 193 TRP B O 1
ATOM 2494 N N . PHE B 1 194 ? 28.342 262.919 171.053 1.00 23.34 194 PHE B N 1
ATOM 2495 C CA . PHE B 1 194 ? 28.429 264.372 171.091 1.00 22.69 194 PHE B CA 1
ATOM 2496 C C . PHE B 1 194 ? 27.044 264.961 170.924 1.00 23.00 194 PHE B C 1
ATOM 2497 O O . PHE B 1 194 ? 26.180 264.353 170.288 1.00 23.99 194 PHE B O 1
ATOM 2505 N N . LYS B 1 195 ? 26.824 266.140 171.496 1.00 22.40 195 LYS B N 1
ATOM 2506 C CA . LYS B 1 195 ? 25.528 266.789 171.366 1.00 22.26 195 LYS B CA 1
ATOM 2507 C C . LYS B 1 195 ? 25.580 267.632 170.097 1.00 22.21 195 LYS B C 1
ATOM 2508 O O . LYS B 1 195 ? 26.494 268.437 169.917 1.00 22.81 195 LYS B O 1
ATOM 2514 N N . LEU B 1 196 ? 24.607 267.445 169.214 1.00 21.74 196 LEU B N 1
ATOM 2515 C CA . LEU B 1 196 ? 24.571 268.204 167.974 1.00 22.12 196 LEU B CA 1
ATOM 2516 C C . LEU B 1 196 ? 24.346 269.692 168.232 1.00 23.85 196 LEU B C 1
ATOM 2517 O O . LEU B 1 196 ? 23.372 270.087 168.884 1.00 24.26 196 LEU B O 1
ATOM 2522 N N . SER B 1 197 ? 25.260 270.513 167.722 1.00 25.70 197 SER B N 1
ATOM 2523 C CA . SER B 1 197 ? 25.173 271.958 167.899 1.00 28.72 197 SER B CA 1
ATOM 2524 C C . SER B 1 197 ? 25.110 272.694 166.570 1.00 29.91 197 SER B C 1
ATOM 2525 O O . SER B 1 197 ? 25.861 272.385 165.646 1.00 29.92 197 SER B O 1
ATOM 2528 N N . TRP B 1 198 ? 24.225 273.681 166.482 1.00 32.08 198 TRP B N 1
ATOM 2529 C CA . TRP B 1 198 ? 24.082 274.445 165.255 1.00 34.68 198 TRP B CA 1
ATOM 2530 C C . TRP B 1 198 ? 24.579 275.879 165.312 1.00 36.51 198 TRP B C 1
ATOM 2531 O O . TRP B 1 198 ? 24.395 276.640 164.365 1.00 37.34 198 TRP B O 1
ATOM 2542 N N . SER B 1 199 ? 25.225 276.247 166.407 1.00 38.50 199 SER B N 1
ATOM 2543 C CA . SER B 1 199 ? 25.730 277.604 166.540 1.00 41.01 199 SER B CA 1
ATOM 2544 C C . SER B 1 199 ? 27.246 277.630 166.486 1.00 41.39 199 SER B C 1
ATOM 2545 O O . SER B 1 199 ? 27.907 276.639 166.788 1.00 41.99 199 SER B O 1
ATOM 2548 N N . THR B 1 200 ? 27.796 278.775 166.107 1.00 41.99 200 THR B N 1
ATOM 2549 C CA . THR B 1 200 ? 29.237 278.928 166.040 1.00 42.63 200 THR B CA 1
ATOM 2550 C C . THR B 1 200 ? 29.760 279.259 167.428 1.00 43.76 200 THR B C 1
ATOM 2551 O O . THR B 1 200 ? 29.109 279.967 168.198 1.00 44.55 200 THR B O 1
ATOM 2555 N N . PRO B 1 201 ? 30.940 278.735 167.775 1.00 44.63 201 PRO B N 1
ATOM 2556 C CA . PRO B 1 201 ? 31.516 279.008 169.090 1.00 46.12 201 PRO B CA 1
ATOM 2557 C C . PRO B 1 201 ? 31.808 280.494 169.281 1.00 48.62 201 PRO B C 1
ATOM 2558 O O . PRO B 1 201 ? 32.317 281.153 168.377 1.00 48.66 201 PRO B O 1
ATOM 2562 N N . GLU B 1 202 ? 31.474 281.013 170.458 1.00 52.04 202 GLU B N 1
ATOM 2563 C CA . GLU B 1 202 ? 31.720 282.411 170.798 1.00 55.81 202 GLU B CA 1
ATOM 2564 C C . GLU B 1 202 ? 33.214 282.702 170.764 1.00 56.35 202 GLU B C 1
ATOM 2565 O O . GLU B 1 202 ? 34.029 281.807 170.969 1.00 56.49 202 GLU B O 1
ATOM 2571 N N . GLU B 1 203 ? 33.579 283.952 170.518 1.00 57.55 203 GLU B N 1
ATOM 2572 C CA . GLU B 1 203 ? 34.989 284.325 170.513 1.00 58.85 203 GLU B CA 1
ATOM 2573 C C . GLU B 1 203 ? 35.479 284.147 171.936 1.00 55.81 203 GLU B C 1
ATOM 2574 O O . GLU B 1 203 ? 36.579 283.658 172.188 1.00 55.24 203 GLU B O 1
ATOM 2580 N N . SER B 1 204 ? 34.618 284.557 172.857 1.00 52.39 204 SER B N 1
ATOM 2581 C CA . SER B 1 204 ? 34.875 284.514 174.284 1.00 49.54 204 SER B CA 1
ATOM 2582 C C . SER B 1 204 ? 34.841 283.127 174.921 1.00 47.42 204 SER B C 1
ATOM 2583 O O . SER B 1 204 ? 35.324 282.955 176.038 1.00 48.26 204 SER B O 1
ATOM 2586 N N . GLU B 1 205 ? 34.268 282.144 174.236 1.00 43.64 205 GLU B N 1
ATOM 2587 C CA . GLU B 1 205 ? 34.182 280.804 174.804 1.00 39.04 205 GLU B CA 1
ATOM 2588 C C . GLU B 1 205 ? 35.559 280.211 175.048 1.00 37.28 205 GLU B C 1
ATOM 2589 O O . GLU B 1 205 ? 36.434 280.269 174.187 1.00 37.06 205 GLU B O 1
ATOM 2595 N N . ASN B 1 206 ? 35.746 279.645 176.234 1.00 35.08 206 ASN B N 1
ATOM 2596 C CA . ASN B 1 206 ? 37.017 279.040 176.600 1.00 32.97 206 ASN B CA 1
ATOM 2597 C C . ASN B 1 206 ? 37.271 277.825 175.712 1.00 31.83 206 ASN B C 1
ATOM 2598 O O . ASN B 1 206 ? 36.395 276.976 175.550 1.00 31.78 206 ASN B O 1
ATOM 2603 N N . ALA B 1 207 ? 38.469 277.738 175.142 1.00 29.79 207 ALA B N 1
ATOM 2604 C CA . ALA B 1 207 ? 38.819 276.623 174.263 1.00 27.50 207 ALA B CA 1
ATOM 2605 C C . ALA B 1 207 ? 38.509 275.266 174.880 1.00 27.17 207 ALA B C 1
ATOM 2606 O O . ALA B 1 207 ? 37.975 274.383 174.211 1.00 27.63 207 ALA B O 1
ATOM 2608 N N . HIS B 1 208 ? 38.843 275.095 176.152 1.00 26.26 208 HIS B N 1
ATOM 2609 C CA . HIS B 1 208 ? 38.584 273.829 176.821 1.00 26.41 208 HIS B CA 1
ATOM 2610 C C . HIS B 1 208 ? 37.108 273.464 176.782 1.00 25.56 208 HIS B C 1
ATOM 2611 O O . HIS B 1 208 ? 36.760 272.286 176.740 1.00 26.14 208 HIS B O 1
ATOM 2618 N N . LEU B 1 209 ? 36.239 274.469 176.800 1.00 24.10 209 LEU B N 1
ATOM 2619 C CA . LEU B 1 209 ? 34.802 274.217 176.768 1.00 22.75 209 LEU B CA 1
ATOM 2620 C C . LEU B 1 209 ? 34.391 273.762 175.377 1.00 23.07 209 LEU B C 1
ATOM 2621 O O . LEU B 1 209 ? 33.703 272.755 175.218 1.00 23.09 209 LEU B O 1
ATOM 2626 N N . THR B 1 210 ? 34.807 274.521 174.370 1.00 22.94 210 THR B N 1
ATOM 2627 C CA . THR B 1 210 ? 34.472 274.200 172.993 1.00 23.57 210 THR B CA 1
ATOM 2628 C C . THR B 1 210 ? 34.906 272.779 172.686 1.00 24.15 210 THR B C 1
ATOM 2629 O O . THR B 1 210 ? 34.199 272.010 172.034 1.00 24.23 210 THR B O 1
ATOM 2633 N N . ASP B 1 211 ? 36.084 272.435 173.173 1.00 24.55 211 ASP B N 1
ATOM 2634 C CA . ASP B 1 211 ? 36.637 271.119 172.948 1.00 24.98 211 ASP B CA 1
ATOM 2635 C C . ASP B 1 211 ? 35.703 269.986 173.366 1.00 24.50 211 ASP B C 1
ATOM 2636 O O . ASP B 1 211 ? 35.776 268.886 172.819 1.00 26.18 211 ASP B O 1
ATOM 2641 N N . THR B 1 212 ? 34.819 270.246 174.322 1.00 23.22 212 THR B N 1
ATOM 2642 C CA . THR B 1 212 ? 33.920 269.202 174.800 1.00 22.02 212 THR B CA 1
ATOM 2643 C C . THR B 1 212 ? 32.838 268.791 173.821 1.00 22.46 212 THR B C 1
ATOM 2644 O O . THR B 1 212 ? 32.277 267.702 173.949 1.00 23.89 212 THR B O 1
ATOM 2648 N N . TYR B 1 213 ? 32.521 269.645 172.855 1.00 21.72 213 TYR B N 1
ATOM 2649 C CA . TYR B 1 213 ? 31.491 269.281 171.894 1.00 21.72 213 TYR B CA 1
ATOM 2650 C C . TYR B 1 213 ? 31.969 269.352 170.445 1.00 21.71 213 TYR B C 1
ATOM 2651 O O . TYR B 1 213 ? 31.175 269.243 169.508 1.00 22.28 213 TYR B O 1
ATOM 2660 N N . VAL B 1 214 ? 33.274 269.524 170.266 1.00 20.26 214 VAL B N 1
ATOM 2661 C CA . VAL B 1 214 ? 33.858 269.560 168.934 1.00 19.65 214 VAL B CA 1
ATOM 2662 C C . VAL B 1 214 ? 34.862 268.414 168.824 1.00 20.69 214 VAL B C 1
ATOM 2663 O O . VAL B 1 214 ? 35.964 268.482 169.372 1.00 21.40 214 VAL B O 1
ATOM 2667 N N . PRO B 1 215 ? 34.487 267.339 168.113 1.00 20.32 215 PRO B N 1
ATOM 2668 C CA . PRO B 1 215 ? 35.353 266.173 167.935 1.00 19.48 215 PRO B CA 1
ATOM 2669 C C . PRO B 1 215 ? 36.764 266.558 167.519 1.00 19.69 215 PRO B C 1
ATOM 2670 O O . PRO B 1 215 ? 37.736 266.054 168.073 1.00 20.28 215 PRO B O 1
ATOM 2674 N N . ALA B 1 216 ? 36.872 267.457 166.548 1.00 19.20 216 ALA B N 1
ATOM 2675 C CA . ALA B 1 216 ? 38.174 267.903 166.069 1.00 18.77 216 ALA B CA 1
ATOM 2676 C C . ALA B 1 216 ? 38.000 269.002 165.039 1.00 19.25 216 ALA B C 1
ATOM 2677 O O . ALA B 1 216 ? 36.879 269.352 164.675 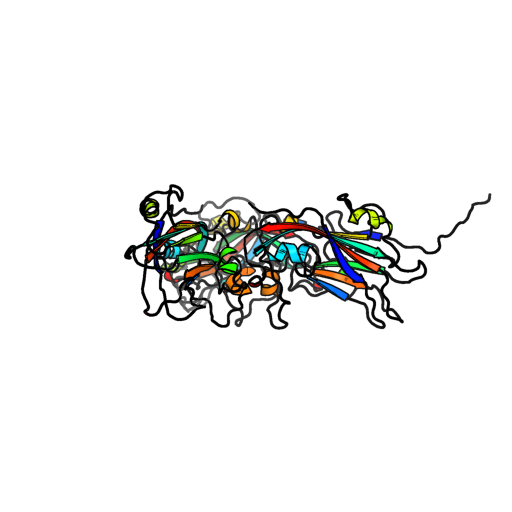1.00 20.53 216 ALA B O 1
ATOM 2679 N N . ARG B 1 217 ? 39.116 269.551 164.574 1.00 18.92 217 ARG B N 1
ATOM 2680 C CA . ARG B 1 217 ? 39.087 270.596 163.561 1.00 18.43 217 ARG B CA 1
ATOM 2681 C C . ARG B 1 217 ? 39.898 270.132 162.365 1.00 19.15 217 ARG B C 1
ATOM 2682 O O . ARG B 1 217 ? 40.959 269.528 162.523 1.00 20.41 217 ARG B O 1
ATOM 2690 N N . PHE B 1 218 ? 39.398 270.412 161.170 1.00 19.06 218 PHE B N 1
ATOM 2691 C CA . PHE B 1 218 ? 40.096 270.043 159.954 1.00 18.83 218 PHE B CA 1
ATOM 2692 C C . PHE B 1 218 ? 40.740 271.307 159.425 1.00 19.06 218 PHE B C 1
ATOM 2693 O O . PHE B 1 218 ? 40.084 272.336 159.312 1.00 20.53 218 PHE B O 1
ATOM 2701 N N . VAL B 1 219 ? 42.020 271.238 159.093 1.00 18.86 219 VAL B N 1
ATOM 2702 C CA . VAL B 1 219 ? 42.729 272.409 158.605 1.00 18.48 219 VAL B CA 1
ATOM 2703 C C . VAL B 1 219 ? 43.255 272.232 157.194 1.00 19.93 219 VAL B C 1
ATOM 2704 O O . VAL B 1 219 ? 43.791 271.179 156.850 1.00 21.47 219 VAL B O 1
ATOM 2708 N N . VAL B 1 220 ? 43.104 273.270 156.381 1.00 20.42 220 VAL B N 1
ATOM 2709 C CA . VAL B 1 220 ? 43.584 273.251 155.006 1.00 21.21 220 VAL B CA 1
ATOM 2710 C C . VAL B 1 220 ? 44.497 274.453 154.843 1.00 22.24 220 VAL B C 1
ATOM 2711 O O . VAL B 1 220 ? 44.151 275.552 155.255 1.00 23.47 220 VAL B O 1
ATOM 2715 N N . ARG B 1 221 ? 45.658 274.248 154.238 1.00 23.30 221 ARG B N 1
ATOM 2716 C CA . ARG B 1 221 ? 46.634 275.316 154.089 1.00 24.57 221 ARG B CA 1
ATOM 2717 C C . ARG B 1 221 ? 47.228 275.352 152.697 1.00 26.63 221 ARG B C 1
ATOM 2718 O O . ARG B 1 221 ? 47.195 274.366 151.970 1.00 28.48 221 ARG B O 1
ATOM 2726 N N . SER B 1 222 ? 47.790 276.498 152.344 1.00 27.94 222 SER B N 1
ATOM 2727 C CA . SER B 1 222 ? 48.453 276.687 151.065 1.00 28.97 222 SER B CA 1
ATOM 2728 C C . SER B 1 222 ? 49.930 276.699 151.470 1.00 29.06 222 SER B C 1
ATOM 2729 O O . SER B 1 222 ? 50.260 277.194 152.541 1.00 29.79 222 SER B O 1
ATOM 2732 N N . ASP B 1 223 ? 50.827 276.165 150.650 1.00 29.22 223 ASP B N 1
ATOM 2733 C CA . ASP B 1 223 ? 52.239 276.136 151.042 1.00 29.66 223 ASP B CA 1
ATOM 2734 C C . ASP B 1 223 ? 52.996 277.438 150.824 1.00 29.83 223 ASP B C 1
ATOM 2735 O O . ASP B 1 223 ? 54.002 277.694 151.488 1.00 29.70 223 ASP B O 1
ATOM 2740 N N . PHE B 1 224 ? 52.503 278.263 149.906 1.00 30.08 224 PHE B N 1
ATOM 2741 C CA . PHE B 1 224 ? 53.172 279.513 149.563 1.00 30.41 224 PHE B CA 1
ATOM 2742 C C . PHE B 1 224 ? 52.160 280.547 149.066 1.00 31.55 224 PHE B C 1
ATOM 2743 O O . PHE B 1 224 ? 51.129 280.195 148.493 1.00 32.46 224 PHE B O 1
ATOM 2751 N N . PRO B 1 225 ? 52.451 281.840 149.265 1.00 32.21 225 PRO B N 1
ATOM 2752 C CA . PRO B 1 225 ? 51.572 282.936 148.844 1.00 33.14 225 PRO B CA 1
ATOM 2753 C C . PRO B 1 225 ? 51.456 283.069 147.335 1.00 34.35 225 PRO B C 1
ATOM 2754 O O . PRO B 1 225 ? 52.459 283.011 146.624 1.00 34.47 225 PRO B O 1
ATOM 2758 N N . VAL B 1 226 ? 50.234 283.254 146.849 1.00 35.65 226 VAL B N 1
ATOM 2759 C CA . VAL B 1 226 ? 50.022 283.430 145.418 1.00 37.69 226 VAL B CA 1
ATOM 2760 C C . VAL B 1 226 ? 49.859 284.907 145.121 1.00 39.05 226 VAL B C 1
ATOM 2761 O O . VAL B 1 226 ? 49.490 285.693 145.996 1.00 38.64 226 VAL B O 1
ATOM 2765 N N . VAL B 1 227 ? 50.133 285.281 143.879 1.00 40.58 227 VAL B N 1
ATOM 2766 C CA . VAL B 1 227 ? 50.005 286.669 143.471 1.00 41.51 227 VAL B CA 1
ATOM 2767 C C . VAL B 1 227 ? 48.536 287.018 143.276 1.00 41.67 227 VAL B C 1
ATOM 2768 O O . VAL B 1 227 ? 48.065 288.054 143.743 1.00 41.74 227 VAL B O 1
ATOM 2772 N N . THR B 1 228 ? 47.816 286.138 142.588 1.00 41.59 228 THR B N 1
ATOM 2773 C CA . THR B 1 228 ? 46.401 286.347 142.322 1.00 40.74 228 THR B CA 1
ATOM 2774 C C . THR B 1 228 ? 45.561 285.292 143.018 1.00 39.71 228 THR B C 1
ATOM 2775 O O . THR B 1 228 ? 45.871 284.101 142.951 1.00 40.60 228 THR B O 1
ATOM 2779 N N . ALA B 1 229 ? 44.488 285.724 143.669 1.00 37.21 229 ALA B N 1
ATOM 2780 C CA . ALA B 1 229 ? 43.612 284.795 144.363 1.00 35.80 229 ALA B CA 1
ATOM 2781 C C . ALA B 1 229 ? 42.959 283.838 143.371 1.00 35.44 229 ALA B C 1
ATOM 2782 O O . ALA B 1 229 ? 42.717 284.200 142.223 1.00 35.96 229 ALA B O 1
ATOM 2784 N N . ASP B 1 230 ? 42.690 282.613 143.816 1.00 34.49 230 ASP B N 1
ATOM 2785 C CA . ASP B 1 230 ? 42.053 281.604 142.976 1.00 33.46 230 ASP B CA 1
ATOM 2786 C C . ASP B 1 230 ? 41.477 280.462 143.803 1.00 32.42 230 ASP B C 1
ATOM 2787 O O . ASP B 1 230 ? 41.629 280.428 145.026 1.00 32.02 230 ASP B O 1
ATOM 2792 N N . GLN B 1 231 ? 40.806 279.537 143.123 1.00 30.67 231 GLN B N 1
ATOM 2793 C CA . GLN B 1 231 ? 40.202 278.375 143.766 1.00 29.99 231 GLN B CA 1
ATOM 2794 C C . GLN B 1 231 ? 40.646 277.148 142.971 1.00 27.68 231 GLN B C 1
ATOM 2795 O O . GLN B 1 231 ? 39.944 276.687 142.078 1.00 28.61 231 GLN B O 1
ATOM 2801 N N . PRO B 1 232 ? 41.825 276.602 143.298 1.00 24.75 232 PRO B N 1
ATOM 2802 C CA . PRO B 1 232 ? 42.438 275.438 142.657 1.00 22.99 232 PRO B CA 1
ATOM 2803 C C . PRO B 1 232 ? 41.685 274.119 142.734 1.00 22.67 232 PRO B C 1
ATOM 2804 O O . PRO B 1 232 ? 41.884 273.248 141.885 1.00 22.55 232 PRO B O 1
ATOM 2808 N N . GLY B 1 233 ? 40.839 273.953 143.744 1.00 21.44 233 GLY B N 1
ATOM 2809 C CA . GLY B 1 233 ? 40.125 272.698 143.865 1.00 21.22 233 GLY B CA 1
ATOM 2810 C C . GLY B 1 233 ? 38.955 272.711 144.824 1.00 22.38 233 GLY B C 1
ATOM 2811 O O . GLY B 1 233 ? 38.648 273.733 145.433 1.00 23.19 233 GLY B O 1
ATOM 2812 N N . HIS B 1 234 ? 38.306 271.560 144.955 1.00 22.81 234 HIS B N 1
ATOM 2813 C CA . HIS B 1 234 ? 37.152 271.404 145.826 1.00 23.58 234 HIS B CA 1
ATOM 2814 C C . HIS B 1 234 ? 37.453 270.468 146.980 1.00 22.60 234 HIS B C 1
ATOM 2815 O O . HIS B 1 234 ? 38.222 269.523 146.833 1.00 23.90 234 HIS B O 1
ATOM 2822 N N . LEU B 1 235 ? 36.828 270.723 148.122 1.00 20.54 235 LEU B N 1
ATOM 2823 C CA . LEU B 1 235 ? 37.005 269.883 149.296 1.00 19.07 235 LEU B CA 1
ATOM 2824 C C . LEU B 1 235 ? 35.739 269.067 149.496 1.00 19.13 235 LEU B C 1
ATOM 2825 O O . LEU B 1 235 ? 34.664 269.623 149.712 1.00 19.17 235 LEU B O 1
ATOM 2830 N N . TRP B 1 236 ? 35.866 267.747 149.422 1.00 18.79 236 TRP B N 1
ATOM 2831 C CA . TRP B 1 236 ? 34.721 266.865 149.581 1.00 18.45 236 TRP B CA 1
ATOM 2832 C C . TRP B 1 236 ? 34.796 266.034 150.840 1.00 18.99 236 TRP B C 1
ATOM 2833 O O . TRP B 1 236 ? 35.880 265.652 151.276 1.00 20.97 236 TRP B O 1
ATOM 2844 N N . LEU B 1 237 ? 33.641 265.728 151.412 1.00 18.02 237 LEU B N 1
ATOM 2845 C CA . LEU B 1 237 ? 33.609 264.944 152.630 1.00 17.84 237 LEU B CA 1
ATOM 2846 C C . LEU B 1 237 ? 32.850 263.637 152.486 1.00 19.36 237 LEU B C 1
ATOM 2847 O O . LEU B 1 237 ? 31.729 263.619 151.973 1.00 19.97 237 LEU B O 1
ATOM 2852 N N . ARG B 1 238 ? 33.475 262.544 152.919 1.00 20.10 238 ARG B N 1
ATOM 2853 C CA . ARG B 1 238 ? 32.819 261.241 152.928 1.00 21.46 238 ARG B CA 1
ATOM 2854 C C . ARG B 1 238 ? 32.654 261.048 154.414 1.00 20.88 238 ARG B C 1
ATOM 2855 O O . ARG B 1 238 ? 33.644 261.023 155.147 1.00 21.48 238 ARG B O 1
ATOM 2863 N N . SER B 1 239 ? 31.428 260.907 154.879 1.00 19.86 239 SER B N 1
ATOM 2864 C CA . SER B 1 239 ? 31.247 260.728 156.297 1.00 19.50 239 SER B CA 1
ATOM 2865 C C . SER B 1 239 ? 30.214 259.671 156.579 1.00 20.34 239 SER B C 1
ATOM 2866 O O . SER B 1 239 ? 29.378 259.349 155.732 1.00 21.07 239 SER B O 1
ATOM 2869 N N . ARG B 1 240 ? 30.297 259.117 157.777 1.00 20.58 240 ARG B N 1
ATOM 2870 C CA . ARG B 1 240 ? 29.343 258.135 158.232 1.00 21.17 240 ARG B CA 1
ATOM 2871 C C . ARG B 1 240 ? 29.222 258.458 159.694 1.00 20.42 240 ARG B C 1
ATOM 2872 O O . ARG B 1 240 ? 30.227 258.529 160.402 1.00 20.36 240 ARG B O 1
ATOM 2880 N N . ILE B 1 241 ? 28.001 258.684 160.151 1.00 18.69 241 ILE B N 1
ATOM 2881 C CA . ILE B 1 241 ? 27.816 259.021 161.543 1.00 17.54 241 ILE B CA 1
ATOM 2882 C C . ILE B 1 241 ? 26.620 258.302 162.117 1.00 17.44 241 ILE B C 1
ATOM 2883 O O . ILE B 1 241 ? 25.770 257.796 161.382 1.00 16.93 241 ILE B O 1
ATOM 2888 N N . LEU B 1 242 ? 26.569 258.259 163.440 1.00 17.32 242 LEU B N 1
ATOM 2889 C CA . LEU B 1 242 ? 25.467 257.636 164.141 1.00 17.99 242 LEU B CA 1
ATOM 2890 C C . LEU B 1 242 ? 24.685 258.762 164.779 1.00 18.87 242 LEU B C 1
ATOM 2891 O O . LEU B 1 242 ? 25.273 259.689 165.337 1.00 20.11 242 LEU B O 1
ATOM 2896 N N . LEU B 1 243 ? 23.364 258.688 164.686 1.00 18.64 243 LEU B N 1
ATOM 2897 C CA . LEU B 1 243 ? 22.500 259.702 165.264 1.00 18.00 243 LEU B CA 1
ATOM 2898 C C . LEU B 1 243 ? 21.649 259.022 166.319 1.00 18.84 243 LEU B C 1
ATOM 2899 O O . LEU B 1 243 ? 21.184 257.904 166.122 1.00 19.89 243 LEU B O 1
ATOM 2904 N N . LYS B 1 244 ? 21.447 259.689 167.444 1.00 19.13 244 LYS B N 1
ATOM 2905 C CA . LYS B 1 244 ? 20.665 259.095 168.509 1.00 20.43 244 LYS B CA 1
ATOM 2906 C C . LYS B 1 244 ? 19.973 260.178 169.299 1.00 22.04 244 LYS B C 1
ATOM 2907 O O . LYS B 1 244 ? 20.481 261.296 169.407 1.00 23.17 244 LYS B O 1
ATOM 2913 N N . GLY B 1 245 ? 18.811 259.849 169.850 1.00 22.52 245 GLY B N 1
ATOM 2914 C CA . GLY B 1 245 ? 18.091 260.819 170.648 1.00 23.86 245 GLY B CA 1
ATOM 2915 C C . GLY B 1 245 ? 17.143 261.657 169.831 1.00 25.00 245 GLY B C 1
ATOM 2916 O O . GLY B 1 245 ? 17.532 262.300 168.856 1.00 27.77 245 GLY B O 1
ATOM 2917 N N . SER B 1 246 ? 15.891 261.669 170.255 1.00 24.60 246 SER B N 1
ATOM 2918 C CA . SER B 1 246 ? 14.863 262.405 169.560 1.00 24.27 246 SER B CA 1
ATOM 2919 C C . SER B 1 246 ? 14.691 263.852 170.044 1.00 24.21 246 SER B C 1
ATOM 2920 O O . SER B 1 246 ? 14.699 264.115 171.250 1.00 24.41 246 SER B O 1
ATOM 2923 N N . VAL B 1 247 ? 14.560 264.783 169.096 1.00 24.05 247 VAL B N 1
ATOM 2924 C CA . VAL B 1 247 ? 14.322 266.204 169.389 1.00 25.22 247 VAL B CA 1
ATOM 2925 C C . VAL B 1 247 ? 13.653 266.869 168.217 1.00 25.69 247 VAL B C 1
ATOM 2926 O O . VAL B 1 247 ? 13.751 266.395 167.090 1.00 26.69 247 VAL B O 1
ATOM 2930 N N . SER B 1 248 ? 12.979 267.978 168.484 1.00 26.06 248 SER B N 1
ATOM 2931 C CA . SER B 1 248 ? 12.325 268.709 167.421 1.00 25.34 248 SER B CA 1
ATOM 2932 C C . SER B 1 248 ? 13.391 269.537 166.728 1.00 23.91 248 SER B C 1
ATOM 2933 O O . SER B 1 248 ? 14.144 270.255 167.382 1.00 24.16 248 SER B O 1
ATOM 2936 N N . PRO B 1 249 ? 13.471 269.452 165.395 1.00 22.75 249 PRO B N 1
ATOM 2937 C CA . PRO B 1 249 ? 14.473 270.221 164.656 1.00 22.55 249 PRO B CA 1
ATOM 2938 C C . PRO B 1 249 ? 14.525 271.687 165.085 1.00 23.57 249 PRO B C 1
ATOM 2939 O O . PRO B 1 249 ? 15.601 272.259 165.269 1.00 24.34 249 PRO B O 1
ATOM 2943 N N . SER B 1 250 ? 13.358 272.293 165.261 1.00 24.04 250 SER B N 1
ATOM 2944 C CA . SER B 1 250 ? 13.303 273.696 165.642 1.00 24.96 250 SER B CA 1
ATOM 2945 C C . SER B 1 250 ? 13.840 274.012 167.032 1.00 25.24 250 SER B C 1
ATOM 2946 O O . SER B 1 250 ? 14.222 275.147 167.288 1.00 26.49 250 SER B O 1
ATOM 2949 N N . THR B 1 251 ? 13.869 273.035 167.933 1.00 25.15 251 THR B N 1
ATOM 2950 C CA . THR B 1 251 ? 14.382 273.297 169.275 1.00 24.90 251 THR B CA 1
ATOM 2951 C C . THR B 1 251 ? 15.815 272.811 169.412 1.00 24.92 251 THR B C 1
ATOM 2952 O O . THR B 1 251 ? 16.427 272.946 170.470 1.00 24.64 251 THR B O 1
ATOM 2956 N N . ASN B 1 252 ? 16.351 272.256 168.331 1.00 25.75 252 ASN B N 1
ATOM 2957 C CA . ASN B 1 252 ? 17.712 271.731 168.332 1.00 27.38 252 ASN B CA 1
ATOM 2958 C C . ASN B 1 252 ? 18.725 272.828 168.048 1.00 29.40 252 ASN B C 1
ATOM 2959 O O . ASN B 1 252 ? 18.824 273.320 166.923 1.00 29.43 252 ASN B O 1
ATOM 2964 N N . LEU B 1 253 ? 19.492 273.194 169.067 1.00 32.00 253 LEU B N 1
ATOM 2965 C CA . LEU B 1 253 ? 20.500 274.238 168.925 1.00 34.52 253 LEU B CA 1
ATOM 2966 C C . LEU B 1 253 ? 21.901 273.706 169.261 1.00 37.29 253 LEU B C 1
ATOM 2967 O O . LEU B 1 253 ? 21.996 272.551 169.761 1.00 38.06 253 LEU B O 1
ATOM 2973 N N . VAL C 1 36 ? 71.734 252.545 122.221 1.00 44.07 36 VAL C N 1
ATOM 2974 C CA . VAL C 1 36 ? 72.455 253.793 121.815 1.00 43.64 36 VAL C CA 1
ATOM 2975 C C . VAL C 1 36 ? 71.586 255.047 121.977 1.00 43.47 36 VAL C C 1
ATOM 2976 O O . VAL C 1 36 ? 72.090 256.110 122.340 1.00 42.38 36 VAL C O 1
ATOM 2980 N N . SER C 1 37 ? 70.284 254.919 121.719 1.00 43.24 37 SER C N 1
ATOM 2981 C CA . SER C 1 37 ? 69.362 256.048 121.843 1.00 42.84 37 SER C CA 1
ATOM 2982 C C . SER C 1 37 ? 68.170 255.744 122.753 1.00 42.24 37 SER C C 1
ATOM 2983 O O . SER C 1 37 ? 67.497 254.728 122.586 1.00 42.51 37 SER C O 1
ATOM 2986 N N . ARG C 1 38 ? 67.904 256.637 123.704 1.00 41.42 38 ARG C N 1
ATOM 2987 C CA . ARG C 1 38 ? 66.796 256.457 124.639 1.00 40.78 38 ARG C CA 1
ATOM 2988 C C . ARG C 1 38 ? 65.730 257.532 124.459 1.00 38.04 38 ARG C C 1
ATOM 2989 O O . ARG C 1 38 ? 66.049 258.711 124.302 1.00 38.75 38 ARG C O 1
ATOM 2997 N N . PRO C 1 39 ? 64.443 257.138 124.481 1.00 34.67 39 PRO C N 1
ATOM 2998 C CA . PRO C 1 39 ? 63.323 258.069 124.315 1.00 31.98 39 PRO C CA 1
ATOM 2999 C C . PRO C 1 39 ? 63.136 258.975 125.517 1.00 30.76 39 PRO C C 1
ATOM 3000 O O . PRO C 1 39 ? 63.455 258.597 126.645 1.00 32.28 39 PRO C O 1
ATOM 3004 N N . LEU C 1 40 ? 62.618 260.173 125.264 1.00 28.23 40 LEU C N 1
ATOM 3005 C CA . LEU C 1 40 ? 62.344 261.145 126.312 1.00 24.20 40 LEU C CA 1
ATOM 3006 C C . LEU C 1 40 ? 60.918 261.641 126.100 1.00 23.45 40 LEU C C 1
ATOM 3007 O O . LEU C 1 40 ? 60.549 262.009 124.987 1.00 23.53 40 LEU C O 1
ATOM 3012 N N . ASN C 1 41 ? 60.117 261.637 127.160 1.00 21.81 41 ASN C N 1
ATOM 3013 C CA . ASN C 1 41 ? 58.730 262.080 127.075 1.00 20.03 41 ASN C CA 1
ATOM 3014 C C . ASN C 1 41 ? 58.332 262.734 128.384 1.00 19.46 41 ASN C C 1
ATOM 3015 O O . ASN C 1 41 ? 57.552 262.180 129.153 1.00 20.59 41 ASN C O 1
ATOM 3020 N N . PRO C 1 42 ? 58.855 263.935 128.647 1.00 18.08 42 PRO C N 1
ATOM 3021 C CA . PRO C 1 42 ? 58.573 264.687 129.870 1.00 16.24 42 PRO C CA 1
ATOM 3022 C C . PRO C 1 42 ? 57.088 264.939 130.072 1.00 16.35 42 PRO C C 1
ATOM 3023 O O . PRO C 1 42 ? 56.346 265.105 129.107 1.00 16.45 42 PRO C O 1
ATOM 3027 N N . PRO C 1 43 ? 56.641 264.993 131.333 1.00 15.94 43 PRO C N 1
ATOM 3028 C CA . PRO C 1 43 ? 55.238 265.242 131.666 1.00 16.12 43 PRO C CA 1
ATOM 3029 C C . PRO C 1 43 ? 55.007 266.740 131.508 1.00 17.80 43 PRO C C 1
ATOM 3030 O O . PRO C 1 43 ? 55.950 267.494 131.253 1.00 18.24 43 PRO C O 1
ATOM 3034 N N . ALA C 1 44 ? 53.765 267.181 131.671 1.00 18.31 44 ALA C N 1
ATOM 3035 C CA . ALA C 1 44 ? 53.474 268.603 131.568 1.00 18.57 44 ALA C CA 1
ATOM 3036 C C . ALA C 1 44 ? 54.035 269.258 132.823 1.00 19.11 44 ALA C C 1
ATOM 3037 O O . ALA C 1 44 ? 54.521 270.387 132.782 1.00 19.33 44 ALA C O 1
ATOM 3039 N N . ALA C 1 45 ? 53.960 268.531 133.935 1.00 18.91 45 ALA C N 1
ATOM 3040 C CA . ALA C 1 45 ? 54.462 269.000 135.223 1.00 19.90 45 ALA C CA 1
ATOM 3041 C C . ALA C 1 45 ? 54.825 267.792 136.081 1.00 20.59 45 ALA C C 1
ATOM 3042 O O . ALA C 1 45 ? 54.502 266.658 135.724 1.00 22.41 45 ALA C O 1
ATOM 3044 N N . VAL C 1 46 ? 55.507 268.023 137.199 1.00 19.31 46 VAL C N 1
ATOM 3045 C CA . VAL C 1 46 ? 55.871 266.920 138.080 1.00 19.58 46 VAL C CA 1
ATOM 3046 C C . VAL C 1 46 ? 55.442 267.260 139.492 1.00 20.51 46 VAL C C 1
ATOM 3047 O O . VAL C 1 46 ? 55.423 268.426 139.878 1.00 21.80 46 VAL C O 1
ATOM 3051 N N . GLY C 1 47 ? 55.099 266.239 140.263 1.00 20.48 47 GLY C N 1
ATOM 3052 C CA . GLY C 1 47 ? 54.670 266.470 141.625 1.00 21.26 47 GLY C CA 1
ATOM 3053 C C . GLY C 1 47 ? 54.521 265.164 142.370 1.00 22.70 47 GLY C C 1
ATOM 3054 O O . GLY C 1 47 ? 55.035 264.132 141.934 1.00 23.14 47 GLY C O 1
ATOM 3055 N N . SER C 1 48 ? 53.799 265.200 143.484 1.00 23.52 48 SER C N 1
ATOM 3056 C CA . SER C 1 48 ? 53.610 264.011 144.289 1.00 24.98 48 SER C CA 1
ATOM 3057 C C . SER C 1 48 ? 52.464 264.189 145.265 1.00 25.56 48 SER C C 1
ATOM 3058 O O . SER C 1 48 ? 51.913 265.278 145.399 1.00 24.97 48 SER C O 1
ATOM 3061 N N . THR C 1 49 ? 52.119 263.105 145.949 1.00 26.75 49 THR C N 1
ATOM 3062 C CA . THR C 1 49 ? 51.066 263.123 146.944 1.00 28.45 49 THR C CA 1
ATOM 3063 C C . THR C 1 49 ? 51.619 262.458 148.188 1.00 30.19 49 THR C C 1
ATOM 3064 O O . THR C 1 49 ? 52.005 261.296 148.150 1.00 31.33 49 THR C O 1
ATOM 3068 N N . LEU C 1 50 ? 51.674 263.209 149.282 1.00 32.82 50 LEU C N 1
ATOM 3069 C CA . LEU C 1 50 ? 52.178 262.712 150.555 1.00 35.36 50 LEU C CA 1
ATOM 3070 C C . LEU C 1 50 ? 51.045 262.474 151.515 1.00 38.35 50 LEU C C 1
ATOM 3071 O O . LEU C 1 50 ? 50.170 263.323 151.673 1.00 39.57 50 LEU C O 1
ATOM 3076 N N . LYS C 1 51 ? 51.064 261.321 152.161 1.00 41.42 51 LYS C N 1
ATOM 3077 C CA . LYS C 1 51 ? 50.058 260.981 153.153 1.00 45.27 51 LYS C CA 1
ATOM 3078 C C . LYS C 1 51 ? 50.852 260.322 154.252 1.00 47.89 51 LYS C C 1
ATOM 3079 O O . LYS C 1 51 ? 51.276 259.184 154.114 1.00 50.64 51 LYS C O 1
ATOM 3085 N N . ALA C 1 52 ? 51.098 261.046 155.332 1.00 50.92 52 ALA C N 1
ATOM 3086 C CA . ALA C 1 52 ? 51.867 260.475 156.423 1.00 54.65 52 ALA C CA 1
ATOM 3087 C C . ALA C 1 52 ? 50.941 259.592 157.220 1.00 57.24 52 ALA C C 1
ATOM 3088 O O . ALA C 1 52 ? 49.721 259.759 157.156 1.00 56.44 52 ALA C O 1
ATOM 3090 N N . GLY C 1 53 ? 51.507 258.634 157.949 1.00 60.50 53 GLY C N 1
ATOM 3091 C CA . GLY C 1 53 ? 50.652 257.794 158.762 1.00 63.52 53 GLY C CA 1
ATOM 3092 C C . GLY C 1 53 ? 50.900 256.307 158.896 1.00 64.72 53 GLY C C 1
ATOM 3093 O O . GLY C 1 53 ? 49.949 255.581 159.190 1.00 65.17 53 GLY C O 1
ATOM 3094 N N . ARG C 1 54 ? 52.125 255.829 158.678 1.00 65.38 54 ARG C N 1
ATOM 3095 C CA . ARG C 1 54 ? 52.382 254.394 158.859 1.00 65.84 54 ARG C CA 1
ATOM 3096 C C . ARG C 1 54 ? 51.664 254.096 160.180 1.00 62.40 54 ARG C C 1
ATOM 3097 O O . ARG C 1 54 ? 50.717 253.314 160.251 1.00 64.17 54 ARG C O 1
ATOM 3105 N N . GLY C 1 55 ? 52.126 254.796 161.205 1.00 57.12 55 GLY C N 1
ATOM 3106 C CA . GLY C 1 55 ? 51.611 254.689 162.548 1.00 49.46 55 GLY C CA 1
ATOM 3107 C C . GLY C 1 55 ? 52.534 255.668 163.227 1.00 45.80 55 GLY C C 1
ATOM 3108 O O . GLY C 1 55 ? 52.708 255.677 164.444 1.00 44.86 55 GLY C O 1
ATOM 3109 N N . ARG C 1 56 ? 53.164 256.481 162.386 1.00 42.71 56 ARG C N 1
ATOM 3110 C CA . ARG C 1 56 ? 54.072 257.511 162.837 1.00 40.54 56 ARG C CA 1
ATOM 3111 C C . ARG C 1 56 ? 54.083 258.678 161.868 1.00 37.46 56 ARG C C 1
ATOM 3112 O O . ARG C 1 56 ? 54.028 258.505 160.649 1.00 37.73 56 ARG C O 1
ATOM 3120 N N . THR C 1 57 ? 54.152 259.871 162.440 1.00 33.64 57 THR C N 1
ATOM 3121 C CA . THR C 1 57 ? 54.155 261.104 161.685 1.00 29.98 57 THR C CA 1
ATOM 3122 C C . THR C 1 57 ? 55.414 261.881 162.026 1.00 28.07 57 THR C C 1
ATOM 3123 O O . THR C 1 57 ? 55.793 261.981 163.187 1.00 27.44 57 THR C O 1
ATOM 3127 N N . ALA C 1 58 ? 56.076 262.419 161.012 1.00 27.00 58 ALA C N 1
ATOM 3128 C CA . ALA C 1 58 ? 57.285 263.189 161.245 1.00 25.31 58 ALA C CA 1
ATOM 3129 C C . ALA C 1 58 ? 58.284 262.460 162.133 1.00 24.23 58 ALA C C 1
ATOM 3130 O O . ALA C 1 58 ? 58.862 263.052 163.038 1.00 23.30 58 ALA C O 1
ATOM 3132 N N . GLY C 1 59 ? 58.476 261.170 161.885 1.00 24.29 59 GLY C N 1
ATOM 3133 C CA . GLY C 1 59 ? 59.448 260.411 162.655 1.00 23.93 59 GLY C CA 1
ATOM 3134 C C . GLY C 1 59 ? 59.139 260.013 164.088 1.00 23.82 59 GLY C C 1
ATOM 3135 O O . GLY C 1 59 ? 60.014 259.500 164.786 1.00 24.62 59 GLY C O 1
ATOM 3136 N N . VAL C 1 60 ? 57.915 260.237 164.545 1.00 23.03 60 VAL C N 1
ATOM 3137 C CA . VAL C 1 60 ? 57.554 259.862 165.905 1.00 21.34 60 VAL C CA 1
ATOM 3138 C C . VAL C 1 60 ? 56.244 259.102 165.869 1.00 22.34 60 VAL C C 1
ATOM 3139 O O . VAL C 1 60 ? 55.314 259.499 165.167 1.00 23.55 60 VAL C O 1
ATOM 3143 N N . SER C 1 61 ? 56.168 258.018 166.630 1.00 21.77 61 SER C N 1
ATOM 3144 C CA . SER C 1 61 ? 54.960 257.206 166.660 1.00 23.10 61 SER C CA 1
ATOM 3145 C C . SER C 1 61 ? 53.722 258.040 166.953 1.00 23.90 61 SER C C 1
ATOM 3146 O O . SER C 1 61 ? 53.810 259.093 167.583 1.00 24.70 61 SER C O 1
ATOM 3149 N N . ASP C 1 62 ? 52.568 257.564 166.495 1.00 24.47 62 ASP C N 1
ATOM 3150 C CA . ASP C 1 62 ? 51.312 258.262 166.728 1.00 26.14 62 ASP C CA 1
ATOM 3151 C C . ASP C 1 62 ? 50.640 257.707 167.972 1.00 27.14 62 ASP C C 1
ATOM 3152 O O . ASP C 1 62 ? 49.585 258.182 168.383 1.00 28.25 62 ASP C O 1
ATOM 3157 N N . TRP C 1 63 ? 51.254 256.693 168.568 1.00 28.61 63 TRP C N 1
ATOM 3158 C CA . TRP C 1 63 ? 50.711 256.060 169.763 1.00 29.73 63 TRP C CA 1
ATOM 3159 C C . TRP C 1 63 ? 51.879 255.678 170.651 1.00 28.57 63 TRP C C 1
ATOM 3160 O O . TRP C 1 63 ? 52.902 255.200 170.167 1.00 29.21 63 TRP C O 1
ATOM 3171 N N . PHE C 1 64 ? 51.737 255.874 171.953 1.00 26.77 64 PHE C N 1
ATOM 3172 C CA . PHE C 1 64 ? 52.831 255.547 172.845 1.00 25.49 64 PHE C CA 1
ATOM 3173 C C . PHE C 1 64 ? 52.387 255.133 174.233 1.00 25.08 64 PHE C C 1
ATOM 3174 O O . PHE C 1 64 ? 51.524 255.764 174.835 1.00 26.14 64 PHE C O 1
ATOM 3182 N N . ASP C 1 65 ? 52.988 254.064 174.737 1.00 24.57 65 ASP C N 1
ATOM 3183 C CA . ASP C 1 65 ? 52.682 253.557 176.066 1.00 24.61 65 ASP C CA 1
ATOM 3184 C C . ASP C 1 65 ? 53.972 253.648 176.872 1.00 24.27 65 ASP C C 1
ATOM 3185 O O . ASP C 1 65 ? 54.992 253.101 176.474 1.00 25.97 65 ASP C O 1
ATOM 3190 N N . THR C 1 66 ? 53.937 254.334 178.004 1.00 23.29 66 THR C N 1
ATOM 3191 C CA . THR C 1 66 ? 55.140 254.484 178.808 1.00 22.82 66 THR C CA 1
ATOM 3192 C C . THR C 1 66 ? 55.482 253.242 179.602 1.00 23.14 66 THR C C 1
ATOM 3193 O O . THR C 1 66 ? 56.634 253.035 179.966 1.00 24.43 66 THR C O 1
ATOM 3197 N N . GLY C 1 67 ? 54.482 252.417 179.879 1.00 23.44 67 GLY C N 1
ATOM 3198 C CA . GLY C 1 67 ? 54.726 251.237 180.684 1.00 23.99 67 GLY C CA 1
ATOM 3199 C C . GLY C 1 67 ? 54.812 251.744 182.109 1.00 25.62 67 GLY C C 1
ATOM 3200 O O . GLY C 1 67 ? 54.658 252.946 182.333 1.00 26.20 67 GLY C O 1
ATOM 3201 N N . MET C 1 68 ? 55.039 250.860 183.073 1.00 26.74 68 MET C N 1
ATOM 3202 C CA . MET C 1 68 ? 55.141 251.291 184.463 1.00 28.14 68 MET C CA 1
ATOM 3203 C C . MET C 1 68 ? 56.443 252.032 184.669 1.00 27.18 68 MET C C 1
ATOM 3204 O O . MET C 1 68 ? 57.511 251.479 184.442 1.00 27.63 68 MET C O 1
ATOM 3209 N N . ILE C 1 69 ? 56.359 253.286 185.088 1.00 25.96 69 ILE C N 1
ATOM 3210 C CA . ILE C 1 69 ? 57.563 254.059 185.332 1.00 24.72 69 ILE C CA 1
ATOM 3211 C C . ILE C 1 69 ? 57.519 254.653 186.724 1.00 25.14 69 ILE C C 1
ATOM 3212 O O . ILE C 1 69 ? 56.457 254.741 187.344 1.00 25.63 69 ILE C O 1
ATOM 3217 N N . THR C 1 70 ? 58.680 255.066 187.210 1.00 24.57 70 THR C N 1
ATOM 3218 C CA . THR C 1 70 ? 58.789 255.642 188.534 1.00 23.82 70 THR C CA 1
ATOM 3219 C C . THR C 1 70 ? 59.486 256.986 188.445 1.00 23.49 70 THR C C 1
ATOM 3220 O O . THR C 1 70 ? 60.524 257.103 187.800 1.00 25.41 70 THR C O 1
ATOM 3224 N N . SER C 1 71 ? 58.914 257.998 189.086 1.00 22.47 71 SER C N 1
ATOM 3225 C CA . SER C 1 71 ? 59.504 259.330 189.081 1.00 22.34 71 SER C CA 1
ATOM 3226 C C . SER C 1 71 ? 59.166 260.052 190.378 1.00 21.92 71 SER C C 1
ATOM 3227 O O . SER C 1 71 ? 58.249 259.655 191.094 1.00 22.66 71 SER C O 1
ATOM 3230 N N . TYR C 1 72 ? 59.903 261.117 190.673 1.00 21.07 72 TYR C N 1
ATOM 3231 C CA . TYR C 1 72 ? 59.693 261.880 191.898 1.00 20.65 72 TYR C CA 1
ATOM 3232 C C . TYR C 1 72 ? 58.490 262.806 191.815 1.00 20.77 72 TYR C C 1
ATOM 3233 O O . TYR C 1 72 ? 58.373 263.595 190.881 1.00 21.38 72 TYR C O 1
ATOM 3242 N N . LEU C 1 73 ? 57.602 262.731 192.799 1.00 20.24 73 LEU C N 1
ATOM 3243 C CA . LEU C 1 73 ? 56.428 263.595 192.790 1.00 20.03 73 LEU C CA 1
ATOM 3244 C C . LEU C 1 73 ? 56.694 264.872 193.572 1.00 21.55 73 LEU C C 1
ATOM 3245 O O . LEU C 1 73 ? 56.539 265.976 193.049 1.00 23.00 73 LEU C O 1
ATOM 3250 N N . GLY C 1 74 ? 57.101 264.723 194.827 1.00 21.29 74 GLY C N 1
ATOM 3251 C CA . GLY C 1 74 ? 57.380 265.886 195.646 1.00 21.92 74 GLY C CA 1
ATOM 3252 C C . GLY C 1 74 ? 57.651 265.480 197.077 1.00 22.55 74 GLY C C 1
ATOM 3253 O O . GLY C 1 74 ? 57.530 264.307 197.424 1.00 23.75 74 GLY C O 1
ATOM 3254 N N . GLY C 1 75 ? 58.021 266.437 197.916 1.00 22.69 75 GLY C N 1
ATOM 3255 C CA . GLY C 1 75 ? 58.289 266.099 199.296 1.00 23.17 75 GLY C CA 1
ATOM 3256 C C . GLY C 1 75 ? 57.067 266.287 200.168 1.00 23.90 75 GLY C C 1
ATOM 3257 O O . GLY C 1 75 ? 56.146 267.014 199.805 1.00 24.85 75 GLY C O 1
ATOM 3258 N N . PHE C 1 76 ? 57.040 265.615 201.311 1.00 24.20 76 PHE C N 1
ATOM 3259 C CA . PHE C 1 76 ? 55.931 265.761 202.236 1.00 24.86 76 PHE C CA 1
ATOM 3260 C C . PHE C 1 76 ? 56.305 266.934 203.129 1.00 27.14 76 PHE C C 1
ATOM 3261 O O . PHE C 1 76 ? 57.141 266.806 204.025 1.00 26.83 76 PHE C O 1
ATOM 3269 N N . GLN C 1 77 ? 55.702 268.085 202.864 1.00 29.68 77 GLN C N 1
ATOM 3270 C CA . GLN C 1 77 ? 55.993 269.289 203.625 1.00 32.36 77 GLN C CA 1
ATOM 3271 C C . GLN C 1 77 ? 55.036 269.545 204.769 1.00 33.10 77 GLN C C 1
ATOM 3272 O O . GLN C 1 77 ? 53.823 269.637 204.583 1.00 33.89 77 GLN C O 1
ATOM 3278 N N . ARG C 1 78 ? 55.598 269.665 205.961 1.00 34.07 78 ARG C N 1
ATOM 3279 C CA . ARG C 1 78 ? 54.809 269.922 207.145 1.00 35.51 78 ARG C CA 1
ATOM 3280 C C . ARG C 1 78 ? 54.944 271.389 207.527 1.00 39.27 78 ARG C C 1
ATOM 3281 O O . ARG C 1 78 ? 56.043 271.944 207.517 1.00 38.87 78 ARG C O 1
ATOM 3289 N N . THR C 1 79 ? 53.818 272.021 207.842 1.00 44.42 79 THR C N 1
ATOM 3290 C CA . THR C 1 79 ? 53.827 273.427 208.226 1.00 48.85 79 THR C CA 1
ATOM 3291 C C . THR C 1 79 ? 53.024 273.682 209.495 1.00 52.13 79 THR C C 1
ATOM 3292 O O . THR C 1 79 ? 52.654 272.749 210.211 1.00 53.27 79 THR C O 1
ATOM 3296 N N . ALA C 1 80 ? 52.733 274.950 209.753 1.00 55.82 80 ALA C N 1
ATOM 3297 C CA . ALA C 1 80 ? 52.023 275.338 210.964 1.00 59.65 80 ALA C CA 1
ATOM 3298 C C . ALA C 1 80 ? 50.494 275.397 210.935 1.00 61.72 80 ALA C C 1
ATOM 3299 O O . ALA C 1 80 ? 49.854 275.202 211.968 1.00 61.52 80 ALA C O 1
ATOM 3301 N N . GLY C 1 81 ? 49.907 275.669 209.774 1.00 64.23 81 GLY C N 1
ATOM 3302 C CA . GLY C 1 81 ? 48.456 275.720 209.692 1.00 67.58 81 GLY C CA 1
ATOM 3303 C C . GLY C 1 81 ? 47.861 274.322 209.656 1.00 70.43 81 GLY C C 1
ATOM 3304 O O . GLY C 1 81 ? 48.504 273.382 209.170 1.00 70.35 81 GLY C O 1
ATOM 3305 N N . THR C 1 82 ? 46.640 274.173 210.172 1.00 73.00 82 THR C N 1
ATOM 3306 C CA . THR C 1 82 ? 45.977 272.863 210.187 1.00 75.29 82 THR C CA 1
ATOM 3307 C C . THR C 1 82 ? 45.313 272.624 208.840 1.00 75.21 82 THR C C 1
ATOM 3308 O O . THR C 1 82 ? 45.323 271.508 208.305 1.00 76.09 82 THR C O 1
ATOM 3312 N N . THR C 1 83 ? 44.730 273.692 208.309 1.00 74.00 83 THR C N 1
ATOM 3313 C CA . THR C 1 83 ? 44.065 273.668 207.017 1.00 72.92 83 THR C CA 1
ATOM 3314 C C . THR C 1 83 ? 45.037 273.238 205.915 1.00 71.17 83 THR C C 1
ATOM 3315 O O . THR C 1 83 ? 44.658 272.555 204.956 1.00 72.30 83 THR C O 1
ATOM 3319 N N . ASP C 1 84 ? 46.294 273.637 206.075 1.00 67.20 84 ASP C N 1
ATOM 3320 C CA . ASP C 1 84 ? 47.339 273.339 205.111 1.00 62.21 84 ASP C CA 1
ATOM 3321 C C . ASP C 1 84 ? 47.423 271.898 204.638 1.00 57.12 84 ASP C C 1
ATOM 3322 O O . ASP C 1 84 ? 47.474 270.951 205.433 1.00 56.63 84 ASP C O 1
ATOM 3327 N N . SER C 1 85 ? 47.444 271.767 203.316 1.00 50.30 85 SER C N 1
ATOM 3328 C CA . SER C 1 85 ? 47.530 270.491 202.630 1.00 44.19 85 SER C CA 1
ATOM 3329 C C . SER C 1 85 ? 48.140 270.748 201.256 1.00 39.78 85 SER C C 1
ATOM 3330 O O . SER C 1 85 ? 48.046 271.855 200.731 1.00 40.08 85 SER C O 1
ATOM 3333 N N . GLN C 1 86 ? 48.771 269.731 200.680 1.00 34.71 86 GLN C N 1
ATOM 3334 C CA . GLN C 1 86 ? 49.392 269.862 199.368 1.00 30.08 86 GLN C CA 1
ATOM 3335 C C . GLN C 1 86 ? 48.515 269.204 198.323 1.00 28.09 86 GLN C C 1
ATOM 3336 O O . GLN C 1 86 ? 47.978 268.123 198.549 1.00 27.90 86 GLN C O 1
ATOM 3342 N N . VAL C 1 87 ? 48.380 269.850 197.172 1.00 26.17 87 VAL C N 1
ATOM 3343 C CA . VAL C 1 87 ? 47.559 269.310 196.103 1.00 25.47 87 VAL C CA 1
ATOM 3344 C C . VAL C 1 87 ? 48.370 269.092 194.836 1.00 25.79 87 VAL C C 1
ATOM 3345 O O . VAL C 1 87 ? 49.104 269.980 194.401 1.00 27.94 87 VAL C O 1
ATOM 3349 N N . PHE C 1 88 ? 48.239 267.908 194.245 1.00 24.98 88 PHE C N 1
ATOM 3350 C CA . PHE C 1 88 ? 48.957 267.586 193.019 1.00 24.30 88 PHE C CA 1
ATOM 3351 C C . PHE C 1 88 ? 47.969 267.190 191.939 1.00 24.81 88 PHE C C 1
ATOM 3352 O O . PHE C 1 88 ? 47.220 266.231 192.102 1.00 26.53 88 PHE C O 1
ATOM 3360 N N . ILE C 1 89 ? 47.971 267.918 190.833 1.00 24.24 89 ILE C N 1
ATOM 3361 C CA . ILE C 1 89 ? 47.057 267.616 189.745 1.00 24.10 89 ILE C CA 1
ATOM 3362 C C . ILE C 1 89 ? 47.575 266.460 188.909 1.00 24.49 89 ILE C C 1
ATOM 3363 O O . ILE C 1 89 ? 48.735 266.458 188.498 1.00 26.15 89 ILE C O 1
ATOM 3368 N N . VAL C 1 90 ? 46.721 265.474 188.657 1.00 23.18 90 VAL C N 1
ATOM 3369 C CA . VAL C 1 90 ? 47.123 264.338 187.843 1.00 22.60 90 VAL C CA 1
ATOM 3370 C C . VAL C 1 90 ? 47.300 264.801 186.397 1.00 23.69 90 VAL C C 1
ATOM 3371 O O . VAL C 1 90 ? 46.330 265.098 185.698 1.00 24.86 90 VAL C O 1
ATOM 3375 N N . SER C 1 91 ? 48.549 264.863 185.953 1.00 23.84 91 SER C N 1
ATOM 3376 C CA . SER C 1 91 ? 48.847 265.318 184.607 1.00 25.20 91 SER C CA 1
ATOM 3377 C C . SER C 1 91 ? 50.260 264.927 184.211 1.00 24.66 91 SER C C 1
ATOM 3378 O O . SER C 1 91 ? 51.142 264.832 185.057 1.00 24.89 91 SER C O 1
ATOM 3381 N N . PRO C 1 92 ? 50.490 264.685 182.914 1.00 24.54 92 PRO C N 1
ATOM 3382 C CA . PRO C 1 92 ? 51.813 264.305 182.409 1.00 23.62 92 PRO C CA 1
ATOM 3383 C C . PRO C 1 92 ? 52.830 265.391 182.728 1.00 24.12 92 PRO C C 1
ATOM 3384 O O . PRO C 1 92 ? 54.037 265.154 182.732 1.00 24.87 92 PRO C O 1
ATOM 3388 N N . ALA C 1 93 ? 52.338 266.593 182.995 1.00 24.16 93 ALA C N 1
ATOM 3389 C CA . ALA C 1 93 ? 53.224 267.694 183.319 1.00 23.54 93 ALA C CA 1
ATOM 3390 C C . ALA C 1 93 ? 53.997 267.364 184.595 1.00 23.85 93 ALA C C 1
ATOM 3391 O O . ALA C 1 93 ? 55.052 267.938 184.855 1.00 24.85 93 ALA C O 1
ATOM 3393 N N . ALA C 1 94 ? 53.471 266.433 185.387 1.00 22.83 94 ALA C N 1
ATOM 3394 C CA . ALA C 1 94 ? 54.122 266.036 186.633 1.00 22.84 94 ALA C CA 1
ATOM 3395 C C . ALA C 1 94 ? 55.364 265.186 186.375 1.00 24.29 94 ALA C C 1
ATOM 3396 O O . ALA C 1 94 ? 56.190 265.007 187.271 1.00 24.78 94 ALA C O 1
ATOM 3398 N N . LEU C 1 95 ? 55.484 264.644 185.164 1.00 24.30 95 LEU C N 1
ATOM 3399 C CA . LEU C 1 95 ? 56.650 263.846 184.805 1.00 24.20 95 LEU C CA 1
ATOM 3400 C C . LEU C 1 95 ? 57.642 264.798 184.146 1.00 24.95 95 LEU C C 1
ATOM 3401 O O . LEU C 1 95 ? 57.333 265.420 183.130 1.00 25.93 95 LEU C O 1
ATOM 3406 N N . ASP C 1 96 ? 58.835 264.910 184.718 1.00 25.34 96 ASP C N 1
ATOM 3407 C CA . ASP C 1 96 ? 59.836 265.820 184.181 1.00 25.72 96 ASP C CA 1
ATOM 3408 C C . ASP C 1 96 ? 60.349 265.452 182.786 1.00 25.15 96 ASP C C 1
ATOM 3409 O O . ASP C 1 96 ? 60.197 266.249 181.854 1.00 25.87 96 ASP C O 1
ATOM 3414 N N . ARG C 1 97 ? 60.959 264.271 182.637 1.00 23.17 97 ARG C N 1
ATOM 3415 C CA . ARG C 1 97 ? 61.477 263.837 181.335 1.00 21.23 97 ARG C CA 1
ATOM 3416 C C . ARG C 1 97 ? 60.311 263.445 180.421 1.00 21.26 97 ARG C C 1
ATOM 3417 O O . ARG C 1 97 ? 60.260 263.855 179.259 1.00 22.88 97 ARG C O 1
ATOM 3425 N N . VAL C 1 98 ? 59.378 262.644 180.931 1.00 19.90 98 VAL C N 1
ATOM 3426 C CA . VAL C 1 98 ? 58.245 262.210 180.113 1.00 19.36 98 VAL C CA 1
ATOM 3427 C C . VAL C 1 98 ? 57.417 263.390 179.620 1.00 20.18 98 VAL C C 1
ATOM 3428 O O . VAL C 1 98 ? 56.787 263.324 178.565 1.00 20.08 98 VAL C O 1
ATOM 3432 N N . GLY C 1 99 ? 57.421 264.470 180.388 1.00 20.19 99 GLY C N 1
ATOM 3433 C CA . GLY C 1 99 ? 56.687 265.654 179.993 1.00 19.92 99 GLY C CA 1
ATOM 3434 C C . GLY C 1 99 ? 56.964 266.090 178.563 1.00 21.21 99 GLY C C 1
ATOM 3435 O O . GLY C 1 99 ? 56.035 266.098 177.758 1.00 21.44 99 GLY C O 1
ATOM 3436 N N . THR C 1 100 ? 58.212 266.443 178.227 1.00 21.13 100 THR C N 1
ATOM 3437 C CA . THR C 1 100 ? 58.515 266.897 176.861 1.00 23.12 100 THR C CA 1
ATOM 3438 C C . THR C 1 100 ? 58.157 265.903 175.797 1.00 23.08 100 THR C C 1
ATOM 3439 O O . THR C 1 100 ? 57.892 266.292 174.659 1.00 25.32 100 THR C O 1
ATOM 3443 N N . ILE C 1 101 ? 58.180 264.622 176.137 1.00 20.88 101 ILE C N 1
ATOM 3444 C CA . ILE C 1 101 ? 57.827 263.625 175.145 1.00 20.17 101 ILE C CA 1
ATOM 3445 C C . ILE C 1 101 ? 56.340 263.726 174.866 1.00 20.47 101 ILE C C 1
ATOM 3446 O O . ILE C 1 101 ? 55.908 263.709 173.712 1.00 20.36 101 ILE C O 1
ATOM 3451 N N . ALA C 1 102 ? 55.559 263.841 175.933 1.00 20.21 102 ALA C N 1
ATOM 3452 C CA . ALA C 1 102 ? 54.117 263.945 175.807 1.00 20.03 102 ALA C CA 1
ATOM 3453 C C . ALA C 1 102 ? 53.728 265.146 174.961 1.00 21.17 102 ALA C C 1
ATOM 3454 O O . ALA C 1 102 ? 52.695 265.139 174.292 1.00 21.87 102 ALA C O 1
ATOM 3456 N N . LYS C 1 103 ? 54.555 266.182 174.975 1.00 21.93 103 LYS C N 1
ATOM 3457 C CA . LYS C 1 103 ? 54.231 267.368 174.206 1.00 23.20 103 LYS C CA 1
ATOM 3458 C C . LYS C 1 103 ? 54.049 267.106 172.719 1.00 23.03 103 LYS C C 1
ATOM 3459 O O . LYS C 1 103 ? 53.478 267.927 172.011 1.00 24.58 103 LYS C O 1
ATOM 3465 N N . ALA C 1 104 ? 54.513 265.956 172.246 1.00 21.64 104 ALA C N 1
ATOM 3466 C CA . ALA C 1 104 ? 54.399 265.626 170.831 1.00 19.95 104 ALA C CA 1
ATOM 3467 C C . ALA C 1 104 ? 53.123 264.859 170.508 1.00 20.18 104 ALA C C 1
ATOM 3468 O O . ALA C 1 104 ? 52.931 264.413 169.375 1.00 20.20 104 ALA C O 1
ATOM 3470 N N . TYR C 1 105 ? 52.255 264.707 171.505 1.00 19.91 105 TYR C N 1
ATOM 3471 C CA . TYR C 1 105 ? 50.999 263.982 171.340 1.00 18.82 105 TYR C CA 1
ATOM 3472 C C . TYR C 1 105 ? 49.818 264.859 171.716 1.00 19.16 105 TYR C C 1
ATOM 3473 O O . TYR C 1 105 ? 49.962 265.798 172.492 1.00 19.57 105 TYR C O 1
ATOM 3482 N N . ALA C 1 106 ? 48.647 264.537 171.179 1.00 18.94 106 ALA C N 1
ATOM 3483 C CA . ALA C 1 106 ? 47.455 265.328 171.435 1.00 19.59 106 ALA C CA 1
ATOM 3484 C C . ALA C 1 106 ? 46.585 264.839 172.580 1.00 20.20 106 ALA C C 1
ATOM 3485 O O . ALA C 1 106 ? 46.026 265.649 173.320 1.00 21.15 106 ALA C O 1
ATOM 3487 N N . LEU C 1 107 ? 46.474 263.519 172.718 1.00 20.00 107 LEU C N 1
ATOM 3488 C CA . LEU C 1 107 ? 45.637 262.903 173.746 1.00 18.50 107 LEU C CA 1
ATOM 3489 C C . LEU C 1 107 ? 46.442 262.039 174.692 1.00 19.14 107 LEU C C 1
ATOM 3490 O O . LEU C 1 107 ? 47.551 261.624 174.372 1.00 20.77 107 LEU C O 1
ATOM 3495 N N . TRP C 1 108 ? 45.869 261.746 175.853 1.00 18.61 108 TRP C N 1
ATOM 3496 C CA . TRP C 1 108 ? 46.538 260.890 176.818 1.00 18.49 108 TRP C CA 1
ATOM 3497 C C . TRP C 1 108 ? 45.522 260.249 177.744 1.00 19.04 108 TRP C C 1
ATOM 3498 O O . TRP C 1 108 ? 44.389 260.717 177.862 1.00 18.52 108 TRP C O 1
ATOM 3509 N N . ARG C 1 109 ? 45.931 259.170 178.398 1.00 19.37 109 ARG C N 1
ATOM 3510 C CA . ARG C 1 109 ? 45.063 258.476 179.331 1.00 19.89 109 ARG C CA 1
ATOM 3511 C C . ARG C 1 109 ? 45.884 257.833 180.436 1.00 20.47 109 ARG C C 1
ATOM 3512 O O . ARG C 1 109 ? 46.908 257.210 180.171 1.00 21.40 109 ARG C O 1
ATOM 3520 N N . PRO C 1 110 ? 45.445 257.979 181.693 1.00 20.82 110 PRO C N 1
ATOM 3521 C CA . PRO C 1 110 ? 46.143 257.405 182.845 1.00 20.94 110 PRO C CA 1
ATOM 3522 C C . PRO C 1 110 ? 45.791 255.935 182.948 1.00 22.16 110 PRO C C 1
ATOM 3523 O O . PRO C 1 110 ? 44.614 255.582 183.001 1.00 23.62 110 PRO C O 1
ATOM 3527 N N . LYS C 1 111 ? 46.798 255.075 182.971 1.00 22.80 111 LYS C N 1
ATOM 3528 C CA . LYS C 1 111 ? 46.540 253.655 183.093 1.00 23.67 111 LYS C CA 1
ATOM 3529 C C . LYS C 1 111 ? 46.842 253.222 184.517 1.00 22.86 111 LYS C C 1
ATOM 3530 O O . LYS C 1 111 ? 46.253 252.273 185.033 1.00 23.52 111 LYS C O 1
ATOM 3536 N N . HIS C 1 112 ? 47.756 253.941 185.155 1.00 21.94 112 HIS C N 1
ATOM 3537 C CA . HIS C 1 112 ? 48.135 253.655 186.527 1.00 21.77 112 HIS C CA 1
ATOM 3538 C C . HIS C 1 112 ? 48.755 254.923 187.084 1.00 21.20 112 HIS C C 1
ATOM 3539 O O . HIS C 1 112 ? 49.566 255.571 186.424 1.00 21.39 112 HIS C O 1
ATOM 3546 N N . TRP C 1 113 ? 48.362 255.286 188.296 1.00 19.96 113 TRP C N 1
ATOM 3547 C CA . TRP C 1 113 ? 48.870 256.492 188.926 1.00 19.40 113 TRP C CA 1
ATOM 3548 C C . TRP C 1 113 ? 48.813 256.253 190.423 1.00 20.12 113 TRP C C 1
ATOM 3549 O O . TRP C 1 113 ? 47.795 256.497 191.068 1.00 20.63 113 TRP C O 1
ATOM 3560 N N . GLU C 1 114 ? 49.918 255.765 190.970 1.00 20.43 114 GLU C N 1
ATOM 3561 C CA . GLU C 1 114 ? 49.993 255.439 192.383 1.00 20.88 114 GLU C CA 1
ATOM 3562 C C . GLU C 1 114 ? 51.137 256.153 193.070 1.00 20.26 114 GLU C C 1
ATOM 3563 O O . GLU C 1 114 ? 52.256 256.179 192.558 1.00 19.73 114 GLU C O 1
ATOM 3569 N N . ILE C 1 115 ? 50.856 256.734 194.232 1.00 19.35 115 ILE C N 1
ATOM 3570 C CA . ILE C 1 115 ? 51.884 257.439 194.982 1.00 18.92 115 ILE C CA 1
ATOM 3571 C C . ILE C 1 115 ? 52.364 256.583 196.136 1.00 19.40 115 ILE C C 1
ATOM 3572 O O . ILE C 1 115 ? 51.566 255.961 196.843 1.00 20.58 115 ILE C O 1
ATOM 3577 N N . VAL C 1 116 ? 53.677 256.559 196.321 1.00 19.08 116 VAL C N 1
ATOM 3578 C CA . VAL C 1 116 ? 54.292 255.788 197.388 1.00 18.82 116 VAL C CA 1
ATOM 3579 C C . VAL C 1 116 ? 55.001 256.761 198.308 1.00 19.41 116 VAL C C 1
ATOM 3580 O O . VAL C 1 116 ? 55.758 257.615 197.845 1.00 20.35 116 VAL C O 1
ATOM 3584 N N . TYR C 1 117 ? 54.760 256.638 199.605 1.00 18.87 117 TYR C N 1
ATOM 3585 C CA . TYR C 1 117 ? 55.397 257.518 200.569 1.00 18.82 117 TYR C CA 1
ATOM 3586 C C . TYR C 1 117 ? 56.639 256.846 201.125 1.00 19.40 117 TYR C C 1
ATOM 3587 O O . TYR C 1 117 ? 56.570 255.711 201.588 1.00 20.10 117 TYR C O 1
ATOM 3596 N N . LEU C 1 118 ? 57.774 257.535 201.080 1.00 19.40 118 LEU C N 1
ATOM 3597 C CA . LEU C 1 118 ? 59.008 256.976 201.622 1.00 20.23 118 LEU C CA 1
ATOM 3598 C C . LEU C 1 118 ? 59.486 257.847 202.764 1.00 20.05 118 LEU C C 1
ATOM 3599 O O . LEU C 1 118 ? 59.851 259.002 202.562 1.00 21.99 118 LEU C O 1
ATOM 3604 N N . PRO C 1 119 ? 59.498 257.303 203.985 1.00 18.92 119 PRO C N 1
ATOM 3605 C CA . PRO C 1 119 ? 59.937 258.069 205.148 1.00 18.67 119 PRO C CA 1
ATOM 3606 C C . PRO C 1 119 ? 61.440 258.254 205.216 1.00 19.12 119 PRO C C 1
ATOM 3607 O O . PRO C 1 119 ? 62.197 257.373 204.825 1.00 20.32 119 PRO C O 1
ATOM 3611 N N . ARG C 1 120 ? 61.858 259.412 205.713 1.00 19.44 120 ARG C N 1
ATOM 3612 C CA . ARG C 1 120 ? 63.269 259.730 205.902 1.00 19.75 120 ARG C CA 1
ATOM 3613 C C . ARG C 1 120 ? 63.348 260.642 207.115 1.00 20.36 120 ARG C C 1
ATOM 3614 O O . ARG C 1 120 ? 63.526 261.860 206.990 1.00 21.96 120 ARG C O 1
ATOM 3622 N N . CYS C 1 121 ? 63.205 260.040 208.291 1.00 19.64 121 CYS C N 1
ATOM 3623 C CA . CYS C 1 121 ? 63.226 260.786 209.535 1.00 20.54 121 CYS C CA 1
ATOM 3624 C C . CYS C 1 121 ? 63.411 259.859 210.731 1.00 20.59 121 CYS C C 1
ATOM 3625 O O . CYS C 1 121 ? 63.300 258.640 210.609 1.00 20.23 121 CYS C O 1
ATOM 3628 N N . SER C 1 122 ? 63.692 260.453 211.885 1.00 20.88 122 SER C N 1
ATOM 3629 C CA . SER C 1 122 ? 63.880 259.703 213.117 1.00 19.96 122 SER C CA 1
ATOM 3630 C C . SER C 1 122 ? 62.563 259.083 213.545 1.00 19.97 122 SER C C 1
ATOM 3631 O O . SER C 1 122 ? 61.507 259.653 213.288 1.00 19.78 122 SER C O 1
ATOM 3634 N N . THR C 1 123 ? 62.622 257.926 214.203 1.00 19.26 123 THR C N 1
ATOM 3635 C CA . THR C 1 123 ? 61.403 257.268 214.664 1.00 20.33 123 THR C CA 1
ATOM 3636 C C . THR C 1 123 ? 60.886 257.953 215.920 1.00 21.12 123 THR C C 1
ATOM 3637 O O . THR C 1 123 ? 60.039 257.415 216.636 1.00 20.97 123 THR C O 1
ATOM 3641 N N . GLN C 1 124 ? 61.418 259.137 216.196 1.00 21.90 124 GLN C N 1
ATOM 3642 C CA . GLN C 1 124 ? 60.973 259.917 217.340 1.00 23.15 124 GLN C CA 1
ATOM 3643 C C . GLN C 1 124 ? 60.062 261.019 216.818 1.00 22.91 124 GLN C C 1
ATOM 3644 O O . GLN C 1 124 ? 59.519 261.807 217.587 1.00 24.44 124 GLN C O 1
ATOM 3650 N N . THR C 1 125 ? 59.900 261.063 215.500 1.00 21.83 125 THR C N 1
ATOM 3651 C CA . THR C 1 125 ? 59.056 262.056 214.858 1.00 21.03 125 THR C CA 1
ATOM 3652 C C . THR C 1 125 ? 57.582 261.766 215.093 1.00 22.74 125 THR C C 1
ATOM 3653 O O . THR C 1 125 ? 57.101 260.679 214.781 1.00 24.22 125 THR C O 1
ATOM 3657 N N . ASP C 1 126 ? 56.863 262.740 215.636 1.00 23.63 126 ASP C N 1
ATOM 3658 C CA . ASP C 1 126 ? 55.441 262.567 215.893 1.00 24.16 126 ASP C CA 1
ATOM 3659 C C . ASP C 1 126 ? 54.614 262.952 214.686 1.00 23.72 126 ASP C C 1
ATOM 3660 O O . ASP C 1 126 ? 55.100 263.613 213.768 1.00 23.71 126 ASP C O 1
ATOM 3665 N N . GLY C 1 127 ? 53.357 262.530 214.693 1.00 23.39 127 GLY C N 1
ATOM 3666 C CA . GLY C 1 127 ? 52.463 262.869 213.608 1.00 23.17 127 GLY C CA 1
ATOM 3667 C C . GLY C 1 127 ? 52.339 261.799 212.555 1.00 23.36 127 GLY C C 1
ATOM 3668 O O . GLY C 1 127 ? 53.100 260.830 212.532 1.00 23.58 127 GLY C O 1
ATOM 3669 N N . SER C 1 128 ? 51.363 261.984 211.677 1.00 23.11 128 SER C N 1
ATOM 3670 C CA . SER C 1 128 ? 51.126 261.046 210.600 1.00 22.84 128 SER C CA 1
ATOM 3671 C C . SER C 1 128 ? 50.885 261.772 209.290 1.00 22.14 128 SER C C 1
ATOM 3672 O O . SER C 1 128 ? 50.858 263.000 209.241 1.00 21.62 128 SER C O 1
ATOM 3675 N N . ILE C 1 129 ? 50.729 260.998 208.225 1.00 21.28 129 ILE C N 1
ATOM 3676 C CA . ILE C 1 129 ? 50.490 261.548 206.903 1.00 19.61 129 ILE C CA 1
ATOM 3677 C C . ILE C 1 129 ? 49.187 260.958 206.376 1.00 19.92 129 ILE C C 1
ATOM 3678 O O . ILE C 1 129 ? 48.863 259.805 206.662 1.00 19.19 129 ILE C O 1
ATOM 3683 N N . GLU C 1 130 ? 48.434 261.753 205.623 1.00 19.62 130 GLU C N 1
ATOM 3684 C CA . GLU C 1 130 ? 47.172 261.293 205.067 1.00 20.65 130 GLU C CA 1
ATOM 3685 C C . GLU C 1 130 ? 47.171 261.644 203.588 1.00 21.08 130 GLU C C 1
ATOM 3686 O O . GLU C 1 130 ? 47.504 262.769 203.222 1.00 21.81 130 GLU C O 1
ATOM 3692 N N . MET C 1 131 ? 46.825 260.681 202.737 1.00 21.09 131 MET C N 1
ATOM 3693 C CA . MET C 1 131 ? 46.801 260.918 201.295 1.00 21.55 131 MET C CA 1
ATOM 3694 C C . MET C 1 131 ? 45.529 260.367 200.692 1.00 21.38 131 MET C C 1
ATOM 3695 O O . MET C 1 131 ? 44.948 259.413 201.216 1.00 22.60 131 MET C O 1
ATOM 3700 N N . GLY C 1 132 ? 45.121 260.940 199.567 1.00 19.63 132 GLY C N 1
ATOM 3701 C CA . GLY C 1 132 ? 43.917 260.474 198.910 1.00 18.91 132 GLY C CA 1
ATOM 3702 C C . GLY C 1 132 ? 43.666 261.234 197.632 1.00 18.63 132 GLY C C 1
ATOM 3703 O O . GLY C 1 132 ? 44.368 262.196 197.331 1.00 19.24 132 GLY C O 1
ATOM 3704 N N . PHE C 1 133 ? 42.655 260.812 196.884 1.00 18.52 133 PHE C N 1
ATOM 3705 C CA . PHE C 1 133 ? 42.323 261.453 195.623 1.00 19.08 133 PHE C CA 1
ATOM 3706 C C . PHE C 1 133 ? 40.947 262.093 195.637 1.00 20.36 133 PHE C C 1
ATOM 3707 O O . PHE C 1 133 ? 40.031 261.610 196.312 1.00 20.68 133 PHE C O 1
ATOM 3715 N N . LEU C 1 134 ? 40.815 263.178 194.880 1.00 20.67 134 LEU C N 1
ATOM 3716 C CA . LEU C 1 134 ? 39.548 263.883 194.729 1.00 20.96 134 LEU C CA 1
ATOM 3717 C C . LEU C 1 134 ? 39.204 263.715 193.252 1.00 20.92 134 LEU C C 1
ATOM 3718 O O . LEU C 1 134 ? 39.964 264.147 192.382 1.00 20.27 134 LEU C O 1
ATOM 3723 N N . LEU C 1 135 ? 38.069 263.085 192.972 1.00 20.66 135 LEU C N 1
ATOM 3724 C CA . LEU C 1 135 ? 37.663 262.816 191.598 1.00 20.94 135 LEU C CA 1
ATOM 3725 C C . LEU C 1 135 ? 36.850 263.900 190.902 1.00 22.60 135 LEU C C 1
ATOM 3726 O O . LEU C 1 135 ? 36.654 263.843 189.683 1.00 23.50 135 LEU C O 1
ATOM 3731 N N . ASP C 1 136 ? 36.373 264.876 191.667 1.00 23.31 136 ASP C N 1
ATOM 3732 C CA . ASP C 1 136 ? 35.580 265.970 191.113 1.00 23.59 136 ASP C CA 1
ATOM 3733 C C . ASP C 1 136 ? 36.294 267.266 191.473 1.00 23.30 136 ASP C C 1
ATOM 3734 O O . ASP C 1 136 ? 36.489 267.570 192.650 1.00 24.25 136 ASP C O 1
ATOM 3739 N N . TYR C 1 137 ? 36.698 268.027 190.465 1.00 22.72 137 TYR C N 1
ATOM 3740 C CA . TYR C 1 137 ? 37.410 269.274 190.713 1.00 22.69 137 TYR C CA 1
ATOM 3741 C C . TYR C 1 137 ? 36.579 270.250 191.538 1.00 23.18 137 TYR C C 1
ATOM 3742 O O . TYR C 1 137 ? 37.113 271.182 192.141 1.00 22.95 137 TYR C O 1
ATOM 3751 N N . ALA C 1 138 ? 35.269 270.036 191.560 1.00 22.73 138 ALA C N 1
ATOM 3752 C CA . ALA C 1 138 ? 34.370 270.894 192.311 1.00 22.57 138 ALA C CA 1
ATOM 3753 C C . ALA C 1 138 ? 34.410 270.589 193.807 1.00 24.31 138 ALA C C 1
ATOM 3754 O O . ALA C 1 138 ? 34.257 271.489 194.630 1.00 25.60 138 ALA C O 1
ATOM 3756 N N . ASP C 1 139 ? 34.611 269.323 194.164 1.00 25.47 139 ASP C N 1
ATOM 3757 C CA . ASP C 1 139 ? 34.653 268.941 195.572 1.00 25.72 139 ASP C CA 1
ATOM 3758 C C . ASP C 1 139 ? 35.736 269.726 196.295 1.00 24.92 139 ASP C C 1
ATOM 3759 O O . ASP C 1 139 ? 36.764 270.057 195.713 1.00 24.76 139 ASP C O 1
ATOM 3764 N N . SER C 1 140 ? 35.497 270.038 197.561 1.00 24.49 140 SER C N 1
ATOM 3765 C CA . SER C 1 140 ? 36.458 270.810 198.337 1.00 25.17 140 SER C CA 1
ATOM 3766 C C . SER C 1 140 ? 37.548 269.938 198.927 1.00 25.29 140 SER C C 1
ATOM 3767 O O . SER C 1 140 ? 37.380 268.731 199.088 1.00 27.18 140 SER C O 1
ATOM 3770 N N . VAL C 1 141 ? 38.668 270.563 199.258 1.00 24.66 141 VAL C N 1
ATOM 3771 C CA . VAL C 1 141 ? 39.795 269.847 199.828 1.00 24.07 141 VAL C CA 1
ATOM 3772 C C . VAL C 1 141 ? 39.606 269.636 201.323 1.00 25.43 141 VAL C C 1
ATOM 3773 O O . VAL C 1 141 ? 39.335 270.581 202.058 1.00 27.44 141 VAL C O 1
ATOM 3777 N N . PRO C 1 142 ? 39.741 268.387 201.791 1.00 25.81 142 PRO C N 1
ATOM 3778 C CA . PRO C 1 142 ? 39.593 268.031 203.205 1.00 26.16 142 PRO C CA 1
ATOM 3779 C C . PRO C 1 142 ? 40.477 268.878 204.109 1.00 27.15 142 PRO C C 1
ATOM 3780 O O . PRO C 1 142 ? 41.615 269.202 203.760 1.00 28.72 142 PRO C O 1
ATOM 3784 N N . THR C 1 143 ? 39.954 269.229 205.277 1.00 28.00 143 THR C N 1
ATOM 3785 C CA . THR C 1 143 ? 40.704 270.055 206.210 1.00 29.25 143 THR C CA 1
ATOM 3786 C C . THR C 1 143 ? 40.935 269.375 207.548 1.00 29.43 143 THR C C 1
ATOM 3787 O O . THR C 1 143 ? 41.543 269.957 208.445 1.00 31.90 143 THR C O 1
ATOM 3791 N N . ASN C 1 144 ? 40.438 268.153 207.694 1.00 28.54 144 ASN C N 1
ATOM 3792 C CA . ASN C 1 144 ? 40.641 267.410 208.928 1.00 28.37 144 ASN C CA 1
ATOM 3793 C C . ASN C 1 144 ? 40.715 265.923 208.634 1.00 27.75 144 ASN C C 1
ATOM 3794 O O . ASN C 1 144 ? 40.389 265.479 207.534 1.00 27.76 144 ASN C O 1
ATOM 3799 N N . THR C 1 145 ? 41.130 265.151 209.628 1.00 26.40 145 THR C N 1
ATOM 3800 C CA . THR C 1 145 ? 41.259 263.717 209.455 1.00 24.86 145 THR C CA 1
ATOM 3801 C C . THR C 1 145 ? 39.940 263.026 209.106 1.00 24.06 145 THR C C 1
ATOM 3802 O O . THR C 1 145 ? 39.872 262.249 208.157 1.00 23.83 145 THR C O 1
ATOM 3806 N N . ARG C 1 146 ? 38.889 263.311 209.864 1.00 23.76 146 ARG C N 1
ATOM 3807 C CA . ARG C 1 146 ? 37.590 262.686 209.621 1.00 23.64 146 ARG C CA 1
ATOM 3808 C C . ARG C 1 146 ? 37.150 262.773 208.171 1.00 23.31 146 ARG C C 1
ATOM 3809 O O . ARG C 1 146 ? 36.610 261.826 207.608 1.00 23.52 146 ARG C O 1
ATOM 3817 N N . THR C 1 147 ? 37.393 263.927 207.577 1.00 23.09 147 THR C N 1
ATOM 3818 C CA . THR C 1 147 ? 37.030 264.204 206.204 1.00 22.86 147 THR C CA 1
ATOM 3819 C C . THR C 1 147 ? 37.990 263.615 205.175 1.00 23.41 147 THR C C 1
ATOM 3820 O O . THR C 1 147 ? 37.563 263.110 204.133 1.00 23.84 147 THR C O 1
ATOM 3824 N N . MET C 1 148 ? 39.284 263.700 205.464 1.00 22.65 148 MET C N 1
ATOM 3825 C CA . MET C 1 148 ? 40.317 263.177 204.578 1.00 22.70 148 MET C CA 1
ATOM 3826 C C . MET C 1 148 ? 40.130 261.679 204.406 1.00 22.58 148 MET C C 1
ATOM 3827 O O . MET C 1 148 ? 40.296 261.140 203.314 1.00 23.25 148 MET C O 1
ATOM 3832 N N . ALA C 1 149 ? 39.781 261.011 205.499 1.00 21.31 149 ALA C N 1
ATOM 3833 C CA . ALA C 1 149 ? 39.593 259.570 205.498 1.00 20.17 149 ALA C CA 1
ATOM 3834 C C . ALA C 1 149 ? 38.571 259.097 204.475 1.00 20.64 149 ALA C C 1
ATOM 3835 O O . ALA C 1 149 ? 38.547 257.921 204.112 1.00 21.30 149 ALA C O 1
ATOM 3837 N N . SER C 1 150 ? 37.729 260.002 203.996 1.00 19.84 150 SER C N 1
ATOM 3838 C CA . SER C 1 150 ? 36.712 259.610 203.034 1.00 20.17 150 SER C CA 1
ATOM 3839 C C . SER C 1 150 ? 37.111 259.803 201.580 1.00 20.78 150 SER C C 1
ATOM 3840 O O . SER C 1 150 ? 36.330 259.501 200.675 1.00 21.46 150 SER C O 1
ATOM 3843 N N . SER C 1 151 ? 38.320 260.298 201.344 1.00 20.07 151 SER C N 1
ATOM 3844 C CA . SER C 1 151 ? 38.770 260.508 199.975 1.00 20.15 151 SER C CA 1
ATOM 3845 C C . SER C 1 151 ? 39.048 259.172 199.296 1.00 20.22 151 SER C C 1
ATOM 3846 O O . SER C 1 151 ? 39.197 258.149 199.960 1.00 20.34 151 SER C O 1
ATOM 3849 N N . THR C 1 152 ? 39.117 259.185 197.969 1.00 20.56 152 THR C N 1
ATOM 3850 C CA . THR C 1 152 ? 39.352 257.963 197.212 1.00 20.37 152 THR C CA 1
ATOM 3851 C C . THR C 1 152 ? 40.752 257.402 197.400 1.00 20.52 152 THR C C 1
ATOM 3852 O O . THR C 1 152 ? 41.739 258.129 197.311 1.00 20.96 152 THR C O 1
ATOM 3856 N N . SER C 1 153 ? 40.829 256.099 197.651 1.00 20.42 153 SER C N 1
ATOM 3857 C CA . SER C 1 153 ? 42.107 255.422 197.862 1.00 20.50 153 SER C CA 1
ATOM 3858 C C . SER C 1 153 ? 42.866 256.058 199.009 1.00 20.98 153 SER C C 1
ATOM 3859 O O . SER C 1 153 ? 44.088 256.198 198.970 1.00 21.11 153 SER C O 1
ATOM 3862 N N . PHE C 1 154 ? 42.124 256.453 200.032 1.00 20.83 154 PHE C N 1
ATOM 3863 C CA . PHE C 1 154 ? 42.716 257.063 201.201 1.00 20.82 154 PHE C CA 1
ATOM 3864 C C . PHE C 1 154 ? 43.670 256.100 201.881 1.00 21.86 154 PHE C C 1
ATOM 3865 O O . PHE C 1 154 ? 43.461 254.891 201.873 1.00 23.20 154 PHE C O 1
ATOM 3873 N N . THR C 1 155 ? 44.721 256.648 202.471 1.00 22.48 155 THR C N 1
ATOM 3874 C CA . THR C 1 155 ? 45.679 255.848 203.212 1.00 24.10 155 THR C CA 1
ATOM 3875 C C . THR C 1 155 ? 46.421 256.781 204.155 1.00 23.44 155 THR C C 1
ATOM 3876 O O . THR C 1 155 ? 46.605 257.961 203.859 1.00 23.03 155 THR C O 1
ATOM 3880 N N . THR C 1 156 ? 46.837 256.252 205.297 1.00 23.18 156 THR C N 1
ATOM 3881 C CA . THR C 1 156 ? 47.526 257.054 206.292 1.00 23.13 156 THR C CA 1
ATOM 3882 C C . THR C 1 156 ? 48.538 256.215 207.057 1.00 23.86 156 THR C C 1
ATOM 3883 O O . THR C 1 156 ? 48.462 254.987 207.045 1.00 24.63 156 THR C O 1
ATOM 3887 N N . SER C 1 157 ? 49.472 256.878 207.732 1.00 24.09 157 SER C N 1
ATOM 3888 C CA . SER C 1 157 ? 50.485 256.172 208.501 1.00 24.52 157 SER C CA 1
ATOM 3889 C C . SER C 1 157 ? 51.344 257.136 209.297 1.00 23.54 157 SER C C 1
ATOM 3890 O O . SER C 1 157 ? 51.408 258.316 208.964 1.00 24.71 157 SER C O 1
ATOM 3893 N N . ASN C 1 158 ? 51.997 256.651 210.352 1.00 21.82 158 ASN C N 1
ATOM 3894 C CA . ASN C 1 158 ? 52.875 257.517 211.137 1.00 21.17 158 ASN C CA 1
ATOM 3895 C C . ASN C 1 158 ? 53.980 257.945 210.174 1.00 20.54 158 ASN C C 1
ATOM 3896 O O . ASN C 1 158 ? 54.379 257.168 209.306 1.00 20.22 158 ASN C O 1
ATOM 3901 N N . VAL C 1 159 ? 54.468 259.175 210.312 1.00 20.31 159 VAL C N 1
ATOM 3902 C CA . VAL C 1 159 ? 55.478 259.689 209.391 1.00 19.87 159 VAL C CA 1
ATOM 3903 C C . VAL C 1 159 ? 56.768 258.910 209.236 1.00 20.45 159 VAL C C 1
ATOM 3904 O O . VAL C 1 159 ? 57.503 259.147 208.283 1.00 21.84 159 VAL C O 1
ATOM 3908 N N . TRP C 1 160 ? 57.083 258.006 210.156 1.00 19.66 160 TRP C N 1
ATOM 3909 C CA . TRP C 1 160 ? 58.303 257.235 209.970 1.00 20.15 160 TRP C CA 1
ATOM 3910 C C . TRP C 1 160 ? 57.987 255.815 209.522 1.00 21.33 160 TRP C C 1
ATOM 3911 O O . TRP C 1 160 ? 58.869 254.958 209.475 1.00 22.30 160 TRP C O 1
ATOM 3922 N N . GLY C 1 161 ? 56.726 255.572 209.175 1.00 21.39 161 GLY C N 1
ATOM 3923 C CA . GLY C 1 161 ? 56.334 254.251 208.722 1.00 22.88 161 GLY C CA 1
ATOM 3924 C C . GLY C 1 161 ? 56.406 254.153 207.209 1.00 24.66 161 GLY C C 1
ATOM 3925 O O . GLY C 1 161 ? 56.638 255.153 206.525 1.00 24.81 161 GLY C O 1
ATOM 3926 N N . GLY C 1 162 ? 56.223 252.950 206.676 1.00 25.56 162 GLY C N 1
ATOM 3927 C CA . GLY C 1 162 ? 56.254 252.780 205.233 1.00 25.21 162 GLY C CA 1
ATOM 3928 C C . GLY C 1 162 ? 57.628 252.527 204.646 1.00 25.30 162 GLY C C 1
ATOM 3929 O O . GLY C 1 162 ? 57.824 252.666 203.441 1.00 24.38 162 GLY C O 1
ATOM 3930 N N . GLY C 1 163 ? 58.578 252.148 205.489 1.00 25.83 163 GLY C N 1
ATOM 3931 C C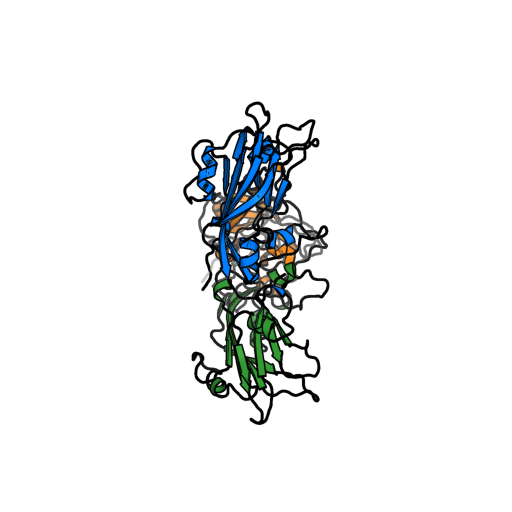A . GLY C 1 163 ? 59.918 251.888 205.005 1.00 27.88 163 GLY C CA 1
ATOM 3932 C C . GLY C 1 163 ? 59.991 250.850 203.900 1.00 29.78 163 GLY C C 1
ATOM 3933 O O . GLY C 1 163 ? 60.776 250.990 202.965 1.00 30.08 163 GLY C O 1
ATOM 3934 N N . ASP C 1 164 ? 59.175 249.807 203.993 1.00 32.21 164 ASP C N 1
ATOM 3935 C CA . ASP C 1 164 ? 59.190 248.753 202.989 1.00 35.05 164 ASP C CA 1
ATOM 3936 C C . ASP C 1 164 ? 58.852 249.250 201.604 1.00 35.13 164 ASP C C 1
ATOM 3937 O O . ASP C 1 164 ? 59.156 248.598 200.616 1.00 36.69 164 ASP C O 1
ATOM 3942 N N . GLY C 1 165 ? 58.220 250.408 201.526 1.00 35.05 165 GLY C N 1
ATOM 3943 C CA . GLY C 1 165 ? 57.862 250.937 200.229 1.00 34.85 165 GLY C CA 1
ATOM 3944 C C . GLY C 1 165 ? 59.034 251.147 199.288 1.00 35.61 165 GLY C C 1
ATOM 3945 O O . GLY C 1 165 ? 58.859 251.081 198.075 1.00 36.27 165 GLY C O 1
ATOM 3946 N N . SER C 1 166 ? 60.230 251.379 199.821 1.00 35.99 166 SER C N 1
ATOM 3947 C CA . SER C 1 166 ? 61.379 251.631 198.955 1.00 37.21 166 SER C CA 1
ATOM 3948 C C . SER C 1 166 ? 61.671 250.508 197.963 1.00 37.62 166 SER C C 1
ATOM 3949 O O . SER C 1 166 ? 62.303 250.732 196.934 1.00 38.37 166 SER C O 1
ATOM 3952 N N . SER C 1 167 ? 61.206 249.302 198.252 1.00 38.82 167 SER C N 1
ATOM 3953 C CA . SER C 1 167 ? 61.443 248.193 197.338 1.00 40.09 167 SER C CA 1
ATOM 3954 C C . SER C 1 167 ? 60.512 248.272 196.118 1.00 40.58 167 SER C C 1
ATOM 3955 O O . SER C 1 167 ? 60.796 247.692 195.072 1.00 41.60 167 SER C O 1
ATOM 3958 N N . LEU C 1 168 ? 59.400 248.985 196.255 1.00 40.48 168 LEU C N 1
ATOM 3959 C CA . LEU C 1 168 ? 58.451 249.125 195.157 1.00 40.89 168 LEU C CA 1
ATOM 3960 C C . LEU C 1 168 ? 58.971 250.007 194.041 1.00 42.55 168 LEU C C 1
ATOM 3961 O O . LEU C 1 168 ? 58.484 249.940 192.915 1.00 43.51 168 LEU C O 1
ATOM 3966 N N . LEU C 1 169 ? 59.945 250.851 194.346 1.00 44.22 169 LEU C N 1
ATOM 3967 C CA . LEU C 1 169 ? 60.460 251.752 193.334 1.00 47.00 169 LEU C CA 1
ATOM 3968 C C . LEU C 1 169 ? 61.212 251.085 192.196 1.00 50.87 169 LEU C C 1
ATOM 3969 O O . LEU C 1 169 ? 61.979 250.137 192.399 1.00 51.29 169 LEU C O 1
ATOM 3974 N N . HIS C 1 170 ? 60.969 251.610 190.996 1.00 55.69 170 HIS C N 1
ATOM 3975 C CA . HIS C 1 170 ? 61.575 251.148 189.747 1.00 60.72 170 HIS C CA 1
ATOM 3976 C C . HIS C 1 170 ? 61.132 249.731 189.342 1.00 62.11 170 HIS C C 1
ATOM 3977 O O . HIS C 1 170 ? 61.496 249.246 188.266 1.00 62.28 170 HIS C O 1
ATOM 3984 N N . THR C 1 171 ? 60.348 249.078 190.201 1.00 63.16 171 THR C N 1
ATOM 3985 C CA . THR C 1 171 ? 59.847 247.730 189.921 1.00 62.47 171 THR C CA 1
ATOM 3986 C C . THR C 1 171 ? 58.338 247.797 189.667 1.00 63.90 171 THR C C 1
ATOM 3987 O O . THR C 1 171 ? 57.716 248.846 189.853 1.00 63.82 171 THR C O 1
ATOM 3991 N N . SER C 1 172 ? 57.756 246.688 189.218 1.00 66.00 172 SER C N 1
ATOM 3992 C CA . SER C 1 172 ? 56.321 246.638 188.957 1.00 67.85 172 SER C CA 1
ATOM 3993 C C . SER C 1 172 ? 55.639 245.815 190.035 1.00 69.49 172 SER C C 1
ATOM 3994 O O . SER C 1 172 ? 54.461 245.480 189.927 1.00 68.78 172 SER C O 1
ATOM 3997 N N . MET C 1 173 ? 56.398 245.493 191.076 1.00 72.39 173 MET C N 1
ATOM 3998 C CA . MET C 1 173 ? 55.881 244.728 192.201 1.00 75.47 173 MET C CA 1
ATOM 3999 C C . MET C 1 173 ? 54.599 245.353 192.726 1.00 76.03 173 MET C C 1
ATOM 4000 O O . MET C 1 173 ? 54.287 246.499 192.415 1.00 76.48 173 MET C O 1
ATOM 4005 N N . LYS C 1 174 ? 53.858 244.603 193.530 1.00 76.62 174 LYS C N 1
ATOM 4006 C CA . LYS C 1 174 ? 52.639 245.143 194.107 1.00 77.20 174 LYS C CA 1
ATOM 4007 C C . LYS C 1 174 ? 52.858 245.453 195.577 1.00 76.96 174 LYS C C 1
ATOM 4008 O O . LYS C 1 174 ? 53.623 244.769 196.266 1.00 76.35 174 LYS C O 1
ATOM 4014 N N . SER C 1 175 ? 52.192 246.504 196.042 1.00 76.76 175 SER C N 1
ATOM 4015 C CA . SER C 1 175 ? 52.302 246.948 197.424 1.00 76.39 175 SER C CA 1
ATOM 4016 C C . SER C 1 175 ? 52.312 245.794 198.418 1.00 76.04 175 SER C C 1
ATOM 4017 O O . SER C 1 175 ? 51.532 244.849 198.300 1.00 76.92 175 SER C O 1
ATOM 4020 N N . MET C 1 176 ? 53.214 245.868 199.389 1.00 74.98 176 MET C N 1
ATOM 4021 C CA . MET C 1 176 ? 53.305 244.851 200.428 1.00 73.67 176 MET C CA 1
ATOM 4022 C C . MET C 1 176 ? 54.244 245.312 201.532 1.00 69.70 176 MET C C 1
ATOM 4023 O O . MET C 1 176 ? 55.068 246.202 201.331 1.00 69.91 176 MET C O 1
ATOM 4028 N N . GLY C 1 177 ? 54.123 244.696 202.699 1.00 64.79 177 GLY C N 1
ATOM 4029 C CA . GLY C 1 177 ? 54.942 245.108 203.815 1.00 58.95 177 GLY C CA 1
ATOM 4030 C C . GLY C 1 177 ? 54.198 246.299 204.367 1.00 55.36 177 GLY C C 1
ATOM 4031 O O . GLY C 1 177 ? 53.003 246.443 204.102 1.00 55.66 177 GLY C O 1
ATOM 4032 N N . ASN C 1 178 ? 54.875 247.158 205.120 1.00 51.85 178 ASN C N 1
ATOM 4033 C CA . ASN C 1 178 ? 54.202 248.328 205.666 1.00 48.66 178 ASN C CA 1
ATOM 4034 C C . ASN C 1 178 ? 54.106 249.449 204.636 1.00 45.60 178 ASN C C 1
ATOM 4035 O O . ASN C 1 178 ? 53.787 250.591 204.984 1.00 46.44 178 ASN C O 1
ATOM 4040 N N . ALA C 1 179 ? 54.367 249.117 203.373 1.00 39.62 179 ALA C N 1
ATOM 4041 C CA . ALA C 1 179 ? 54.318 250.103 202.301 1.00 35.34 179 ALA C CA 1
ATOM 4042 C C . ALA C 1 179 ? 53.080 250.988 202.369 1.00 33.36 179 ALA C C 1
ATOM 4043 O O . ALA C 1 179 ? 51.948 250.500 202.427 1.00 34.55 179 ALA C O 1
ATOM 4045 N N . VAL C 1 180 ? 53.311 252.296 202.368 1.00 29.55 180 VAL C N 1
ATOM 4046 C CA . VAL C 1 180 ? 52.243 253.283 202.414 1.00 25.69 180 VAL C CA 1
ATOM 4047 C C . VAL C 1 180 ? 52.024 253.795 200.997 1.00 24.61 180 VAL C C 1
ATOM 4048 O O . VAL C 1 180 ? 52.836 254.555 200.477 1.00 24.60 180 VAL C O 1
ATOM 4052 N N . THR C 1 181 ? 50.925 253.380 200.376 1.00 23.20 181 THR C N 1
ATOM 4053 C CA . THR C 1 181 ? 50.636 253.785 199.008 1.00 22.92 181 THR C CA 1
ATOM 4054 C C . THR C 1 181 ? 49.188 254.179 198.800 1.00 22.29 181 THR C C 1
ATOM 4055 O O . THR C 1 181 ? 48.314 253.833 199.595 1.00 22.77 181 THR C O 1
ATOM 4059 N N . SER C 1 182 ? 48.943 254.892 197.707 1.00 20.47 182 SER C N 1
ATOM 4060 C CA . SER C 1 182 ? 47.605 255.338 197.349 1.00 19.41 182 SER C CA 1
ATOM 4061 C C . SER C 1 182 ? 47.524 255.327 195.832 1.00 19.67 182 SER C C 1
ATOM 4062 O O . SER C 1 182 ? 48.256 256.060 195.163 1.00 19.49 182 SER C O 1
ATOM 4065 N N . ALA C 1 183 ? 46.639 254.501 195.284 1.00 19.44 183 ALA C N 1
ATOM 4066 C CA . ALA C 1 183 ? 46.525 254.392 193.836 1.00 19.41 183 ALA C CA 1
ATOM 4067 C C . ALA C 1 183 ? 45.194 254.838 193.265 1.00 20.01 183 ALA C C 1
ATOM 4068 O O . ALA C 1 183 ? 44.132 254.428 193.724 1.00 20.87 183 ALA C O 1
ATOM 4070 N N . LEU C 1 184 ? 45.258 255.673 192.240 1.00 19.88 184 LEU C N 1
ATOM 4071 C CA . LEU C 1 184 ? 44.056 256.163 191.603 1.00 20.35 184 LEU C CA 1
ATOM 4072 C C . LEU C 1 184 ? 43.411 255.029 190.823 1.00 22.05 184 LEU C C 1
ATOM 4073 O O . LEU C 1 184 ? 44.075 254.370 190.027 1.00 23.97 184 LEU C O 1
ATOM 4078 N N . PRO C 1 185 ? 42.115 254.768 191.052 1.00 23.03 185 PRO C N 1
ATOM 4079 C CA . PRO C 1 185 ? 41.425 253.692 190.329 1.00 23.89 185 PRO C CA 1
ATOM 4080 C C . PRO C 1 185 ? 41.243 254.167 188.893 1.00 25.57 185 PRO C C 1
ATOM 4081 O O . PRO C 1 185 ? 40.264 254.847 188.575 1.00 26.42 185 PRO C O 1
ATOM 4085 N N . CYS C 1 186 ? 42.184 253.816 188.027 1.00 26.67 186 CYS C N 1
ATOM 4086 C CA . CYS C 1 186 ? 42.121 254.271 186.651 1.00 28.41 186 CYS C CA 1
ATOM 4087 C C . CYS C 1 186 ? 41.104 253.589 185.772 1.00 29.76 186 CYS C C 1
ATOM 4088 O O . CYS C 1 186 ? 41.000 253.896 184.584 1.00 30.18 186 CYS C O 1
ATOM 4091 N N . ASP C 1 187 ? 40.340 252.670 186.341 1.00 31.27 187 ASP C N 1
ATOM 4092 C CA . ASP C 1 187 ? 39.340 252.003 185.541 1.00 32.49 187 ASP C CA 1
ATOM 4093 C C . ASP C 1 187 ? 38.286 253.001 185.072 1.00 32.07 187 ASP C C 1
ATOM 4094 O O . ASP C 1 187 ? 37.618 252.767 184.074 1.00 32.93 187 ASP C O 1
ATOM 4099 N N . GLU C 1 188 ? 38.138 254.128 185.760 1.00 31.15 188 GLU C N 1
ATOM 4100 C CA . GLU C 1 188 ? 37.118 255.073 185.329 1.00 31.64 188 GLU C CA 1
ATOM 4101 C C . GLU C 1 188 ? 37.506 255.840 184.076 1.00 31.43 188 GLU C C 1
ATOM 4102 O O . GLU C 1 188 ? 36.667 256.499 183.470 1.00 31.21 188 GLU C O 1
ATOM 4108 N N . PHE C 1 189 ? 38.765 255.744 183.668 1.00 31.75 189 PHE C N 1
ATOM 4109 C CA . PHE C 1 189 ? 39.218 256.467 182.485 1.00 32.09 189 PHE C CA 1
ATOM 4110 C C . PHE C 1 189 ? 39.502 255.563 181.303 1.00 34.07 189 PHE C C 1
ATOM 4111 O O . PHE C 1 189 ? 39.991 256.020 180.274 1.00 35.05 189 PHE C O 1
ATOM 4119 N N . SER C 1 190 ? 39.198 254.283 181.439 1.00 36.30 190 SER C N 1
ATOM 4120 C CA . SER C 1 190 ? 39.484 253.346 180.368 1.00 39.25 190 SER C CA 1
ATOM 4121 C C . SER C 1 190 ? 38.800 253.612 179.027 1.00 40.43 190 SER C C 1
ATOM 4122 O O . SER C 1 190 ? 39.140 252.980 178.034 1.00 41.08 190 SER C O 1
ATOM 4125 N N . ASN C 1 191 ? 37.847 254.535 178.977 1.00 42.07 191 ASN C N 1
ATOM 4126 C CA . ASN C 1 191 ? 37.178 254.830 177.709 1.00 44.56 191 ASN C CA 1
ATOM 4127 C C . ASN C 1 191 ? 37.419 256.264 177.295 1.00 43.76 191 ASN C C 1
ATOM 4128 O O . ASN C 1 191 ? 37.173 256.644 176.152 1.00 45.80 191 ASN C O 1
ATOM 4133 N N . LYS C 1 192 ? 37.894 257.056 178.244 1.00 41.20 192 LYS C N 1
ATOM 4134 C CA . LYS C 1 192 ? 38.143 258.467 178.028 1.00 37.63 192 LYS C CA 1
ATOM 4135 C C . LYS C 1 192 ? 39.531 258.738 177.448 1.00 34.62 192 LYS C C 1
ATOM 4136 O O . LYS C 1 192 ? 40.459 257.948 177.612 1.00 33.17 192 LYS C O 1
ATOM 4142 N N . TRP C 1 193 ? 39.638 259.856 176.740 1.00 31.61 193 TRP C N 1
ATOM 4143 C CA . TRP C 1 193 ? 40.887 260.326 176.160 1.00 28.23 193 TRP C CA 1
ATOM 4144 C C . TRP C 1 193 ? 40.936 261.790 176.554 1.00 27.50 193 TRP C C 1
ATOM 4145 O O . TRP C 1 193 ? 40.055 262.565 176.177 1.00 29.48 193 TRP C O 1
ATOM 4156 N N . PHE C 1 194 ? 41.937 262.173 177.332 1.00 25.52 194 PHE C N 1
ATOM 4157 C CA . PHE C 1 194 ? 42.050 263.560 177.736 1.00 23.82 194 PHE C CA 1
ATOM 4158 C C . PHE C 1 194 ? 42.940 264.289 176.755 1.00 24.24 194 PHE C C 1
ATOM 4159 O O . PHE C 1 194 ? 43.826 263.686 176.144 1.00 24.52 194 PHE C O 1
ATOM 4167 N N . LYS C 1 195 ? 42.702 265.584 176.592 1.00 23.90 195 LYS C N 1
ATOM 4168 C CA . LYS C 1 195 ? 43.530 266.367 175.695 1.00 24.24 195 LYS C CA 1
ATOM 4169 C C . LYS C 1 195 ? 44.670 266.889 176.554 1.00 24.88 195 LYS C C 1
ATOM 4170 O O . LYS C 1 195 ? 44.451 267.338 177.677 1.00 25.33 195 LYS C O 1
ATOM 4176 N N . LEU C 1 196 ? 45.888 266.812 176.040 1.00 26.35 196 LEU C N 1
ATOM 4177 C CA . LEU C 1 196 ? 47.034 267.288 176.789 1.00 28.10 196 LEU C CA 1
ATOM 4178 C C . LEU C 1 196 ? 46.990 268.798 176.915 1.00 30.39 196 LEU C C 1
ATOM 4179 O O . LEU C 1 196 ? 46.999 269.515 175.914 1.00 30.87 196 LEU C O 1
ATOM 4184 N N . SER C 1 197 ? 46.912 269.276 178.150 1.00 33.48 197 SER C N 1
ATOM 4185 C CA . SER C 1 197 ? 46.892 270.707 178.408 1.00 37.76 197 SER C CA 1
ATOM 4186 C C . SER C 1 197 ? 48.169 271.060 179.156 1.00 39.41 197 SER C C 1
ATOM 4187 O O . SER C 1 197 ? 48.540 270.395 180.128 1.00 40.26 197 SER C O 1
ATOM 4190 N N . TRP C 1 198 ? 48.839 272.116 178.715 1.00 41.78 198 TRP C N 1
ATOM 4191 C CA . TRP C 1 198 ? 50.089 272.498 179.343 1.00 44.57 198 TRP C CA 1
ATOM 4192 C C . TRP C 1 198 ? 50.059 273.698 180.267 1.00 46.93 198 TRP C C 1
ATOM 4193 O O . TRP C 1 198 ? 51.014 273.943 181.002 1.00 48.15 198 TRP C O 1
ATOM 4204 N N . SER C 1 199 ? 48.961 274.438 180.247 1.00 49.40 199 SER C N 1
ATOM 4205 C CA . SER C 1 199 ? 48.826 275.593 181.115 1.00 51.54 199 SER C CA 1
ATOM 4206 C C . SER C 1 199 ? 48.073 275.181 182.377 1.00 52.73 199 SER C C 1
ATOM 4207 O O . SER C 1 199 ? 47.304 274.214 182.370 1.00 53.02 199 SER C O 1
ATOM 4210 N N . THR C 1 200 ? 48.304 275.913 183.459 1.00 54.08 200 THR C N 1
ATOM 4211 C CA . THR C 1 200 ? 47.640 275.633 184.723 1.00 55.72 200 THR C CA 1
ATOM 4212 C C . THR C 1 200 ? 46.275 276.303 184.784 1.00 56.16 200 THR C C 1
ATOM 4213 O O . THR C 1 200 ? 46.085 277.405 184.268 1.00 56.60 200 THR C O 1
ATOM 4217 N N . PRO C 1 201 ? 45.301 275.635 185.414 1.00 56.46 201 PRO C N 1
ATOM 4218 C CA . PRO C 1 201 ? 43.942 276.164 185.547 1.00 57.84 201 PRO C CA 1
ATOM 4219 C C . PRO C 1 201 ? 43.942 277.517 186.254 1.00 60.11 201 PRO C C 1
ATOM 4220 O O . PRO C 1 201 ? 44.613 277.685 187.272 1.00 60.28 201 PRO C O 1
ATOM 4224 N N . GLU C 1 202 ? 43.189 278.477 185.725 1.00 62.44 202 GLU C N 1
ATOM 4225 C CA . GLU C 1 202 ? 43.122 279.798 186.341 1.00 65.57 202 GLU C CA 1
ATOM 4226 C C . GLU C 1 202 ? 42.167 279.795 187.528 1.00 66.23 202 GLU C C 1
ATOM 4227 O O . GLU C 1 202 ? 41.551 278.776 187.843 1.00 66.61 202 GLU C O 1
ATOM 4233 N N . GLU C 1 203 ? 42.047 280.945 188.184 1.00 67.20 203 GLU C N 1
ATOM 4234 C CA . GLU C 1 203 ? 41.146 281.089 189.325 1.00 68.13 203 GLU C CA 1
ATOM 4235 C C . GLU C 1 203 ? 39.758 281.297 188.772 1.00 65.71 203 GLU C C 1
ATOM 4236 O O . GLU C 1 203 ? 38.790 280.668 189.197 1.00 65.18 203 GLU C O 1
ATOM 4242 N N . SER C 1 204 ? 39.689 282.202 187.807 1.00 63.18 204 SER C N 1
ATOM 4243 C CA . SER C 1 204 ? 38.451 282.552 187.140 1.00 61.02 204 SER C CA 1
ATOM 4244 C C . SER C 1 204 ? 37.773 281.351 186.481 1.00 58.55 204 SER C C 1
ATOM 4245 O O . SER C 1 204 ? 36.591 281.420 186.131 1.00 60.05 204 SER C O 1
ATOM 4248 N N . GLU C 1 205 ? 38.504 280.254 186.310 1.00 53.22 205 GLU C N 1
ATOM 4249 C CA . GLU C 1 205 ? 37.924 279.098 185.648 1.00 46.49 205 GLU C CA 1
ATOM 4250 C C . GLU C 1 205 ? 36.940 278.332 186.505 1.00 42.29 205 GLU C C 1
ATOM 4251 O O . GLU C 1 205 ? 37.235 277.951 187.633 1.00 41.08 205 GLU C O 1
ATOM 4257 N N . ASN C 1 206 ? 35.757 278.119 185.943 1.00 38.01 206 ASN C N 1
ATOM 4258 C CA . ASN C 1 206 ? 34.689 277.393 186.606 1.00 34.46 206 ASN C CA 1
ATOM 4259 C C . ASN C 1 206 ? 35.183 275.973 186.897 1.00 32.92 206 ASN C C 1
ATOM 4260 O O . ASN C 1 206 ? 35.669 275.285 185.999 1.00 32.74 206 ASN C O 1
ATOM 4265 N N . ALA C 1 207 ? 35.063 275.536 188.147 1.00 30.47 207 ALA C N 1
ATOM 4266 C CA . ALA C 1 207 ? 35.511 274.198 188.526 1.00 28.11 207 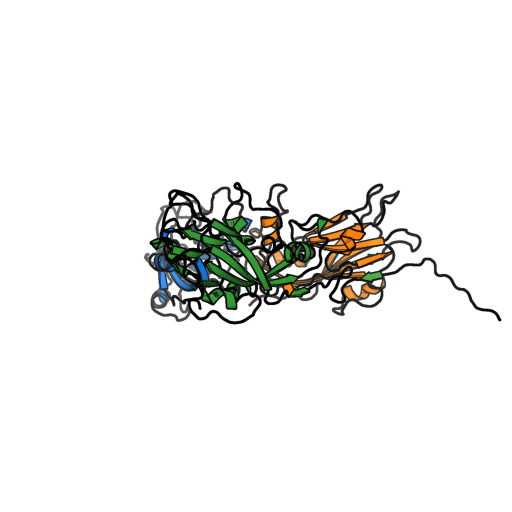ALA C CA 1
ATOM 4267 C C . ALA C 1 207 ? 34.952 273.122 187.607 1.00 26.96 207 ALA C C 1
ATOM 4268 O O . ALA C 1 207 ? 35.654 272.179 187.260 1.00 27.66 207 ALA C O 1
ATOM 4270 N N . HIS C 1 208 ? 33.690 273.254 187.218 1.00 25.13 208 HIS C N 1
ATOM 4271 C CA . HIS C 1 208 ? 33.082 272.273 186.334 1.00 24.11 208 HIS C CA 1
ATOM 4272 C C . HIS C 1 208 ? 33.852 272.173 185.026 1.00 23.67 208 HIS C C 1
ATOM 4273 O O . HIS C 1 208 ? 33.958 271.099 184.449 1.00 23.74 208 HIS C O 1
ATOM 4280 N N . LEU C 1 209 ? 34.391 273.287 184.549 1.00 22.87 209 LEU C N 1
ATOM 4281 C CA . LEU C 1 209 ? 35.142 273.259 183.303 1.00 22.48 209 LEU C CA 1
ATOM 4282 C C . LEU C 1 209 ? 36.496 272.596 183.514 1.00 23.06 209 LEU C C 1
ATOM 4283 O O . LEU C 1 209 ? 36.912 271.743 182.725 1.00 23.00 209 LEU C O 1
ATOM 4288 N N . THR C 1 210 ? 37.188 272.990 184.578 1.00 22.69 210 THR C N 1
ATOM 4289 C CA . THR C 1 210 ? 38.496 272.419 184.873 1.00 23.13 210 THR C CA 1
ATOM 4290 C C . THR C 1 210 ? 38.371 270.907 184.973 1.00 23.54 210 THR C C 1
ATOM 4291 O O . THR C 1 210 ? 39.225 270.156 184.511 1.00 23.66 210 THR C O 1
ATOM 4295 N N . ASP C 1 211 ? 37.282 270.468 185.578 1.00 24.04 211 ASP C N 1
ATOM 4296 C CA . ASP C 1 211 ? 37.040 269.057 185.768 1.00 24.17 211 ASP C CA 1
ATOM 4297 C C . ASP C 1 211 ? 36.993 268.256 184.470 1.00 24.52 211 ASP C C 1
ATOM 4298 O O . ASP C 1 211 ? 37.218 267.047 184.483 1.00 26.34 211 ASP C O 1
ATOM 4303 N N . THR C 1 212 ? 36.726 268.909 183.345 1.00 23.84 212 THR C N 1
ATOM 4304 C CA . THR C 1 212 ? 36.651 268.174 182.087 1.00 23.49 212 THR C CA 1
ATOM 4305 C C . THR C 1 212 ? 37.998 267.712 181.548 1.00 24.05 212 THR C C 1
ATOM 4306 O O . THR C 1 212 ? 38.055 266.789 180.731 1.00 24.96 212 THR C O 1
ATOM 4310 N N . TYR C 1 213 ? 39.084 268.339 181.986 1.00 23.91 213 TYR C N 1
ATOM 4311 C CA . TYR C 1 213 ? 40.389 267.929 181.491 1.00 24.61 213 TYR C CA 1
ATOM 4312 C C . TYR C 1 213 ? 41.391 267.547 182.578 1.00 24.45 213 TYR C C 1
ATOM 4313 O O . TYR C 1 213 ? 42.571 267.342 182.301 1.00 26.18 213 TYR C O 1
ATOM 4322 N N . VAL C 1 214 ? 40.920 267.449 183.816 1.00 23.21 214 VAL C N 1
ATOM 4323 C CA . VAL C 1 214 ? 41.772 267.037 184.925 1.00 22.28 214 VAL C CA 1
ATOM 4324 C C . VAL C 1 214 ? 41.196 265.737 185.476 1.00 22.78 214 VAL C C 1
ATOM 4325 O O . VAL C 1 214 ? 40.136 265.730 186.106 1.00 23.07 214 VAL C O 1
ATOM 4329 N N . PRO C 1 215 ? 41.886 264.614 185.240 1.00 21.99 215 PRO C N 1
ATOM 4330 C CA . PRO C 1 215 ? 41.427 263.309 185.716 1.00 20.64 215 PRO C CA 1
ATOM 4331 C C . PRO C 1 215 ? 41.107 263.309 187.202 1.00 20.31 215 PRO C C 1
ATOM 4332 O O . PRO C 1 215 ? 40.074 262.784 187.618 1.00 20.98 215 PRO C O 1
ATOM 4336 N N . ALA C 1 216 ? 41.990 263.905 188.000 1.00 19.28 216 ALA C N 1
ATOM 4337 C CA . ALA C 1 216 ? 41.785 263.958 189.444 1.00 19.18 216 ALA C CA 1
ATOM 4338 C C . ALA C 1 216 ? 42.873 264.760 190.131 1.00 19.26 216 ALA C C 1
ATOM 4339 O O . ALA C 1 216 ? 43.849 265.168 189.500 1.00 20.53 216 ALA C O 1
ATOM 4341 N N . ARG C 1 217 ? 42.691 264.985 191.427 1.00 18.88 217 ARG C N 1
ATOM 4342 C CA . ARG C 1 217 ? 43.660 265.716 192.233 1.00 18.22 217 ARG C CA 1
ATOM 4343 C C . ARG C 1 217 ? 44.109 264.807 193.358 1.00 18.83 217 ARG C C 1
ATOM 4344 O O . ARG C 1 217 ? 43.294 264.092 193.948 1.00 19.54 217 ARG C O 1
ATOM 4352 N N . PHE C 1 218 ? 45.400 264.827 193.656 1.00 18.52 218 PHE C N 1
ATOM 4353 C CA . PHE C 1 218 ? 45.932 264.012 194.735 1.00 18.60 218 PHE C CA 1
ATOM 4354 C C . PHE C 1 218 ? 46.201 264.951 195.892 1.00 19.48 218 PHE C C 1
ATOM 4355 O O . PHE C 1 218 ? 46.823 265.994 195.711 1.00 21.39 218 PHE C O 1
ATOM 4363 N N . VAL C 1 219 ? 45.747 264.586 197.082 1.00 19.22 219 VAL C N 1
ATOM 4364 C CA . VAL C 1 219 ? 45.934 265.444 198.236 1.00 19.48 219 VAL C CA 1
ATOM 4365 C C . VAL C 1 219 ? 46.732 264.793 199.349 1.00 21.39 219 VAL C C 1
ATOM 4366 O O . VAL C 1 219 ? 46.521 263.621 199.674 1.00 23.85 219 VAL C O 1
ATOM 4370 N N . VAL C 1 220 ? 47.642 265.562 199.938 1.00 21.29 220 VAL C N 1
ATOM 4371 C CA . VAL C 1 220 ? 48.466 265.079 201.037 1.00 22.67 220 VAL C CA 1
ATOM 4372 C C . VAL C 1 220 ? 48.289 266.045 202.198 1.00 24.48 220 VAL C C 1
ATOM 4373 O O . VAL C 1 220 ? 48.404 267.255 202.029 1.00 26.17 220 VAL C O 1
ATOM 4377 N N . ARG C 1 221 ? 48.035 265.509 203.382 1.00 25.74 221 ARG C N 1
ATOM 4378 C CA . ARG C 1 221 ? 47.783 266.344 204.543 1.00 26.62 221 ARG C CA 1
ATOM 4379 C C . ARG C 1 221 ? 48.542 265.850 205.762 1.00 27.52 221 ARG C C 1
ATOM 4380 O O . ARG C 1 221 ? 48.844 264.666 205.879 1.00 27.45 221 ARG C O 1
ATOM 4388 N N . SER C 1 222 ? 48.854 266.765 206.668 1.00 28.83 222 SER C N 1
ATOM 4389 C CA . SER C 1 222 ? 49.528 266.411 207.908 1.00 30.39 222 SER C CA 1
ATOM 4390 C C . SER C 1 222 ? 48.471 266.593 208.993 1.00 33.07 222 SER C C 1
ATOM 4391 O O . SER C 1 222 ? 47.700 267.548 208.945 1.00 35.98 222 SER C O 1
ATOM 4394 N N . ASP C 1 223 ? 48.421 265.693 209.964 1.00 34.75 223 ASP C N 1
ATOM 4395 C CA . ASP C 1 223 ? 47.427 265.798 211.032 1.00 38.37 223 ASP C CA 1
ATOM 4396 C C . ASP C 1 223 ? 48.038 266.492 212.245 1.00 41.61 223 ASP C C 1
ATOM 4397 O O . ASP C 1 223 ? 47.341 266.853 213.194 1.00 42.77 223 ASP C O 1
ATOM 4402 N N . PHE C 1 224 ? 49.350 266.675 212.186 1.00 44.78 224 PHE C N 1
ATOM 4403 C CA . PHE C 1 224 ? 50.133 267.249 213.274 1.00 47.27 224 PHE C CA 1
ATOM 4404 C C . PHE C 1 224 ? 50.758 268.597 212.909 1.00 48.82 224 PHE C C 1
ATOM 4405 O O . PHE C 1 224 ? 51.813 268.638 212.278 1.00 50.68 224 PHE C O 1
ATOM 4413 N N . PRO C 1 225 ? 50.114 269.717 213.279 1.00 49.39 225 PRO C N 1
ATOM 4414 C CA . PRO C 1 225 ? 50.735 271.000 212.929 1.00 47.86 225 PRO C CA 1
ATOM 4415 C C . PRO C 1 225 ? 52.053 271.120 213.684 1.00 45.84 225 PRO C C 1
ATOM 4416 O O . PRO C 1 225 ? 52.123 270.781 214.865 1.00 44.89 225 PRO C O 1
ATOM 4420 N N . VAL C 1 226 ? 53.093 271.583 212.995 1.00 44.35 226 VAL C N 1
ATOM 4421 C CA . VAL C 1 226 ? 54.414 271.718 213.599 1.00 43.19 226 VAL C CA 1
ATOM 4422 C C . VAL C 1 226 ? 54.834 273.160 213.799 1.00 43.83 226 VAL C C 1
ATOM 4423 O O . VAL C 1 226 ? 54.359 274.065 213.110 1.00 43.47 226 VAL C O 1
ATOM 4427 N N . VAL C 1 227 ? 55.751 273.357 214.738 1.00 44.47 227 VAL C N 1
ATOM 4428 C CA . VAL C 1 227 ? 56.269 274.681 215.046 1.00 45.23 227 VAL C CA 1
ATOM 4429 C C . VAL C 1 227 ? 57.164 275.144 213.906 1.00 44.68 227 VAL C C 1
ATOM 4430 O O . VAL C 1 227 ? 56.996 276.237 213.367 1.00 44.38 227 VAL C O 1
ATOM 4434 N N . THR C 1 228 ? 58.123 274.296 213.550 1.00 43.97 228 THR C N 1
ATOM 4435 C CA . THR C 1 228 ? 59.052 274.598 212.471 1.00 43.10 228 THR C CA 1
ATOM 4436 C C . THR C 1 228 ? 58.776 273.689 211.286 1.00 41.00 228 THR C C 1
ATOM 4437 O O . THR C 1 228 ? 58.642 272.476 211.446 1.00 41.10 228 THR C O 1
ATOM 4441 N N . ALA C 1 229 ? 58.702 274.275 210.099 1.00 38.41 229 ALA C N 1
ATOM 4442 C CA . ALA C 1 229 ? 58.444 273.504 208.895 1.00 36.35 229 ALA C CA 1
ATOM 4443 C C . ALA C 1 229 ? 59.545 272.477 208.679 1.00 35.19 229 ALA C C 1
ATOM 4444 O O . ALA C 1 229 ? 60.715 272.752 208.948 1.00 35.62 229 ALA C O 1
ATOM 4446 N N . ASP C 1 230 ? 59.160 271.294 208.205 1.00 32.84 230 ASP C N 1
ATOM 4447 C CA . ASP C 1 230 ? 60.109 270.223 207.926 1.00 31.26 230 ASP C CA 1
ATOM 4448 C C . ASP C 1 230 ? 59.584 269.305 206.821 1.00 29.48 230 ASP C C 1
ATOM 4449 O O . ASP C 1 230 ? 58.459 269.468 206.349 1.00 28.48 230 ASP C O 1
ATOM 4454 N N . GLN C 1 231 ? 60.405 268.343 206.411 1.00 27.71 231 GLN C N 1
ATOM 4455 C CA . GLN C 1 231 ? 60.038 267.409 205.353 1.00 25.83 231 GLN C CA 1
ATOM 4456 C C . GLN C 1 231 ? 60.512 266.028 205.809 1.00 25.09 231 GLN C C 1
ATOM 4457 O O . GLN C 1 231 ? 61.647 265.627 205.544 1.00 26.87 231 GLN C O 1
ATOM 4463 N N . PRO C 1 232 ? 59.639 265.284 206.507 1.00 23.04 232 PRO C N 1
ATOM 4464 C CA . PRO C 1 232 ? 59.872 263.943 207.056 1.00 22.35 232 PRO C CA 1
ATOM 4465 C C . PRO C 1 232 ? 59.972 262.815 206.040 1.00 22.72 232 PRO C C 1
ATOM 4466 O O . PRO C 1 232 ? 60.545 261.763 206.331 1.00 23.42 232 PRO C O 1
ATOM 4470 N N . GLY C 1 233 ? 59.392 263.014 204.863 1.00 21.85 233 GLY C N 1
ATOM 4471 C CA . GLY C 1 233 ? 59.431 261.970 203.860 1.00 21.69 233 GLY C CA 1
ATOM 4472 C C . GLY C 1 233 ? 59.235 262.490 202.456 1.00 21.73 233 GLY C C 1
ATOM 4473 O O . GLY C 1 233 ? 59.113 263.691 202.242 1.00 21.63 233 GLY C O 1
ATOM 4474 N N . HIS C 1 234 ? 59.188 261.577 201.495 1.00 21.98 234 HIS C N 1
ATOM 4475 C CA . HIS C 1 234 ? 59.026 261.955 200.106 1.00 22.67 234 HIS C CA 1
ATOM 4476 C C . HIS C 1 234 ? 57.912 261.192 199.429 1.00 21.97 234 HIS C C 1
ATOM 4477 O O . HIS C 1 234 ? 57.501 260.128 199.889 1.00 22.99 234 HIS C O 1
ATOM 4484 N N . LEU C 1 235 ? 57.428 261.745 198.326 1.00 20.64 235 LEU C N 1
ATOM 4485 C CA . LEU C 1 235 ? 56.352 261.132 197.577 1.00 19.47 235 LEU C CA 1
ATOM 4486 C C . LEU C 1 235 ? 56.846 260.748 196.200 1.00 19.68 235 LEU C C 1
ATOM 4487 O O . LEU C 1 235 ? 57.239 261.607 195.409 1.00 19.68 235 LEU C O 1
ATOM 4492 N N . TRP C 1 236 ? 56.826 259.452 195.919 1.00 19.90 236 TRP C N 1
ATOM 4493 C CA . TRP C 1 236 ? 57.254 258.951 194.629 1.00 19.66 236 TRP C CA 1
ATOM 4494 C C . TRP C 1 236 ? 56.054 258.497 193.830 1.00 19.33 236 TRP C C 1
ATOM 4495 O O . TRP C 1 236 ? 55.068 258.016 194.392 1.00 20.19 236 TRP C O 1
ATOM 4506 N N . LEU C 1 237 ? 56.139 258.647 192.516 1.00 17.79 237 LEU C N 1
ATOM 4507 C CA . LEU C 1 237 ? 55.037 258.284 191.654 1.00 17.78 237 LEU C CA 1
ATOM 4508 C C . LEU C 1 237 ? 55.320 257.105 190.751 1.00 19.32 237 LEU C C 1
ATOM 4509 O O . LEU C 1 237 ? 56.305 257.092 190.008 1.00 20.27 237 LEU C O 1
ATOM 4514 N N . ARG C 1 238 ? 54.444 256.113 190.826 1.00 19.92 238 ARG C N 1
ATOM 4515 C CA . ARG C 1 238 ? 54.537 254.932 189.990 1.00 21.10 238 ARG C CA 1
ATOM 4516 C C . ARG C 1 238 ? 53.367 255.126 189.044 1.00 20.88 238 ARG C C 1
ATOM 4517 O O . ARG C 1 238 ? 52.211 255.083 189.467 1.00 21.20 238 ARG C O 1
ATOM 4525 N N . SER C 1 239 ? 53.655 255.362 187.771 1.00 19.82 239 SER C N 1
ATOM 4526 C CA . SER C 1 239 ? 52.584 255.601 186.822 1.00 19.58 239 SER C CA 1
ATOM 4527 C C . SER C 1 239 ? 52.772 254.916 185.487 1.00 20.13 239 SER C C 1
ATOM 4528 O O . SER C 1 239 ? 53.803 254.305 185.214 1.00 20.76 239 SER C O 1
ATOM 4531 N N . ARG C 1 240 ? 51.751 255.052 184.652 1.00 19.84 240 ARG C N 1
ATOM 4532 C CA . ARG C 1 240 ? 51.743 254.499 183.313 1.00 20.61 240 ARG C CA 1
ATOM 4533 C C . ARG C 1 240 ? 50.668 255.246 182.556 1.00 20.50 240 ARG C C 1
ATOM 4534 O O . ARG C 1 240 ? 49.525 255.321 183.009 1.00 19.83 240 ARG C O 1
ATOM 4542 N N . ILE C 1 241 ? 51.030 255.811 181.411 1.00 19.84 241 ILE C N 1
ATOM 4543 C CA . ILE C 1 241 ? 50.067 256.561 180.627 1.00 20.07 241 ILE C CA 1
ATOM 4544 C C . ILE C 1 241 ? 50.159 256.239 179.150 1.00 20.56 241 ILE C C 1
ATOM 4545 O O . ILE C 1 241 ? 51.179 255.739 178.672 1.00 20.78 241 ILE C O 1
ATOM 4550 N N . LEU C 1 242 ? 49.084 256.538 178.432 1.00 20.28 242 LEU C N 1
ATOM 4551 C CA . LEU C 1 242 ? 49.031 256.318 176.999 1.00 20.46 242 LEU C CA 1
ATOM 4552 C C . LEU C 1 242 ? 48.986 257.673 176.319 1.00 21.07 242 LEU C C 1
ATOM 4553 O O . LEU C 1 242 ? 48.283 258.580 176.771 1.00 22.66 242 LEU C O 1
ATOM 4558 N N . LEU C 1 243 ? 49.739 257.811 175.236 1.00 20.21 243 LEU C N 1
ATOM 4559 C CA . LEU C 1 243 ? 49.768 259.053 174.486 1.00 19.51 243 LEU C CA 1
ATOM 4560 C C . LEU C 1 243 ? 49.294 258.697 173.093 1.00 20.63 243 LEU C C 1
ATOM 4561 O O . LEU C 1 243 ? 49.712 257.685 172.534 1.00 20.70 243 LEU C O 1
ATOM 4566 N N . LYS C 1 244 ? 48.423 259.522 172.528 1.00 21.63 244 LYS C N 1
ATOM 4567 C CA . LYS C 1 244 ? 47.886 259.233 171.210 1.00 22.70 244 LYS C CA 1
ATOM 4568 C C . LYS C 1 244 ? 47.654 260.494 170.401 1.00 22.45 244 LYS C C 1
ATOM 4569 O O . LYS C 1 244 ? 47.349 261.548 170.958 1.00 22.81 244 LYS C O 1
ATOM 4575 N N . GLY C 1 245 ? 47.808 260.379 169.085 1.00 21.93 245 GLY C N 1
ATOM 4576 C CA . GLY C 1 245 ? 47.575 261.512 168.208 1.00 22.64 245 GLY C CA 1
ATOM 4577 C C . GLY C 1 245 ? 48.762 262.417 167.981 1.00 23.17 245 GLY C C 1
ATOM 4578 O O . GLY C 1 245 ? 49.301 263.004 168.920 1.00 24.81 245 GLY C O 1
ATOM 4579 N N . SER C 1 246 ? 49.159 262.545 166.722 1.00 22.33 246 SER C N 1
ATOM 4580 C CA . SER C 1 246 ? 50.291 263.375 166.364 1.00 22.36 246 SER C CA 1
ATOM 4581 C C . SER C 1 246 ? 49.913 264.847 166.390 1.00 22.92 246 SER C C 1
ATOM 4582 O O . SER C 1 246 ? 48.792 265.209 166.043 1.00 24.22 246 SER C O 1
ATOM 4585 N N . VAL C 1 247 ? 50.854 265.695 166.790 1.00 22.18 247 VAL C N 1
ATOM 4586 C CA . VAL C 1 247 ? 50.618 267.132 166.848 1.00 21.23 247 VAL C CA 1
ATOM 4587 C C . VAL C 1 247 ? 51.954 267.847 166.968 1.00 22.01 247 VAL C C 1
ATOM 4588 O O . VAL C 1 247 ? 52.890 267.304 167.539 1.00 22.67 247 VAL C O 1
ATOM 4592 N N . SER C 1 248 ? 52.057 269.056 166.429 1.00 23.05 248 SER C N 1
ATOM 4593 C CA . SER C 1 248 ? 53.306 269.799 166.543 1.00 23.70 248 SER C CA 1
ATOM 4594 C C . SER C 1 248 ? 53.439 270.304 167.977 1.00 24.00 248 SER C C 1
ATOM 4595 O O . SER C 1 248 ? 52.575 271.035 168.458 1.00 24.62 248 SER C O 1
ATOM 4598 N N . PRO C 1 249 ? 54.526 269.933 168.671 1.00 24.03 249 PRO C N 1
ATOM 4599 C CA . PRO C 1 249 ? 54.785 270.335 170.055 1.00 24.50 249 PRO C CA 1
ATOM 4600 C C . PRO C 1 249 ? 54.544 271.813 170.339 1.00 26.23 249 PRO C C 1
ATOM 4601 O O . PRO C 1 249 ? 53.967 272.173 171.367 1.00 27.68 249 PRO C O 1
ATOM 4605 N N . SER C 1 250 ? 54.988 272.674 169.434 1.00 26.65 250 SER C N 1
ATOM 4606 C CA . SER C 1 250 ? 54.815 274.107 169.636 1.00 27.83 250 SER C CA 1
ATOM 4607 C C . SER C 1 250 ? 53.365 274.563 169.583 1.00 28.97 250 SER C C 1
ATOM 4608 O O . SER C 1 250 ? 53.014 275.569 170.190 1.00 31.15 250 SER C O 1
ATOM 4611 N N . THR C 1 251 ? 52.519 273.841 168.856 1.00 29.09 251 THR C N 1
ATOM 4612 C CA . THR C 1 251 ? 51.120 274.230 168.765 1.00 29.11 251 THR C CA 1
ATOM 4613 C C . THR C 1 251 ? 50.312 273.564 169.869 1.00 29.97 251 THR C C 1
ATOM 4614 O O . THR C 1 251 ? 49.137 273.871 170.063 1.00 30.22 251 THR C O 1
ATOM 4618 N N . ASN C 1 252 ? 50.953 272.656 170.598 1.00 31.25 252 ASN C N 1
ATOM 4619 C CA . ASN C 1 252 ? 50.288 271.925 171.672 1.00 33.06 252 ASN C CA 1
ATOM 4620 C C . ASN C 1 252 ? 50.144 272.769 172.928 1.00 34.83 252 ASN C C 1
ATOM 4621 O O . ASN C 1 252 ? 51.133 273.108 173.574 1.00 34.87 252 ASN C O 1
ATOM 4626 N N . LEU C 1 253 ? 48.902 273.086 173.279 1.00 37.76 253 LEU C N 1
ATOM 4627 C CA . LEU C 1 253 ? 48.613 273.901 174.458 1.00 40.61 253 LEU C CA 1
ATOM 4628 C C . LEU C 1 253 ? 47.569 273.231 175.363 1.00 43.60 253 LEU C C 1
ATOM 4629 O O . LEU C 1 253 ? 47.369 273.730 176.504 1.00 44.59 253 LEU C O 1
#